Protein 7EGY (pdb70)

Structure (mmCIF, N/CA/C/O backbone):
data_7EGY
#
_entry.id   7EGY
#
_cell.length_a   177.170
_cell.length_b   177.170
_cell.length_c   59.171
_cell.angle_alpha   90.000
_cell.angle_beta   90.000
_cell.angle_gamma   120.000
#
_symmetry.space_group_name_H-M   'P 63'
#
loop_
_atom_site.group_PDB
_atom_site.id
_atom_site.type_symbol
_atom_site.label_atom_id
_atom_site.label_alt_id
_atom_site.label_comp_id
_atom_site.label_asym_id
_atom_site.label_entity_id
_atom_site.label_seq_id
_atom_site.pdbx_PDB_ins_code
_atom_site.Cartn_x
_atom_site.Cartn_y
_atom_site.Cartn_z
_atom_site.occupancy
_atom_site.B_iso_or_equiv
_atom_site.auth_seq_id
_atom_site.auth_comp_id
_atom_site.auth_asym_id
_atom_site.auth_atom_id
_atom_site.pdbx_PDB_model_num
ATOM 1 N N . THR A 1 87 ? 4.342 113.719 -4.765 1.00 64.90 444 THR A N 1
ATOM 2 C CA . THR A 1 87 ? 4.136 114.088 -3.371 1.00 62.91 444 THR A CA 1
ATOM 3 C C . THR A 1 87 ? 2.650 114.058 -3.017 1.00 67.83 444 THR A C 1
ATOM 4 O O . THR A 1 87 ? 1.820 114.556 -3.778 1.00 67.76 444 THR A O 1
ATOM 7 N N . ASN A 1 88 ? 2.315 113.472 -1.869 1.00 68.95 445 ASN A N 1
ATOM 8 C CA . ASN A 1 88 ? 3.302 112.870 -0.976 1.00 64.01 445 ASN A CA 1
ATOM 9 C C . ASN A 1 88 ? 3.564 111.416 -1.339 1.00 63.58 445 ASN A C 1
ATOM 10 O O . ASN A 1 88 ? 2.708 110.768 -1.940 1.00 61.08 445 ASN A O 1
ATOM 13 N N . PRO A 1 89 ? 4.751 110.909 -0.937 1.00 61.61 446 PRO A N 1
ATOM 14 C CA . PRO A 1 89 ? 5.139 109.522 -1.248 1.00 66.31 446 PRO A CA 1
ATOM 15 C C . PRO A 1 89 ? 4.854 109.081 -2.678 1.00 66.87 446 PRO A C 1
ATOM 16 O O . PRO A 1 89 ? 3.809 108.485 -2.957 1.00 63.43 446 PRO A O 1
ATOM 19 N N . SER A 1 90 ? 5.794 109.346 -3.586 1.00 62.09 447 SER A N 1
ATOM 20 C CA . SER A 1 90 ? 5.687 108.879 -4.963 1.00 57.67 447 SER A CA 1
ATOM 21 C C . SER A 1 90 ? 5.894 107.372 -5.034 1.00 52.30 447 SER A C 1
ATOM 22 O O . SER A 1 90 ? 5.865 106.684 -4.009 1.00 48.21 447 SER A O 1
ATOM 25 N N . THR A 1 91 ? 6.108 106.848 -6.240 1.00 59.13 448 THR A N 1
ATOM 26 C CA . THR A 1 91 ? 6.332 105.418 -6.419 1.00 64.64 448 THR A CA 1
ATOM 27 C C . THR A 1 91 ? 6.943 105.135 -7.785 1.00 65.44 448 THR A C 1
ATOM 28 O O . THR A 1 91 ? 6.229 104.785 -8.731 1.00 73.48 448 THR A O 1
ATOM 31 N N . GLU A 1 92 ? 8.261 105.271 -7.898 1.00 51.41 449 GLU A N 1
ATOM 32 C CA . GLU A 1 92 ? 8.942 105.124 -9.181 1.00 46.21 449 GLU A CA 1
ATOM 33 C C . GLU A 1 92 ? 9.359 103.669 -9.352 1.00 55.06 449 GLU A C 1
ATOM 34 O O . GLU A 1 92 ? 10.391 103.241 -8.828 1.00 72.08 449 GLU A O 1
ATOM 37 N N . GLU A 1 93 ? 8.555 102.903 -10.089 1.00 67.68 450 GLU A N 1
ATOM 38 C CA . GLU A 1 93 ? 8.950 101.552 -10.463 1.00 73.39 450 GLU A CA 1
ATOM 39 C C . GLU A 1 93 ? 10.127 101.610 -11.426 1.00 70.45 450 GLU A C 1
ATOM 40 O O . GLU A 1 93 ? 9.938 101.716 -12.642 1.00 79.55 450 GLU A O 1
ATOM 46 N N . MET A 1 94 ? 11.342 101.543 -10.887 1.00 58.30 451 MET A N 1
ATOM 47 C CA . MET A 1 94 ? 12.543 101.701 -11.696 1.00 56.70 451 MET A CA 1
ATOM 48 C C . MET A 1 94 ? 12.584 100.660 -12.808 1.00 63.44 451 MET A C 1
ATOM 49 O O . MET A 1 94 ? 12.152 99.517 -12.631 1.00 67.43 451 MET A O 1
ATOM 54 N N . GLY A 1 95 ? 13.097 101.065 -13.966 1.00 65.34 452 GLY A N 1
ATOM 55 C CA . GLY A 1 95 ? 13.126 100.176 -15.107 1.00 71.90 452 GLY A CA 1
ATOM 56 C C . GLY A 1 95 ? 14.127 99.049 -14.945 1.00 65.66 452 GLY A C 1
ATOM 57 O O . GLY A 1 95 ? 15.033 99.088 -14.111 1.00 60.27 452 GLY A O 1
ATOM 58 N N . ASP A 1 96 ? 13.956 98.016 -15.774 1.00 65.25 453 ASP A N 1
ATOM 59 C CA . ASP A 1 96 ? 14.897 96.901 -15.777 1.00 67.21 453 ASP A CA 1
ATOM 60 C C . ASP A 1 96 ? 16.300 97.326 -16.188 1.00 67.37 453 ASP A C 1
ATOM 61 O O . ASP A 1 96 ? 17.244 96.545 -16.015 1.00 67.16 453 ASP A O 1
ATOM 66 N N . ASP A 1 97 ? 16.460 98.538 -16.721 1.00 61.60 454 ASP A N 1
ATOM 67 C CA . ASP A 1 97 ? 17.760 99.100 -17.059 1.00 67.09 454 ASP A CA 1
ATOM 68 C C . ASP A 1 97 ? 18.111 100.277 -16.154 1.00 71.22 454 ASP A C 1
ATOM 69 O O . ASP A 1 97 ? 18.760 101.232 -16.590 1.00 72.23 454 ASP A O 1
ATOM 72 N N . PHE A 1 98 ? 17.685 100.222 -14.895 1.00 71.84 455 PHE A N 1
ATOM 73 C CA . PHE A 1 98 ? 17.921 101.326 -13.978 1.00 73.09 455 PHE A CA 1
ATOM 74 C C . PHE A 1 98 ? 19.384 101.372 -13.551 1.00 67.41 455 PHE A C 1
ATOM 75 O O . PHE A 1 98 ? 20.081 100.353 -13.519 1.00 64.33 455 PHE A O 1
ATOM 83 N N . GLY A 1 99 ? 19.847 102.576 -13.224 1.00 61.86 456 GLY A N 1
ATOM 84 C CA . GLY A 1 99 ? 21.213 102.763 -12.781 1.00 55.14 456 GLY A CA 1
ATOM 85 C C . GLY A 1 99 ? 21.409 103.944 -11.853 1.00 49.46 456 GLY A C 1
ATOM 86 O O . GLY A 1 99 ? 21.324 103.799 -10.630 1.00 43.57 456 GLY A O 1
ATOM 87 N N . PHE A 1 100 ? 21.668 105.117 -12.428 1.00 50.95 457 PHE A N 1
ATOM 88 C CA . PHE A 1 100 ? 22.035 106.286 -11.640 1.00 50.23 457 PHE A CA 1
ATOM 89 C C . PHE A 1 100 ? 20.896 106.712 -10.719 1.00 49.00 457 PHE A C 1
ATOM 90 O O . PHE A 1 100 ? 19.715 106.512 -11.015 1.00 50.45 457 PHE A O 1
ATOM 98 N N . GLY A 1 101 ? 21.266 107.303 -9.586 1.00 44.25 458 GLY A N 1
ATOM 99 C CA . GLY A 1 101 ? 20.293 107.710 -8.593 1.00 41.45 458 GLY A CA 1
ATOM 100 C C . GLY A 1 101 ? 20.171 109.211 -8.435 1.00 45.25 458 GLY A C 1
ATOM 101 O O . GLY A 1 101 ? 21.097 109.960 -8.764 1.00 46.09 458 GLY A O 1
ATOM 102 N N . LEU A 1 102 ? 19.032 109.663 -7.908 1.00 49.12 459 LEU A N 1
ATOM 103 C CA . LEU A 1 102 ? 18.714 111.086 -7.905 1.00 53.25 459 LEU A CA 1
ATOM 104 C C . LEU A 1 102 ? 17.669 111.408 -6.839 1.00 45.05 459 LEU A C 1
ATOM 105 O O . LEU A 1 102 ? 16.469 111.420 -7.124 1.00 55.73 459 LEU A O 1
ATOM 110 N N . CYS A 1 103 ? 18.108 111.637 -5.599 1.00 31.31 460 CYS A N 1
ATOM 111 C CA . CYS A 1 103 ? 17.202 112.143 -4.583 1.00 39.49 460 CYS A CA 1
ATOM 112 C C . CYS A 1 103 ? 16.784 113.564 -4.950 1.00 48.98 460 CYS A C 1
ATOM 113 O O . CYS A 1 103 ? 17.467 114.242 -5.722 1.00 58.63 460 CYS A O 1
ATOM 116 N N . PRO A 1 104 ? 15.653 114.035 -4.426 1.00 46.26 461 PRO A N 1
ATOM 117 C CA . PRO A 1 104 ? 15.195 115.384 -4.784 1.00 49.09 461 PRO A CA 1
ATOM 118 C C . PRO A 1 104 ? 15.777 116.491 -3.913 1.00 53.19 461 PRO A C 1
ATOM 119 O O . PRO A 1 104 ? 16.940 116.875 -4.074 1.00 55.41 461 PRO A O 1
ATOM 123 N N . PHE A 1 105 ? 14.969 117.018 -2.991 1.00 50.82 462 PHE A N 1
ATOM 124 C CA . PHE A 1 105 ? 15.296 118.251 -2.274 1.00 44.60 462 PHE A CA 1
ATOM 125 C C . PHE A 1 105 ? 16.138 117.966 -1.028 1.00 42.17 462 PHE A C 1
ATOM 126 O O . PHE A 1 105 ? 15.762 118.286 0.098 1.00 38.95 462 PHE A O 1
ATOM 129 N N . ASP A 1 106 ? 17.301 117.353 -1.264 1.00 44.26 463 ASP A N 1
ATOM 130 C CA . ASP A 1 106 ? 18.299 117.109 -0.229 1.00 45.09 463 ASP A CA 1
ATOM 131 C C . ASP A 1 106 ? 17.754 116.226 0.884 1.00 42.36 463 ASP A C 1
ATOM 132 O O . ASP A 1 106 ? 17.073 116.709 1.792 1.00 44.69 463 ASP A O 1
ATOM 137 N N . THR A 1 107 ? 18.071 114.937 0.837 1.00 41.93 464 THR A N 1
ATOM 138 C CA . THR A 1 107 ? 17.589 114.009 1.854 1.00 49.50 464 THR A CA 1
ATOM 139 C C . THR A 1 107 ? 18.484 112.783 1.836 1.00 57.98 464 THR A C 1
ATOM 140 O O . THR A 1 107 ? 18.547 112.087 0.817 1.00 63.07 464 THR A O 1
ATOM 142 N N . SER A 1 108 ? 19.176 112.528 2.942 1.00 66.25 465 SER A N 1
ATOM 143 C CA . SER A 1 108 ? 20.090 111.394 3.019 1.00 57.77 465 SER A CA 1
ATOM 144 C C . SER A 1 108 ? 19.332 110.091 2.790 1.00 50.43 465 SER A C 1
ATOM 145 O O . SER A 1 108 ? 18.428 109.763 3.575 1.00 46.55 465 SER A O 1
ATOM 148 N N . PRO A 1 109 ? 19.655 109.331 1.744 1.00 48.37 466 PRO A N 1
ATOM 149 C CA . PRO A 1 109 ? 18.871 108.133 1.427 1.00 47.05 466 PRO A CA 1
ATOM 150 C C . PRO A 1 109 ? 18.933 107.086 2.529 1.00 54.11 466 PRO A C 1
ATOM 151 O O . PRO A 1 109 ? 19.826 107.080 3.380 1.00 61.01 466 PRO A O 1
ATOM 155 N N . VAL A 1 110 ? 17.950 106.188 2.501 1.00 43.84 467 VAL A N 1
ATOM 156 C CA . VAL A 1 110 ? 17.933 105.000 3.346 1.00 34.31 467 VAL A CA 1
ATOM 157 C C . VAL A 1 110 ? 17.516 103.822 2.482 1.00 59.15 467 VAL A C 1
ATOM 158 O O . VAL A 1 110 ? 16.491 103.880 1.795 1.00 35.99 467 VAL A O 1
ATOM 161 N N . VAL A 1 111 ? 18.309 102.756 2.514 1.00 37.59 468 VAL A N 1
ATOM 162 C CA . VAL A 1 111 ? 18.073 101.564 1.710 1.00 38.61 468 VAL A CA 1
ATOM 163 C C . VAL A 1 111 ? 17.568 100.454 2.619 1.00 28.88 468 VAL A C 1
ATOM 164 O O . VAL A 1 111 ? 18.105 100.236 3.712 1.00 30.05 468 VAL A O 1
ATOM 168 N N . LYS A 1 112 ? 16.522 99.760 2.169 1.00 33.24 469 LYS A N 1
ATOM 169 C CA . LYS A 1 112 ? 15.968 98.605 2.872 1.00 40.63 469 LYS A CA 1
ATOM 170 C C . LYS A 1 112 ? 15.772 97.479 1.853 1.00 47.25 469 LYS A C 1
ATOM 171 O O . LYS A 1 112 ? 14.650 97.161 1.457 1.00 54.17 469 LYS A O 1
ATOM 174 N N . GLY A 1 113 ? 16.883 96.875 1.430 1.00 43.96 470 GLY A N 1
ATOM 175 C CA . GLY A 1 113 ? 16.871 95.846 0.417 1.00 42.41 470 GLY A CA 1
ATOM 176 C C . GLY A 1 113 ? 17.322 94.495 0.946 1.00 43.85 470 GLY A C 1
ATOM 177 O O . GLY A 1 113 ? 17.689 94.338 2.113 1.00 44.95 470 GLY A O 1
ATOM 178 N N . LYS A 1 114 ? 17.282 93.512 0.046 1.00 52.43 471 LYS A N 1
ATOM 179 C CA . LYS A 1 114 ? 17.710 92.154 0.355 1.00 63.64 471 LYS A CA 1
ATOM 180 C C . LYS A 1 114 ? 19.218 92.100 0.560 1.00 65.80 471 LYS A C 1
ATOM 181 O O . LYS A 1 114 ? 19.691 91.893 1.683 1.00 64.57 471 LYS A O 1
ATOM 187 N N . TYR A 1 115 ? 19.982 92.293 -0.512 1.00 64.38 472 TYR A N 1
ATOM 188 C CA . TYR A 1 115 ? 21.431 92.166 -0.440 1.00 60.33 472 TYR A CA 1
ATOM 189 C C . TYR A 1 115 ? 22.045 93.451 0.117 1.00 60.49 472 TYR A C 1
ATOM 190 O O . TYR A 1 115 ? 21.370 94.290 0.722 1.00 58.35 472 TYR A O 1
ATOM 193 N N . ASN A 1 116 ? 23.359 93.602 -0.078 1.00 57.57 473 ASN A N 1
ATOM 194 C CA . ASN A 1 116 ? 24.123 94.756 0.395 1.00 48.92 473 ASN A CA 1
ATOM 195 C C . ASN A 1 116 ? 24.902 95.325 -0.796 1.00 45.08 473 ASN A C 1
ATOM 196 O O . ASN A 1 116 ? 26.120 95.161 -0.894 1.00 44.20 473 ASN A O 1
ATOM 201 N N . THR A 1 117 ? 24.181 96.003 -1.710 1.00 45.97 474 THR A N 1
ATOM 202 C CA . THR A 1 117 ? 24.730 96.444 -2.996 1.00 44.75 474 THR A CA 1
ATOM 203 C C . THR A 1 117 ? 24.222 97.851 -3.337 1.00 38.39 474 THR A C 1
ATOM 204 O O . THR A 1 117 ? 23.481 98.075 -4.293 1.00 37.62 474 THR A O 1
ATOM 208 N N . THR A 1 118 ? 24.639 98.835 -2.547 1.00 38.88 475 THR A N 1
ATOM 209 C CA . THR A 1 118 ? 24.239 100.219 -2.769 1.00 36.37 475 THR A CA 1
ATOM 210 C C . THR A 1 118 ? 25.445 101.121 -2.565 1.00 36.43 475 THR A C 1
ATOM 211 O O . THR A 1 118 ? 26.043 101.127 -1.485 1.00 38.42 475 THR A O 1
ATOM 215 N N . LEU A 1 119 ? 25.798 101.881 -3.597 1.00 35.04 476 LEU A N 1
ATOM 216 C CA . LEU A 1 119 ? 26.830 102.905 -3.477 1.00 33.00 476 LEU A CA 1
ATOM 217 C C . LEU A 1 119 ? 26.205 104.176 -2.919 1.00 37.22 476 LEU A C 1
ATOM 218 O O . LEU A 1 119 ? 25.465 104.871 -3.621 1.00 34.19 476 LEU A O 1
ATOM 223 N N . LEU A 1 120 ? 26.504 104.484 -1.661 1.00 46.72 477 LEU A N 1
ATOM 224 C CA . LEU A 1 120 ? 25.980 105.675 -1.007 1.00 37.18 477 LEU A CA 1
ATOM 225 C C . LEU A 1 120 ? 26.956 106.827 -1.216 1.00 41.28 477 LEU A C 1
ATOM 226 O O . LEU A 1 120 ? 28.114 106.751 -0.787 1.00 46.16 477 LEU A O 1
ATOM 231 N N . ASN A 1 121 ? 26.490 107.891 -1.877 1.00 34.18 478 ASN A N 1
ATOM 232 C CA . ASN A 1 121 ? 27.315 109.059 -2.189 1.00 30.06 478 ASN A CA 1
ATOM 233 C C . ASN A 1 121 ? 26.497 110.303 -1.854 1.00 31.69 478 ASN A C 1
ATOM 234 O O . ASN A 1 121 ? 25.992 110.992 -2.745 1.00 31.03 478 ASN A O 1
ATOM 239 N N . GLY A 1 122 ? 26.375 110.589 -0.561 1.00 32.12 479 GLY A N 1
ATOM 240 C CA . GLY A 1 122 ? 25.644 111.766 -0.141 1.00 38.19 479 GLY A CA 1
ATOM 241 C C . GLY A 1 122 ? 24.175 111.656 -0.483 1.00 40.60 479 GLY A C 1
ATOM 242 O O . GLY A 1 122 ? 23.554 110.597 -0.346 1.00 40.56 479 GLY A O 1
ATOM 243 N N . SER A 1 123 ? 23.609 112.763 -0.960 1.00 43.11 480 SER A N 1
ATOM 244 C CA . SER A 1 123 ? 22.190 112.813 -1.285 1.00 47.05 480 SER A CA 1
ATOM 245 C C . SER A 1 123 ? 21.909 112.160 -2.632 1.00 51.34 480 SER A C 1
ATOM 246 O O . SER A 1 123 ? 20.925 112.498 -3.293 1.00 51.37 480 SER A O 1
ATOM 249 N N . ALA A 1 124 ? 22.767 111.234 -3.053 1.00 48.35 481 ALA A N 1
ATOM 250 C CA . ALA A 1 124 ? 22.584 110.550 -4.327 1.00 44.11 481 ALA A CA 1
ATOM 251 C C . ALA A 1 124 ? 23.221 109.175 -4.235 1.00 35.58 481 ALA A C 1
ATOM 252 O O . ALA A 1 124 ? 24.417 109.063 -3.949 1.00 30.59 481 ALA A O 1
ATOM 254 N N . PHE A 1 125 ? 22.428 108.137 -4.471 1.00 32.47 482 PHE A N 1
ATOM 255 C CA . PHE A 1 125 ? 22.936 106.775 -4.510 1.00 29.58 482 PHE A CA 1
ATOM 256 C C . PHE A 1 125 ? 23.171 106.335 -5.949 1.00 31.96 482 PHE A C 1
ATOM 257 O O . PHE A 1 125 ? 22.721 106.974 -6.902 1.00 36.36 482 PHE A O 1
ATOM 265 N N . TYR A 1 126 ? 23.903 105.235 -6.096 1.00 29.54 483 TYR A N 1
ATOM 266 C CA . TYR A 1 126 ? 24.141 104.626 -7.396 1.00 31.46 483 TYR A CA 1
ATOM 267 C C . TYR A 1 126 ? 24.091 103.116 -7.227 1.00 38.34 483 TYR A C 1
ATOM 268 O O . TYR A 1 126 ? 24.730 102.571 -6.322 1.00 47.46 483 TYR A O 1
ATOM 271 N N . LEU A 1 127 ? 23.327 102.444 -8.086 1.00 36.97 484 LEU A N 1
ATOM 272 C CA . LEU A 1 127 ? 23.082 101.010 -7.966 1.00 37.49 484 LEU A CA 1
ATOM 273 C C . LEU A 1 127 ? 23.861 100.275 -9.050 1.00 48.15 484 LEU A C 1
ATOM 274 O O . LEU A 1 127 ? 23.538 100.383 -10.238 1.00 48.33 484 LEU A O 1
ATOM 277 N N . VAL A 1 128 ? 24.873 99.517 -8.637 1.00 54.71 485 VAL A N 1
ATOM 278 C CA . VAL A 1 128 ? 25.734 98.774 -9.550 1.00 52.30 485 VAL A CA 1
ATOM 279 C C . VAL A 1 128 ? 25.463 97.284 -9.366 1.00 49.06 485 VAL A C 1
ATOM 280 O O . VAL A 1 128 ? 25.712 96.724 -8.290 1.00 45.86 485 VAL A O 1
ATOM 284 N N . CYS A 1 129 ? 24.934 96.652 -10.418 1.00 47.65 486 CYS A N 1
ATOM 285 C CA . CYS A 1 129 ? 24.665 95.219 -10.494 1.00 54.89 486 CYS A CA 1
ATOM 286 C C . CYS A 1 129 ? 23.781 94.739 -9.349 1.00 55.19 486 CYS A C 1
ATOM 287 O O . CYS A 1 129 ? 24.287 94.365 -8.283 1.00 53.76 486 CYS A O 1
ATOM 290 N N . PRO A 1 130 ? 22.461 94.744 -9.524 1.00 54.39 487 PRO A N 1
ATOM 291 C CA . PRO A 1 130 ? 21.579 94.184 -8.496 1.00 52.22 487 PRO A CA 1
ATOM 292 C C . PRO A 1 130 ? 20.944 92.872 -8.927 1.00 53.21 487 PRO A C 1
ATOM 293 O O . PRO A 1 130 ? 19.733 92.697 -8.757 1.00 52.78 487 PRO A O 1
ATOM 297 N N . ILE A 1 131 ? 21.743 91.955 -9.479 1.00 54.03 488 ILE A N 1
ATOM 298 C CA . ILE A 1 131 ? 21.244 90.732 -10.106 1.00 56.42 488 ILE A CA 1
ATOM 299 C C . ILE A 1 131 ? 20.276 90.027 -9.165 1.00 62.08 488 ILE A C 1
ATOM 300 O O . ILE A 1 131 ? 20.669 89.518 -8.108 1.00 65.14 488 ILE A O 1
ATOM 305 N N . GLY A 1 132 ? 18.997 90.026 -9.536 1.00 56.32 489 GLY A N 1
ATOM 306 C CA . GLY A 1 132 ? 17.957 89.452 -8.709 1.00 55.23 489 GLY A CA 1
ATOM 307 C C . GLY A 1 132 ? 17.911 90.054 -7.320 1.00 65.18 489 GLY A C 1
ATOM 308 O O . GLY A 1 132 ? 18.315 89.409 -6.348 1.00 72.76 489 GLY A O 1
ATOM 309 N N . TRP A 1 133 ? 17.433 91.292 -7.208 1.00 60.80 490 TRP A N 1
ATOM 310 C CA . TRP A 1 133 ? 17.320 91.955 -5.919 1.00 54.46 490 TRP A CA 1
ATOM 311 C C . TRP A 1 133 ? 16.009 92.724 -5.855 1.00 54.95 490 TRP A C 1
ATOM 312 O O . TRP A 1 133 ? 15.610 93.376 -6.827 1.00 54.05 490 TRP A O 1
ATOM 323 N N . THR A 1 134 ? 15.339 92.642 -4.705 1.00 58.01 491 THR A N 1
ATOM 324 C CA . THR A 1 134 ? 14.067 93.328 -4.504 1.00 62.58 491 THR A CA 1
ATOM 325 C C . THR A 1 134 ? 14.119 94.242 -3.286 1.00 69.96 491 THR A C 1
ATOM 326 O O . THR A 1 134 ? 15.186 94.451 -2.699 1.00 69.60 491 THR A O 1
ATOM 330 N N . GLY A 1 135 ? 12.969 94.783 -2.891 1.00 70.23 492 GLY A N 1
ATOM 331 C CA . GLY A 1 135 ? 12.903 95.672 -1.745 1.00 63.20 492 GLY A CA 1
ATOM 332 C C . GLY A 1 135 ? 12.551 97.098 -2.113 1.00 55.14 492 GLY A C 1
ATOM 333 O O . GLY A 1 135 ? 11.962 97.347 -3.169 1.00 51.87 492 GLY A O 1
ATOM 334 N N . VAL A 1 136 ? 12.905 98.049 -1.247 1.00 51.80 493 VAL A N 1
ATOM 335 C CA . VAL A 1 136 ? 12.638 99.462 -1.485 1.00 50.22 493 VAL A CA 1
ATOM 336 C C . VAL A 1 136 ? 13.805 100.289 -0.963 1.00 44.72 493 VAL A C 1
ATOM 337 O O . VAL A 1 136 ? 14.590 99.844 -0.123 1.00 38.02 493 VAL A O 1
ATOM 340 N N . ILE A 1 137 ? 13.909 101.508 -1.483 1.00 42.93 494 ILE A N 1
ATOM 341 C CA . ILE A 1 137 ? 14.902 102.477 -1.033 1.00 36.95 494 ILE A CA 1
ATOM 342 C C . ILE A 1 137 ? 14.273 103.860 -1.117 1.00 37.32 494 ILE A C 1
ATOM 343 O O . ILE A 1 137 ? 13.662 104.212 -2.131 1.00 36.19 494 ILE A O 1
ATOM 346 N N . GLU A 1 138 ? 14.421 104.644 -0.053 1.00 40.16 495 GLU A N 1
ATOM 347 C CA . GLU A 1 138 ? 13.653 105.869 0.118 1.00 44.08 495 GLU A CA 1
ATOM 348 C C . GLU A 1 138 ? 14.556 107.035 0.494 1.00 45.21 495 GLU A C 1
ATOM 349 O O . GLU A 1 138 ? 15.453 106.895 1.331 1.00 42.06 495 GLU A O 1
ATOM 352 N N . CYS A 1 139 ? 14.300 108.188 -0.124 1.00 42.49 496 CYS A N 1
ATOM 353 C CA . CYS A 1 139 ? 14.984 109.437 0.209 1.00 40.61 496 CYS A CA 1
ATOM 354 C C . CYS A 1 139 ? 14.366 109.973 1.495 1.00 51.16 496 CYS A C 1
ATOM 355 O O . CYS A 1 139 ? 13.365 110.692 1.480 1.00 56.90 496 CYS A O 1
ATOM 358 N N . THR A 1 140 ? 14.965 109.610 2.626 1.00 53.45 497 THR A N 1
ATOM 359 C CA . THR A 1 140 ? 14.510 110.089 3.924 1.00 55.50 497 THR A CA 1
ATOM 360 C C . THR A 1 140 ? 15.184 111.410 4.266 1.00 52.85 497 THR A C 1
ATOM 361 O O . THR A 1 140 ? 16.382 111.590 4.033 1.00 47.39 497 THR A O 1
ATOM 365 N N . ALA A 1 141 ? 14.402 112.327 4.827 1.00 55.62 498 ALA A N 1
ATOM 366 C CA . ALA A 1 141 ? 14.874 113.647 5.208 1.00 60.98 498 ALA A CA 1
ATOM 367 C C . ALA A 1 141 ? 14.774 113.820 6.717 1.00 65.05 498 ALA A C 1
ATOM 368 O O . ALA A 1 141 ? 13.946 113.186 7.380 1.00 63.44 498 ALA A O 1
ATOM 370 N N . VAL A 1 142 ? 15.627 114.687 7.255 1.00 63.49 499 VAL A N 1
ATOM 371 C CA . VAL A 1 142 ? 15.693 114.952 8.687 1.00 64.47 499 VAL A CA 1
ATOM 372 C C . VAL A 1 142 ? 15.491 116.445 8.905 1.00 89.77 499 VAL A C 1
ATOM 373 O O . VAL A 1 142 ? 16.247 117.263 8.366 1.00 100.63 499 VAL A O 1
ATOM 376 N N . SER A 1 143 ? 14.474 116.797 9.689 1.00 83.21 500 SER A N 1
ATOM 377 C C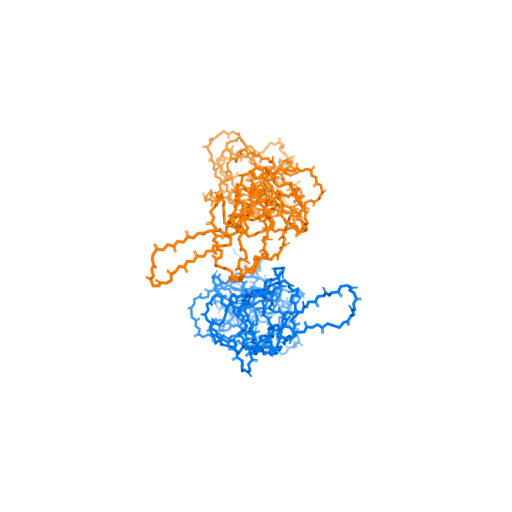A . SER A 1 143 ? 14.202 118.180 10.060 1.00 77.31 500 SER A CA 1
ATOM 378 C C . SER A 1 143 ? 14.329 118.306 11.571 1.00 71.24 500 SER A C 1
ATOM 379 O O . SER A 1 143 ? 13.608 117.611 12.306 1.00 72.76 500 SER A O 1
ATOM 382 N N . PRO A 1 144 ? 15.201 119.177 12.088 1.00 74.16 501 PRO A N 1
ATOM 383 C CA . PRO A 1 144 ? 15.537 119.119 13.518 1.00 72.40 501 PRO A CA 1
ATOM 384 C C . PRO A 1 144 ? 14.485 119.698 14.451 1.00 73.37 501 PRO A C 1
ATOM 385 O O . PRO A 1 144 ? 14.652 119.589 15.673 1.00 70.39 501 PRO A O 1
ATOM 388 N N . THR A 1 145 ? 13.416 120.299 13.934 1.00 78.84 502 THR A N 1
ATOM 389 C CA . THR A 1 145 ? 12.366 120.824 14.799 1.00 82.99 502 THR A CA 1
ATOM 390 C C . THR A 1 145 ? 11.538 119.680 15.367 1.00 89.72 502 THR A C 1
ATOM 391 O O . THR A 1 145 ? 11.895 119.090 16.392 1.00 96.76 502 THR A O 1
ATOM 394 N N . THR A 1 146 ? 10.425 119.367 14.711 1.00 84.28 503 THR A N 1
ATOM 395 C CA . THR A 1 146 ? 9.694 118.157 15.035 1.00 91.02 503 THR A CA 1
ATOM 396 C C . THR A 1 146 ? 10.504 116.938 14.605 1.00 91.54 503 THR A C 1
ATOM 397 O O . THR A 1 146 ? 11.536 117.046 13.941 1.00 86.96 503 THR A O 1
ATOM 401 N N . LEU A 1 147 ? 10.021 115.761 14.987 1.00 99.88 504 LEU A N 1
ATOM 402 C CA . LEU A 1 147 ? 10.650 114.529 14.529 1.00 95.80 504 LEU A CA 1
ATOM 403 C C . LEU A 1 147 ? 9.652 113.681 13.752 1.00 104.94 504 LEU A C 1
ATOM 404 O O . LEU A 1 147 ? 9.484 112.492 14.033 1.00 110.16 504 LEU A O 1
ATOM 409 N N . ARG A 1 148 ? 8.983 114.288 12.773 1.00 110.88 505 ARG A N 1
ATOM 410 C CA . ARG A 1 148 ? 8.071 113.568 11.888 1.00 103.22 505 ARG A CA 1
ATOM 411 C C . ARG A 1 148 ? 8.820 113.284 10.591 1.00 101.61 505 ARG A C 1
ATOM 412 O O . ARG A 1 148 ? 8.753 114.042 9.621 1.00 101.32 505 ARG A O 1
ATOM 414 N N . THR A 1 149 ? 9.562 112.175 10.594 1.00 97.69 506 THR A N 1
ATOM 415 C CA . THR A 1 149 ? 10.323 111.779 9.417 1.00 87.19 506 THR A CA 1
ATOM 416 C C . THR A 1 149 ? 9.391 111.624 8.221 1.00 83.92 506 THR A C 1
ATOM 417 O O . THR A 1 149 ? 8.356 110.954 8.301 1.00 85.12 506 THR A O 1
ATOM 421 N N . GLU A 1 150 ? 9.747 112.275 7.118 1.00 79.58 507 GLU A N 1
ATOM 422 C CA . GLU A 1 150 ? 8.860 112.404 5.971 1.00 66.52 507 GLU A CA 1
ATOM 423 C C . GLU A 1 150 ? 9.477 111.712 4.768 1.00 55.76 507 GLU A C 1
ATOM 424 O O . GLU A 1 150 ? 10.569 112.081 4.324 1.00 48.66 507 GLU A O 1
ATOM 427 N N . VAL A 1 151 ? 8.776 110.711 4.248 1.00 55.21 508 VAL A N 1
ATOM 428 C CA . VAL A 1 151 ? 9.183 110.025 3.028 1.00 54.04 508 VAL A CA 1
ATOM 429 C C . VAL A 1 151 ? 8.652 110.817 1.836 1.00 56.58 508 VAL A C 1
ATOM 430 O O . VAL A 1 151 ? 7.442 110.889 1.610 1.00 62.46 508 VAL A O 1
ATOM 434 N N . VAL A 1 152 ? 9.555 111.426 1.077 1.00 48.51 509 VAL A N 1
ATOM 435 C CA . VAL A 1 152 ? 9.178 112.290 -0.035 1.00 50.98 509 VAL A CA 1
ATOM 436 C C . VAL A 1 152 ? 9.307 111.573 -1.373 1.00 50.29 509 VAL A C 1
ATOM 437 O O . VAL A 1 152 ? 8.394 111.617 -2.199 1.00 47.95 509 VAL A O 1
ATOM 441 N N . LYS A 1 153 ? 10.431 110.898 -1.601 1.00 47.53 510 LYS A N 1
ATOM 442 C CA . LYS A 1 153 ? 10.693 110.186 -2.847 1.00 45.82 510 LYS A CA 1
ATOM 443 C C . LYS A 1 153 ? 11.049 108.744 -2.514 1.00 48.12 510 LYS A C 1
ATOM 444 O O . LYS A 1 153 ? 12.141 108.471 -2.002 1.00 44.19 510 LYS A O 1
ATOM 447 N N . THR A 1 154 ? 10.128 107.827 -2.795 1.00 46.54 511 THR A N 1
ATOM 448 C CA . THR A 1 154 ? 10.359 106.397 -2.640 1.00 40.92 511 THR A CA 1
ATOM 449 C C . THR A 1 154 ? 10.425 105.755 -4.017 1.00 44.36 511 THR A C 1
ATOM 450 O O . THR A 1 154 ? 9.494 105.894 -4.818 1.00 43.22 511 THR A O 1
ATOM 454 N N . PHE A 1 155 ? 11.526 105.065 -4.287 1.00 44.94 512 PHE A N 1
ATOM 455 C CA . PHE A 1 155 ? 11.725 104.332 -5.526 1.00 53.19 512 PHE A CA 1
ATOM 456 C C . PHE A 1 155 ? 11.734 102.841 -5.222 1.00 54.84 512 PHE A C 1
ATOM 457 O O . PHE A 1 155 ? 12.325 102.404 -4.229 1.00 56.19 512 PHE A O 1
ATOM 460 N N . ARG A 1 156 ? 11.078 102.061 -6.078 1.00 54.59 513 ARG A N 1
ATOM 461 C CA . ARG A 1 156 ? 10.778 100.675 -5.765 1.00 54.21 513 ARG A CA 1
ATOM 462 C C . ARG A 1 156 ? 11.051 99.795 -6.976 1.00 55.76 513 ARG A C 1
ATOM 463 O O . ARG A 1 156 ? 10.981 100.247 -8.123 1.00 59.76 513 ARG A O 1
ATOM 471 N N . ARG A 1 157 ? 11.385 98.535 -6.702 1.00 54.73 514 ARG A N 1
ATOM 472 C CA . ARG A 1 157 ? 11.445 97.484 -7.706 1.00 59.28 514 ARG A CA 1
ATOM 473 C C . ARG A 1 157 ? 10.580 96.328 -7.223 1.00 57.70 514 ARG A C 1
ATOM 474 O O . ARG A 1 157 ? 10.632 95.962 -6.046 1.00 59.87 514 ARG A O 1
ATOM 482 N N . GLU A 1 158 ? 9.779 95.758 -8.127 1.00 53.11 515 GLU A N 1
ATOM 483 C CA . GLU A 1 158 ? 8.769 94.782 -7.742 1.00 52.99 515 GLU A CA 1
ATOM 484 C C . GLU A 1 158 ? 9.100 93.347 -8.127 1.00 56.37 515 GLU A C 1
ATOM 485 O O . GLU A 1 158 ? 8.574 92.423 -7.498 1.00 60.40 515 GLU A O 1
ATOM 488 N N . LYS A 1 159 ? 9.930 93.133 -9.141 1.00 54.38 516 LYS A N 1
ATOM 489 C CA . LYS A 1 159 ? 10.373 91.807 -9.536 1.00 50.69 516 LYS A CA 1
ATOM 490 C C . LYS A 1 159 ? 11.889 91.799 -9.642 1.00 53.13 516 LYS A C 1
ATOM 491 O O . LYS A 1 159 ? 12.501 92.851 -9.844 1.00 54.77 516 LYS A O 1
ATOM 497 N N . PRO A 1 160 ? 12.523 90.638 -9.482 1.00 53.99 517 PRO A N 1
ATOM 498 C CA . PRO A 1 160 ? 13.989 90.586 -9.534 1.00 54.82 517 PRO A CA 1
ATOM 499 C C . PRO A 1 160 ? 14.539 91.215 -10.808 1.00 54.96 517 PRO A C 1
ATOM 500 O O . PRO A 1 160 ? 13.896 91.202 -11.859 1.00 53.53 517 PRO A O 1
ATOM 504 N N . PHE A 1 161 ? 15.771 91.805 -10.690 1.00 52.70 518 PHE A N 1
ATOM 505 C CA . PHE A 1 161 ? 16.549 92.499 -11.707 1.00 55.82 518 PHE A CA 1
ATOM 506 C C . PHE A 1 161 ? 17.378 91.520 -12.534 1.00 55.50 518 PHE A C 1
ATOM 507 O O . PHE A 1 161 ? 17.847 90.501 -12.017 1.00 51.78 518 PHE A O 1
ATOM 515 N N . PRO A 1 162 ? 17.580 91.822 -13.820 1.00 56.27 519 PRO A N 1
ATOM 516 C CA . PRO A 1 162 ? 18.385 90.938 -14.670 1.00 58.69 519 PRO A CA 1
ATOM 517 C C . PRO A 1 162 ? 19.859 91.312 -14.674 1.00 58.41 519 PRO A C 1
ATOM 518 O O . PRO A 1 162 ? 20.301 92.118 -13.850 1.00 61.67 519 PRO A O 1
ATOM 522 N N . HIS A 1 163 ? 20.627 90.730 -15.590 1.00 60.16 520 HIS A N 1
ATOM 523 C CA . HIS A 1 163 ? 22.036 91.054 -15.761 1.00 68.26 520 HIS A CA 1
ATOM 524 C C . HIS A 1 163 ? 22.222 91.920 -17.002 1.00 63.39 520 HIS A C 1
ATOM 525 O O . HIS A 1 163 ? 21.427 91.869 -17.944 1.00 54.07 520 HIS A O 1
ATOM 532 N N . ARG A 1 164 ? 23.280 92.734 -16.985 1.00 64.29 521 ARG A N 1
ATOM 533 C CA . ARG A 1 164 ? 23.479 93.740 -18.019 1.00 62.15 521 ARG A CA 1
ATOM 534 C C . ARG A 1 164 ? 24.937 93.847 -18.445 1.00 70.96 521 ARG A C 1
ATOM 535 O O . ARG A 1 164 ? 25.348 93.247 -19.443 1.00 65.58 521 ARG A O 1
ATOM 543 N N . MET A 1 165 ? 25.722 94.616 -17.689 1.00 85.04 522 MET A N 1
ATOM 544 C CA . MET A 1 165 ? 27.081 94.966 -18.089 1.00 87.52 522 MET A CA 1
ATOM 545 C C . MET A 1 165 ? 28.105 94.320 -17.158 1.00 86.48 522 MET A C 1
ATOM 546 O O . MET A 1 165 ? 28.042 93.112 -16.896 1.00 83.77 522 MET A O 1
ATOM 549 N N . ASP A 1 166 ? 29.040 95.114 -16.639 1.00 88.48 523 ASP A N 1
ATOM 550 C CA . ASP A 1 166 ? 30.152 94.590 -15.855 1.00 93.23 523 ASP A CA 1
ATOM 551 C C . ASP A 1 166 ? 29.674 94.004 -14.532 1.00 99.91 523 ASP A C 1
ATOM 552 O O . ASP A 1 166 ? 29.970 94.549 -13.464 1.00 104.03 523 ASP A O 1
ATOM 554 N N . CYS A 1 167 ? 28.932 92.901 -14.587 1.00 93.98 524 CYS A N 1
ATOM 555 C CA . CYS A 1 167 ? 28.442 92.214 -13.393 1.00 80.17 524 CYS A CA 1
ATOM 556 C C . CYS A 1 167 ? 29.168 90.875 -13.283 1.00 87.17 524 CYS A C 1
ATOM 557 O O . CYS A 1 167 ? 28.730 89.863 -13.832 1.00 132.58 524 CYS A O 1
ATOM 560 N N . VAL A 1 168 ? 30.288 90.883 -12.562 1.00 87.33 525 VAL A N 1
ATOM 561 C CA . VAL A 1 168 ? 31.089 89.677 -12.385 1.00 84.65 525 VAL A CA 1
ATOM 562 C C . VAL A 1 168 ? 30.388 88.755 -11.397 1.00 80.35 525 VAL A C 1
ATOM 563 O O . VAL A 1 168 ? 30.181 89.110 -10.231 1.00 78.69 525 VAL A O 1
ATOM 566 N N . THR A 1 169 ? 30.027 87.559 -11.856 1.00 73.24 526 THR A N 1
ATOM 567 C CA . THR A 1 169 ? 29.393 86.582 -10.981 1.00 70.25 526 THR A CA 1
ATOM 568 C C . THR A 1 169 ? 30.297 85.370 -10.782 1.00 70.68 526 THR A C 1
ATOM 569 O O . THR A 1 169 ? 29.881 84.230 -11.008 1.00 66.64 526 THR A O 1
ATOM 573 N N . THR A 1 170 ? 31.532 85.611 -10.342 1.00 76.29 527 THR A N 1
ATOM 574 C CA . THR A 1 170 ? 32.506 84.540 -10.170 1.00 66.29 527 THR A CA 1
ATOM 575 C C . THR A 1 170 ? 33.597 84.939 -9.186 1.00 63.47 527 THR A C 1
ATOM 576 O O . THR A 1 170 ? 34.667 85.404 -9.593 1.00 58.34 527 THR A O 1
ATOM 579 N N . THR A 1 171 ? 33.344 84.758 -7.895 1.00 71.04 528 THR A N 1
ATOM 580 C CA . THR A 1 171 ? 34.309 85.098 -6.865 1.00 92.96 528 THR A CA 1
ATOM 581 C C . THR A 1 171 ? 35.051 83.846 -6.402 1.00 94.11 528 THR A C 1
ATOM 582 O O . THR A 1 171 ? 34.929 82.766 -6.988 1.00 87.56 528 THR A O 1
ATOM 585 N N . VAL A 1 172 ? 35.831 83.994 -5.331 1.00 95.59 529 VAL A N 1
ATOM 586 C CA . VAL A 1 172 ? 36.587 82.902 -4.734 1.00 84.20 529 VAL A CA 1
ATOM 587 C C . VAL A 1 172 ? 36.606 83.094 -3.224 1.00 85.78 529 VAL A C 1
ATOM 588 O O . VAL A 1 172 ? 36.190 84.128 -2.698 1.00 89.65 529 VAL A O 1
ATOM 591 N N . GLU A 1 173 ? 37.103 82.075 -2.528 1.00 84.65 530 GLU A N 1
ATOM 592 C CA . GLU A 1 173 ? 37.293 82.128 -1.084 1.00 93.48 530 GLU A CA 1
ATOM 593 C C . GLU A 1 173 ? 38.634 81.490 -0.768 1.00 91.76 530 GLU A C 1
ATOM 594 O O . GLU A 1 173 ? 38.835 80.305 -1.052 1.00 90.34 530 GLU A O 1
ATOM 597 N N . ASN A 1 174 ? 39.541 82.274 -0.179 1.00 99.63 531 ASN A N 1
ATOM 598 C CA . ASN A 1 174 ? 40.929 81.863 0.004 1.00 108.50 531 ASN A CA 1
ATOM 599 C C . ASN A 1 174 ? 41.522 81.445 -1.337 1.00 108.63 531 ASN A C 1
ATOM 600 O O . ASN A 1 174 ? 42.237 82.225 -1.975 1.00 104.19 531 ASN A O 1
ATOM 602 N N . GLU A 1 175 ? 41.209 80.219 -1.781 1.00 106.93 532 GLU A N 1
ATOM 603 C CA . GLU A 1 175 ? 41.625 79.734 -3.092 1.00 99.84 532 GLU A CA 1
ATOM 604 C C . GLU A 1 175 ? 40.512 78.964 -3.801 1.00 88.75 532 GLU A C 1
ATOM 605 O O . GLU A 1 175 ? 40.792 78.237 -4.761 1.00 72.94 532 GLU A O 1
ATOM 611 N N . ASP A 1 176 ? 39.260 79.103 -3.361 1.00 95.96 533 ASP A N 1
ATOM 612 C CA . ASP A 1 176 ? 38.159 78.262 -3.826 1.00 93.59 533 ASP A CA 1
ATOM 613 C C . ASP A 1 176 ? 37.082 79.129 -4.467 1.00 88.75 533 ASP A C 1
ATOM 614 O O . ASP A 1 176 ? 36.419 79.912 -3.777 1.00 80.78 533 ASP A O 1
ATOM 619 N N . LEU A 1 177 ? 36.891 78.974 -5.776 1.00 93.02 534 LEU A N 1
ATOM 620 C CA . LEU A 1 177 ? 35.788 79.638 -6.455 1.00 93.74 534 LEU A CA 1
ATOM 621 C C . LEU A 1 177 ? 34.455 79.024 -6.042 1.00 87.51 534 LEU A C 1
ATOM 622 O O . LEU A 1 177 ? 34.372 77.865 -5.628 1.00 86.28 534 LEU A O 1
ATOM 627 N N . PHE A 1 178 ? 33.401 79.826 -6.163 1.00 81.90 535 PHE A N 1
ATOM 628 C CA . PHE A 1 178 ? 32.038 79.365 -5.942 1.00 76.35 535 PHE A CA 1
ATOM 629 C C . PHE A 1 178 ? 31.118 80.146 -6.866 1.00 81.59 535 PHE A C 1
ATOM 630 O O . PHE A 1 178 ? 31.307 81.350 -7.064 1.00 83.75 535 PHE A O 1
ATOM 633 N N . TYR A 1 179 ? 30.131 79.454 -7.436 1.00 79.98 536 TYR A N 1
ATOM 634 C CA . TYR A 1 179 ? 29.184 80.107 -8.331 1.00 79.12 536 TYR A CA 1
ATOM 635 C C . TYR A 1 179 ? 28.390 81.173 -7.590 1.00 82.56 536 TY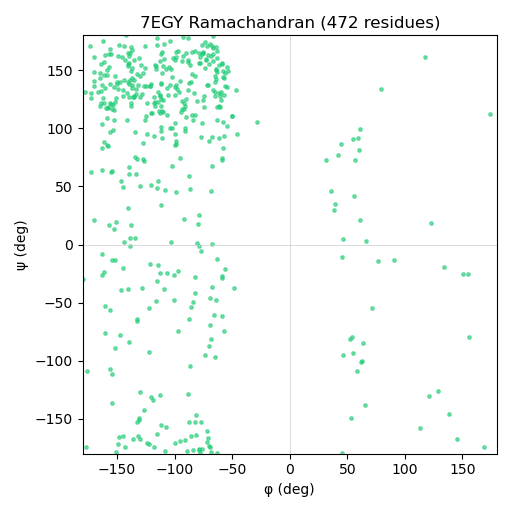R A C 1
ATOM 636 O O . TYR A 1 179 ? 27.520 80.855 -6.772 1.00 81.84 536 TYR A O 1
ATOM 639 N N . CYS A 1 180 ? 28.694 82.441 -7.860 1.00 84.79 537 CYS A N 1
ATOM 640 C CA . CYS A 1 180 ? 27.951 83.548 -7.273 1.00 76.97 537 CYS A CA 1
ATOM 641 C C . CYS A 1 180 ? 26.478 83.429 -7.639 1.00 76.24 537 CYS A C 1
ATOM 642 O O . CYS A 1 180 ? 26.097 83.691 -8.784 1.00 75.62 537 CYS A O 1
ATOM 645 N N . LYS A 1 181 ? 25.648 83.020 -6.676 1.00 72.28 538 LYS A N 1
ATOM 646 C CA . LYS A 1 181 ? 24.232 82.806 -6.956 1.00 71.99 538 LYS A CA 1
ATOM 647 C C . LYS A 1 181 ? 23.574 84.081 -7.469 1.00 71.30 538 LYS A C 1
ATOM 648 O O . LYS A 1 181 ? 23.065 84.127 -8.595 1.00 64.08 538 LYS A O 1
ATOM 651 N N . LEU A 1 182 ? 23.581 85.133 -6.653 1.00 76.02 539 LEU A N 1
ATOM 652 C CA . LEU A 1 182 ? 22.930 86.388 -6.995 1.00 68.15 539 LEU A CA 1
ATOM 653 C C . LEU A 1 182 ? 23.864 87.538 -6.651 1.00 57.24 539 LEU A C 1
ATOM 654 O O . LEU A 1 182 ? 24.363 87.616 -5.524 1.00 52.79 539 LEU A O 1
ATOM 659 N N . GLY A 1 183 ? 24.109 88.416 -7.620 1.00 50.34 540 GLY A N 1
ATOM 660 C CA . GLY A 1 183 ? 24.932 89.590 -7.386 1.00 55.60 540 GLY A CA 1
ATOM 661 C C . GLY A 1 183 ? 26.199 89.637 -8.217 1.00 59.09 540 GLY A C 1
ATOM 662 O O . GLY A 1 183 ? 26.653 88.609 -8.729 1.00 63.05 540 GLY A O 1
ATOM 663 N N . GLY A 1 184 ? 26.790 90.824 -8.345 1.00 57.93 541 GLY A N 1
ATOM 664 C CA . GLY A 1 184 ? 27.952 91.012 -9.196 1.00 60.21 541 GLY A CA 1
ATOM 665 C C . GLY A 1 184 ? 29.185 91.511 -8.472 1.00 55.59 541 GLY A C 1
ATOM 666 O O . GLY A 1 184 ? 29.563 90.963 -7.432 1.00 52.02 541 GLY A O 1
ATOM 667 N N . ASN A 1 185 ? 29.820 92.548 -9.021 1.00 59.28 542 ASN A N 1
ATOM 668 C CA . ASN A 1 185 ? 31.052 93.082 -8.451 1.00 62.01 542 ASN A CA 1
ATOM 669 C C . ASN A 1 185 ? 30.868 93.434 -6.981 1.00 64.43 542 ASN A C 1
ATOM 670 O O . ASN A 1 185 ? 29.854 94.022 -6.595 1.00 66.70 542 ASN A O 1
ATOM 675 N N . TRP A 1 186 ? 31.856 93.049 -6.167 1.00 69.03 543 TRP A N 1
ATOM 676 C CA . TRP A 1 186 ? 31.840 93.146 -4.707 1.00 69.38 543 TRP A CA 1
ATOM 677 C C . TRP A 1 186 ? 30.476 92.836 -4.092 1.00 64.41 543 TRP A C 1
ATOM 678 O O . TRP A 1 186 ? 30.142 93.350 -3.020 1.00 69.79 543 TRP A O 1
ATOM 689 N N . THR A 1 187 ? 29.696 91.974 -4.742 1.00 57.44 544 THR A N 1
ATOM 690 C CA . THR A 1 187 ? 28.368 91.589 -4.265 1.00 58.24 544 THR A CA 1
ATOM 691 C C . THR A 1 187 ? 28.107 90.124 -4.591 1.00 63.34 544 THR A C 1
ATOM 692 O O . THR A 1 187 ? 27.068 89.764 -5.146 1.00 57.57 544 THR A O 1
ATOM 696 N N . CYS A 1 188 ? 29.060 89.259 -4.258 1.00 74.17 545 CYS A N 1
ATOM 697 C CA . CYS A 1 188 ? 28.937 87.834 -4.548 1.00 73.81 545 CYS A CA 1
ATOM 698 C C . CYS A 1 188 ? 28.461 87.118 -3.291 1.00 67.16 545 CYS A C 1
ATOM 699 O O . CYS A 1 188 ? 29.259 86.623 -2.493 1.00 67.75 545 CYS A O 1
ATOM 702 N N . VAL A 1 189 ? 27.146 87.076 -3.108 1.00 60.86 546 VAL A N 1
ATOM 703 C CA . VAL A 1 189 ? 26.563 86.125 -2.173 1.00 67.89 546 VAL A CA 1
ATOM 704 C C . VAL A 1 189 ? 26.746 84.755 -2.804 1.00 77.28 546 VAL A C 1
ATOM 705 O O . VAL A 1 189 ? 25.886 84.283 -3.558 1.00 73.02 546 VAL A O 1
ATOM 709 N N . LYS A 1 190 ? 27.882 84.122 -2.521 1.00 82.24 547 LYS A N 1
ATOM 710 C CA . LYS A 1 190 ? 28.264 82.901 -3.212 1.00 81.03 547 LYS A CA 1
ATOM 711 C C . LYS A 1 190 ? 27.334 81.751 -2.826 1.00 87.73 547 LYS A C 1
ATOM 712 O O . LYS A 1 190 ? 26.384 81.906 -2.053 1.00 86.93 547 LYS A O 1
ATOM 715 N N . GLY A 1 191 ? 27.614 80.575 -3.384 1.00 91.81 548 GLY A N 1
ATOM 716 C CA . GLY A 1 191 ? 26.807 79.407 -3.100 1.00 90.51 548 GLY A CA 1
ATOM 717 C C . GLY A 1 191 ? 27.319 78.141 -3.752 1.00 88.33 548 GLY A C 1
ATOM 718 O O . GLY A 1 191 ? 28.357 77.606 -3.352 1.00 87.06 548 GLY A O 1
ATOM 719 N N . GLU A 1 192 ? 26.597 77.658 -4.763 1.00 82.96 549 GLU A N 1
ATOM 720 C CA . GLU A 1 192 ? 26.927 76.408 -5.421 1.00 82.87 549 GLU A CA 1
ATOM 721 C C . GLU A 1 192 ? 28.288 76.514 -6.104 1.00 81.14 549 GLU A C 1
ATOM 722 O O . GLU A 1 192 ? 28.835 77.605 -6.271 1.00 73.36 549 GLU A O 1
ATOM 725 N N . PRO A 1 193 ? 28.859 75.387 -6.518 1.00 71.55 550 PRO A N 1
ATOM 726 C CA . PRO A 1 193 ? 30.224 75.391 -7.050 1.00 70.29 550 PRO A CA 1
ATOM 727 C C . PRO A 1 193 ? 30.261 75.521 -8.567 1.00 68.66 550 PRO A C 1
ATOM 728 O O . PRO A 1 193 ? 29.303 75.209 -9.278 1.00 65.07 550 PRO A O 1
ATOM 731 N N . VAL A 1 194 ? 31.416 75.984 -9.055 1.00 74.81 551 VAL A N 1
ATOM 732 C CA . VAL A 1 194 ? 31.648 76.027 -10.490 1.00 78.40 551 VAL A CA 1
ATOM 733 C C . VAL A 1 194 ? 31.721 74.606 -11.041 1.00 79.17 551 VAL A C 1
ATOM 734 O O . VAL A 1 194 ? 31.873 73.626 -10.303 1.00 80.12 551 VAL A O 1
ATOM 737 N N . VAL A 1 195 ? 31.605 74.495 -12.362 1.00 80.06 552 VAL A N 1
ATOM 738 C CA . VAL A 1 195 ? 31.570 73.203 -13.035 1.00 83.48 552 VAL A CA 1
ATOM 739 C C . VAL A 1 195 ? 32.295 73.324 -14.368 1.00 88.35 552 VAL A C 1
ATOM 740 O O . VAL A 1 195 ? 32.178 74.339 -15.064 1.00 84.45 552 VAL A O 1
ATOM 743 N N . TYR A 1 196 ? 33.041 72.279 -14.719 1.00 92.33 553 TYR A N 1
ATOM 744 C CA . TYR A 1 196 ? 33.890 72.241 -15.901 1.00 95.96 553 TYR A CA 1
ATOM 745 C C . TYR A 1 196 ? 33.082 71.882 -17.151 1.00 99.96 553 TYR A C 1
ATOM 746 O O . TYR A 1 196 ? 31.936 71.429 -17.075 1.00 95.44 553 TYR A O 1
ATOM 755 N N . THR A 1 197 ? 33.701 72.091 -18.318 1.00 106.86 554 THR A N 1
ATOM 756 C CA . THR A 1 197 ? 33.058 71.773 -19.587 1.00 105.94 554 THR A CA 1
ATOM 757 C C . THR A 1 197 ? 34.034 71.693 -20.761 1.00 98.24 554 THR A C 1
ATOM 758 O O . THR A 1 197 ? 33.642 71.291 -21.860 1.00 90.15 554 THR A O 1
ATOM 761 N N . GLY A 1 198 ? 35.294 72.073 -20.557 1.00 103.17 555 GLY A N 1
ATOM 762 C CA . GLY A 1 198 ? 36.310 71.955 -21.583 1.00 109.70 555 GLY A CA 1
ATOM 763 C C . GLY A 1 198 ? 37.296 73.106 -21.514 1.00 120.72 555 GLY A C 1
ATOM 764 O O . GLY A 1 198 ? 37.350 73.849 -20.536 1.00 125.47 555 GLY A O 1
ATOM 765 N N . GLY A 1 199 ? 38.103 73.243 -22.569 1.00 115.02 556 GLY A N 1
ATOM 766 C CA . GLY A 1 199 ? 39.018 74.369 -22.663 1.00 116.17 556 GLY A CA 1
ATOM 767 C C . GLY A 1 199 ? 40.495 74.038 -22.782 1.00 125.38 556 GLY A C 1
ATOM 768 O O . GLY A 1 199 ? 40.889 73.218 -23.619 1.00 120.39 556 GLY A O 1
ATOM 769 N N . GLN A 1 200 ? 41.326 74.682 -21.951 1.00 143.09 557 GLN A N 1
ATOM 770 C CA . GLN A 1 200 ? 42.785 74.574 -22.063 1.00 138.50 557 GLN A CA 1
ATOM 771 C C . GLN A 1 200 ? 43.397 74.838 -20.684 1.00 123.10 557 GLN A C 1
ATOM 772 O O . GLN A 1 200 ? 43.591 75.996 -20.296 1.00 111.07 557 GLN A O 1
ATOM 775 N N . VAL A 1 201 ? 43.733 73.762 -19.971 1.00 107.84 558 VAL A N 1
ATOM 776 C CA . VAL A 1 201 ? 44.106 73.830 -18.559 1.00 88.77 558 VAL A CA 1
ATOM 777 C C . VAL A 1 201 ? 45.611 73.970 -18.378 1.00 80.19 558 VAL A C 1
ATOM 778 O O . VAL A 1 201 ? 46.370 73.976 -19.354 1.00 76.81 558 VAL A O 1
ATOM 781 N N . LYS A 1 202 ? 46.048 74.077 -17.117 1.00 75.31 559 LYS A N 1
ATOM 782 C CA . LYS A 1 202 ? 47.469 74.048 -16.782 1.00 70.46 559 LYS A CA 1
ATOM 783 C C . LYS A 1 202 ? 47.730 73.940 -15.282 1.00 74.41 559 LYS A C 1
ATOM 784 O O . LYS A 1 202 ? 48.822 74.294 -14.824 1.00 69.27 559 LYS A O 1
ATOM 787 N N . GLN A 1 203 ? 46.756 73.455 -14.510 1.00 75.06 560 GLN A N 1
ATOM 788 C CA . GLN A 1 203 ? 46.979 73.206 -13.091 1.00 71.54 560 GLN A CA 1
ATOM 789 C C . GLN A 1 203 ? 45.799 72.433 -12.522 1.00 66.15 560 GLN A C 1
ATOM 790 O O . GLN A 1 203 ? 44.646 72.758 -12.811 1.00 62.14 560 GLN A O 1
ATOM 793 N N . CYS A 1 204 ? 46.098 71.422 -11.705 1.00 69.90 561 CYS A N 1
ATOM 794 C CA . CYS A 1 204 ? 45.079 70.636 -11.021 1.00 73.84 561 CYS A CA 1
ATOM 795 C C . CYS A 1 204 ? 45.531 70.350 -9.596 1.00 72.01 561 CYS A C 1
ATOM 796 O O . CYS A 1 204 ? 46.726 70.354 -9.289 1.00 66.45 561 CYS A O 1
ATOM 799 N N . LYS A 1 205 ? 44.556 70.091 -8.723 1.00 66.63 562 LYS A N 1
ATOM 800 C CA . LYS A 1 205 ? 44.805 69.948 -7.296 1.00 63.87 562 LYS A CA 1
ATOM 801 C C . LYS A 1 205 ? 44.060 68.737 -6.752 1.00 52.22 562 LYS A C 1
ATOM 802 O O . LYS A 1 205 ? 42.922 68.466 -7.151 1.00 41.83 562 LYS A O 1
ATOM 808 N N . TRP A 1 206 ? 44.707 68.023 -5.828 1.00 55.08 563 TRP A N 1
ATOM 809 C CA . TRP A 1 206 ? 44.179 66.778 -5.285 1.00 54.05 563 TRP A CA 1
ATOM 810 C C . TRP A 1 206 ? 45.035 66.290 -4.120 1.00 49.82 563 TRP A C 1
ATOM 811 O O . TRP A 1 206 ? 46.264 66.219 -4.233 1.00 45.70 563 TRP A O 1
ATOM 822 N N . CYS A 1 207 ? 44.389 65.958 -2.998 1.00 46.67 564 CYS A N 1
ATOM 823 C CA . CYS A 1 207 ? 45.037 65.457 -1.785 1.00 51.36 564 CYS A CA 1
ATOM 824 C C . CYS A 1 207 ? 46.334 66.179 -1.425 1.00 53.86 564 CYS A C 1
ATOM 825 O O . CYS A 1 207 ? 47.425 65.657 -1.672 1.00 58.15 564 CYS A O 1
ATOM 828 N N . GLY A 1 208 ? 46.225 67.379 -0.860 1.00 57.99 565 GLY A N 1
ATOM 829 C CA . GLY A 1 208 ? 47.348 68.043 -0.219 1.00 75.08 565 GLY A CA 1
ATOM 830 C C . GLY A 1 208 ? 48.512 68.479 -1.090 1.00 77.75 565 GLY A C 1
ATOM 831 O O . GLY A 1 208 ? 49.509 68.995 -0.572 1.00 70.65 565 GLY A O 1
ATOM 832 N N . PHE A 1 209 ? 48.410 68.292 -2.404 1.00 70.09 566 PHE A N 1
ATOM 833 C CA . PHE A 1 209 ? 49.504 68.645 -3.296 1.00 64.44 566 PHE A CA 1
ATOM 834 C C . PHE A 1 209 ? 48.953 69.051 -4.654 1.00 64.47 566 PHE A C 1
ATOM 835 O O . PHE A 1 209 ? 48.032 68.417 -5.177 1.00 53.03 566 PHE A O 1
ATOM 838 N N . ASP A 1 210 ? 49.530 70.112 -5.213 1.00 74.92 567 ASP A N 1
ATOM 839 C CA . ASP A 1 210 ? 49.162 70.616 -6.525 1.00 71.33 567 ASP A CA 1
ATOM 840 C C . ASP A 1 210 ? 49.789 69.754 -7.618 1.00 70.69 567 ASP A C 1
ATOM 841 O O . ASP A 1 210 ? 50.815 69.099 -7.414 1.00 72.80 567 ASP A O 1
ATOM 844 N N . PHE A 1 211 ? 49.168 69.771 -8.796 1.00 64.08 568 PHE A N 1
ATOM 845 C CA . PHE A 1 211 ? 49.569 68.889 -9.881 1.00 66.25 568 PHE A CA 1
ATOM 846 C C . PHE A 1 211 ? 49.628 69.652 -11.196 1.00 69.73 568 PHE A C 1
ATOM 847 O O . PHE A 1 211 ? 49.011 70.707 -11.358 1.00 68.04 568 PHE A O 1
ATOM 855 N N . ASN A 1 212 ? 50.381 69.089 -12.143 1.00 83.16 569 ASN A N 1
ATOM 856 C CA . ASN A 1 212 ? 50.684 69.785 -13.388 1.00 90.61 569 ASN A CA 1
ATOM 857 C C . ASN A 1 212 ? 50.468 68.919 -14.623 1.00 90.75 569 ASN A C 1
ATOM 858 O O . ASN A 1 212 ? 49.604 69.222 -15.451 1.00 84.66 569 ASN A O 1
ATOM 861 N N . GLU A 1 213 ? 51.248 67.845 -14.761 1.00 96.06 570 GLU A N 1
ATOM 862 C CA . GLU A 1 213 ? 51.313 67.108 -16.016 1.00 98.08 570 GLU A CA 1
ATOM 863 C C . GLU A 1 213 ? 50.443 65.859 -15.974 1.00 93.77 570 GLU A C 1
ATOM 864 O O . GLU A 1 213 ? 50.115 65.347 -14.899 1.00 89.95 570 GLU A O 1
ATOM 870 N N . PRO A 1 214 ? 50.059 65.333 -17.145 1.00 88.14 571 PRO A N 1
ATOM 871 C CA . PRO A 1 214 ? 49.024 64.290 -17.187 1.00 81.55 571 PRO A CA 1
ATOM 872 C C . PRO A 1 214 ? 49.570 62.897 -16.905 1.00 77.63 571 PRO A C 1
ATOM 873 O O . PRO A 1 214 ? 48.849 62.032 -16.390 1.00 65.79 571 PRO A O 1
ATOM 876 N N . ASP A 1 215 ? 50.847 62.675 -17.220 1.00 76.59 572 ASP A N 1
ATOM 877 C CA . ASP A 1 215 ? 51.474 61.377 -17.008 1.00 62.88 572 ASP A CA 1
ATOM 878 C C . ASP A 1 215 ? 51.460 61.023 -15.526 1.00 64.94 572 ASP A C 1
ATOM 879 O O . ASP A 1 215 ? 52.374 61.396 -14.783 1.00 69.52 572 ASP A O 1
ATOM 882 N N . GLY A 1 216 ? 50.416 60.327 -15.080 1.00 62.87 573 GLY A N 1
ATOM 883 C CA . GLY A 1 216 ? 50.342 59.925 -13.689 1.00 63.37 573 GLY A CA 1
ATOM 884 C C . GLY A 1 216 ? 48.948 59.669 -13.152 1.00 56.24 573 GLY A C 1
ATOM 885 O O . GLY A 1 216 ? 48.534 58.513 -13.024 1.00 55.45 573 GLY A O 1
ATOM 886 N N . LEU A 1 217 ? 48.224 60.732 -12.819 1.00 56.57 574 LEU A N 1
ATOM 887 C CA . LEU A 1 217 ? 46.909 60.570 -12.216 1.00 58.16 574 LEU A CA 1
ATOM 888 C C . LEU A 1 217 ? 45.964 59.886 -13.203 1.00 61.43 574 LEU A C 1
ATOM 889 O O . LEU A 1 217 ? 46.029 60.156 -14.409 1.00 69.28 574 LEU A O 1
ATOM 894 N N . PRO A 1 218 ? 45.075 59.003 -12.723 1.00 56.16 575 PRO A N 1
ATOM 895 C CA . PRO A 1 218 ? 44.347 58.089 -13.626 1.00 58.88 575 PRO A CA 1
ATOM 896 C C . PRO A 1 218 ? 43.710 58.739 -14.842 1.00 59.09 575 PRO A C 1
ATOM 897 O O . PRO A 1 218 ? 43.701 58.134 -15.921 1.00 63.71 575 PRO A O 1
ATOM 901 N N . HIS A 1 219 ? 43.171 59.944 -14.707 1.00 53.71 576 HIS A N 1
ATOM 902 C CA . HIS A 1 219 ? 42.659 60.660 -15.865 1.00 55.58 576 HIS A CA 1
ATOM 903 C C . HIS A 1 219 ? 42.924 62.143 -15.676 1.00 59.24 576 HIS A C 1
ATOM 904 O O . HIS A 1 219 ? 42.588 62.711 -14.633 1.00 59.91 576 HIS A O 1
ATOM 911 N N . TYR A 1 220 ? 43.551 62.754 -16.676 1.00 64.55 577 TYR A N 1
ATOM 912 C CA . TYR A 1 220 ? 43.784 64.190 -16.673 1.00 70.86 577 TYR A CA 1
ATOM 913 C C . TYR A 1 220 ? 42.649 64.878 -17.415 1.00 71.98 577 TYR A C 1
ATOM 914 O O . TYR A 1 220 ? 42.417 64.564 -18.590 1.00 71.07 577 TYR A O 1
ATOM 923 N N . PRO A 1 221 ? 41.931 65.823 -16.794 1.00 73.71 578 PRO A N 1
ATOM 924 C CA . PRO A 1 221 ? 42.095 66.350 -15.437 1.00 71.16 578 PRO A CA 1
ATOM 925 C C . PRO A 1 221 ? 41.317 65.565 -14.383 1.00 66.44 578 PRO A C 1
ATOM 926 O O . PRO A 1 221 ? 40.603 64.628 -14.737 1.00 71.97 578 PRO A O 1
ATOM 930 N N . ILE A 1 222 ? 41.438 65.948 -13.111 1.00 56.38 579 ILE A N 1
ATOM 931 C CA . ILE A 1 222 ? 40.712 65.269 -12.042 1.00 53.60 579 ILE A CA 1
ATOM 932 C C . ILE A 1 222 ? 40.573 66.202 -10.845 1.00 54.89 579 ILE A C 1
ATOM 933 O O . ILE A 1 222 ? 41.270 67.219 -10.752 1.00 52.25 579 ILE A O 1
ATOM 938 N N . GLY A 1 223 ? 39.666 65.865 -9.927 1.00 54.43 580 GLY A N 1
ATOM 939 C CA . GLY A 1 223 ? 39.469 66.634 -8.714 1.00 59.96 580 GLY A CA 1
ATOM 940 C C . GLY A 1 223 ? 39.009 68.050 -8.985 1.00 65.20 580 GLY A C 1
ATOM 941 O O . GLY A 1 223 ? 37.825 68.292 -9.235 1.00 65.01 580 GLY A O 1
ATOM 942 N N . LYS A 1 224 ? 39.941 68.996 -8.933 1.00 69.11 581 LYS A N 1
ATOM 943 C CA . LYS A 1 224 ? 39.664 70.374 -9.301 1.00 72.09 581 LYS A CA 1
ATOM 944 C C . LYS A 1 224 ? 40.838 70.902 -10.108 1.00 76.38 581 LYS A C 1
ATOM 945 O O . LYS A 1 224 ? 41.982 70.478 -9.921 1.00 76.36 581 LYS A O 1
ATOM 951 N N . CYS A 1 225 ? 40.539 71.817 -11.028 1.00 73.98 582 CYS A N 1
ATOM 952 C CA . CYS A 1 225 ? 41.558 72.416 -11.876 1.00 75.77 582 CYS A CA 1
ATOM 953 C C . CYS A 1 225 ? 41.147 73.843 -12.202 1.00 72.68 582 CYS A C 1
ATOM 954 O O . CYS A 1 225 ? 40.033 74.278 -11.903 1.00 74.70 582 CYS A O 1
ATOM 957 N N . ILE A 1 226 ? 42.069 74.571 -12.822 1.00 75.39 583 ILE A N 1
ATOM 958 C CA . ILE A 1 226 ? 41.817 75.899 -13.355 1.00 79.71 583 ILE A CA 1
ATOM 959 C C . ILE A 1 226 ? 42.602 76.047 -14.652 1.00 80.40 583 ILE A C 1
ATOM 960 O O . ILE A 1 226 ? 43.225 75.100 -15.140 1.00 78.75 583 ILE A O 1
ATOM 963 N N . LEU A 1 227 ? 42.573 77.248 -15.211 1.00 73.74 584 LEU A N 1
ATOM 964 C CA . LEU A 1 227 ? 43.241 77.500 -16.461 1.00 72.60 584 LEU A CA 1
ATOM 965 C C . LEU A 1 227 ? 44.478 78.358 -16.160 1.00 80.29 584 LEU A C 1
ATOM 966 O O . LEU A 1 227 ? 44.990 78.355 -15.030 1.00 77.77 584 LEU A O 1
ATOM 971 N N . ALA A 1 228 ? 44.962 79.090 -17.164 1.00 85.66 585 ALA A N 1
ATOM 972 C CA . ALA A 1 228 ? 46.047 80.042 -16.950 1.00 80.54 585 ALA A CA 1
ATOM 973 C C . ALA A 1 228 ? 45.561 81.468 -16.749 1.00 78.16 585 ALA A C 1
ATOM 974 O O . ALA A 1 228 ? 46.286 82.278 -16.161 1.00 78.47 585 ALA A O 1
ATOM 976 N N . ASN A 1 229 ? 44.360 81.792 -17.226 1.00 73.51 586 ASN A N 1
ATOM 977 C CA . ASN A 1 229 ? 43.876 83.166 -17.171 1.00 63.76 586 ASN A CA 1
ATOM 978 C C . ASN A 1 229 ? 43.278 83.512 -15.814 1.00 65.81 586 ASN A C 1
ATOM 979 O O . ASN A 1 229 ? 43.518 84.605 -15.291 1.00 67.95 586 ASN A O 1
ATOM 984 N N . GLU A 1 230 ? 42.512 82.600 -15.225 1.00 65.27 587 GLU A N 1
ATOM 985 C CA . GLU A 1 230 ? 41.804 82.890 -13.984 1.00 67.93 587 GLU A CA 1
ATOM 986 C C . GLU A 1 230 ? 42.780 82.963 -12.811 1.00 75.25 587 GLU A C 1
ATOM 987 O O . GLU A 1 230 ? 44.004 82.981 -12.971 1.00 76.36 587 GLU A O 1
ATOM 993 N N . THR A 1 231 ? 42.216 83.006 -11.603 1.00 76.07 588 THR A N 1
ATOM 994 C CA . THR A 1 231 ? 42.988 83.003 -10.368 1.00 79.88 588 THR A CA 1
ATOM 995 C C . THR A 1 231 ? 42.663 81.850 -9.428 1.00 89.44 588 THR A C 1
ATOM 996 O O . THR A 1 231 ? 43.460 81.590 -8.517 1.00 75.16 588 THR A O 1
ATOM 1000 N N . GLY A 1 232 ? 41.529 81.164 -9.600 1.00 92.22 589 GLY A N 1
ATOM 1001 C CA . GLY A 1 232 ? 41.173 80.057 -8.735 1.00 82.63 589 GLY A CA 1
ATOM 1002 C C . GLY A 1 232 ? 40.617 78.894 -9.532 1.00 81.19 589 GLY A C 1
ATOM 1003 O O . GLY A 1 232 ? 40.285 79.022 -10.711 1.00 73.39 589 GLY A O 1
ATOM 1004 N N . TYR A 1 233 ? 40.505 77.753 -8.857 1.00 81.69 590 TYR A N 1
ATOM 1005 C CA . TYR A 1 233 ? 40.110 76.503 -9.491 1.00 83.61 590 TYR A CA 1
ATOM 1006 C C . TYR A 1 233 ? 38.594 76.313 -9.510 1.00 81.33 590 TYR A C 1
ATOM 1007 O O . TYR A 1 233 ? 37.855 76.892 -8.713 1.00 76.00 590 TYR A O 1
ATOM 1016 N N . ARG A 1 234 ? 38.146 75.453 -10.428 1.00 81.47 591 ARG A N 1
ATOM 1017 C CA . ARG A 1 234 ? 36.735 75.117 -10.574 1.00 79.77 591 ARG A CA 1
ATOM 1018 C C . ARG A 1 234 ? 36.350 73.947 -9.676 1.00 89.08 591 ARG A C 1
ATOM 1019 O O . ARG A 1 234 ? 36.623 73.959 -8.470 1.00 95.44 591 ARG A O 1
ATOM 1027 N N . ILE A 1 235 ? 35.717 72.934 -10.276 1.00 82.16 592 ILE A N 1
ATOM 1028 C CA . ILE A 1 235 ? 35.313 71.685 -9.631 1.00 73.53 592 ILE A CA 1
ATOM 1029 C C . ILE A 1 235 ? 34.669 70.820 -10.706 1.00 73.22 592 ILE A C 1
ATOM 1030 O O . ILE A 1 235 ? 33.808 71.293 -11.456 1.00 71.05 592 ILE A O 1
ATOM 1033 N N . VAL A 1 236 ? 35.077 69.556 -10.803 1.00 74.84 593 VAL A N 1
ATOM 1034 C CA . VAL A 1 236 ? 34.590 68.710 -11.888 1.00 71.95 593 VAL A CA 1
ATOM 1035 C C . VAL A 1 236 ? 34.445 67.257 -11.448 1.00 62.30 593 VAL A C 1
ATOM 1036 O O . VAL A 1 236 ? 33.488 66.576 -11.835 1.00 58.00 593 VAL A O 1
ATOM 1040 N N . ASP A 1 237 ? 35.382 66.769 -10.641 1.00 57.09 594 ASP A N 1
ATOM 1041 C CA . ASP A 1 237 ? 35.406 65.364 -10.270 1.00 51.40 594 ASP A CA 1
ATOM 1042 C C . ASP A 1 237 ? 35.753 65.249 -8.794 1.00 49.79 594 ASP A C 1
ATOM 1043 O O . ASP A 1 237 ? 36.220 66.201 -8.164 1.00 51.46 594 ASP A O 1
ATOM 1048 N N . SER A 1 238 ? 35.512 64.063 -8.238 1.00 52.55 595 SER A N 1
ATOM 1049 C CA . SER A 1 238 ? 35.828 63.808 -6.840 1.00 57.63 595 SER A CA 1
ATOM 1050 C C . SER A 1 238 ? 36.058 62.326 -6.579 1.00 63.04 595 SER A C 1
ATOM 1051 O O . SER A 1 238 ? 35.315 61.703 -5.812 1.00 62.47 595 SER A O 1
ATOM 1054 N N . THR A 1 239 ? 37.074 61.748 -7.215 1.00 66.56 596 THR A N 1
ATOM 1055 C CA . THR A 1 239 ? 37.510 60.402 -6.868 1.00 63.59 596 THR A CA 1
ATOM 1056 C C . THR A 1 239 ? 38.291 60.470 -5.562 1.00 65.24 596 THR A C 1
ATOM 1057 O O . THR A 1 239 ? 39.267 61.221 -5.456 1.00 59.36 596 THR A O 1
ATOM 1061 N N . ASP A 1 240 ? 37.856 59.694 -4.572 1.00 71.57 597 ASP A N 1
ATOM 1062 C CA . ASP A 1 240 ? 38.404 59.799 -3.226 1.00 79.30 597 ASP A CA 1
ATOM 1063 C C . ASP A 1 240 ? 39.910 59.556 -3.224 1.00 73.45 597 ASP A C 1
ATOM 1064 O O . ASP A 1 240 ? 40.442 58.797 -4.038 1.00 64.58 597 ASP A O 1
ATOM 1067 N N . CYS A 1 241 ? 40.601 60.206 -2.285 1.00 81.08 598 CYS A N 1
ATOM 1068 C CA . CYS A 1 241 ? 42.044 60.039 -2.139 1.00 78.20 598 CYS A CA 1
ATOM 1069 C C . CYS A 1 241 ? 42.388 58.637 -1.648 1.00 74.18 598 CYS A C 1
ATOM 1070 O O . CYS A 1 241 ? 43.199 58.476 -0.733 1.00 71.27 598 CYS A O 1
ATOM 1073 N N . ASN A 1 242 ? 41.777 57.617 -2.247 1.00 69.43 599 ASN A N 1
ATOM 1074 C CA . ASN A 1 242 ? 42.017 56.226 -1.878 1.00 62.61 599 ASN A CA 1
ATOM 1075 C C . ASN A 1 242 ? 42.019 55.412 -3.164 1.00 63.59 599 ASN A C 1
ATOM 1076 O O . ASN A 1 242 ? 40.965 55.208 -3.776 1.00 56.98 599 ASN A O 1
ATOM 1081 N N . ARG A 1 243 ? 43.202 54.974 -3.588 1.00 64.58 600 ARG A N 1
ATOM 1082 C CA . ARG A 1 243 ? 43.375 54.226 -4.830 1.00 58.47 600 ARG A CA 1
ATOM 1083 C C . ARG A 1 243 ? 44.053 52.902 -4.496 1.00 54.70 600 ARG A C 1
ATOM 1084 O O . ARG A 1 243 ? 45.281 52.827 -4.407 1.00 49.29 600 ARG A O 1
ATOM 1092 N N . ASP A 1 244 ? 43.235 51.864 -4.312 1.00 63.54 601 ASP A N 1
ATOM 1093 C CA . ASP A 1 244 ? 43.697 50.512 -4.018 1.00 69.00 601 ASP A CA 1
ATOM 1094 C C . ASP A 1 244 ? 44.509 50.465 -2.731 1.00 62.33 601 ASP A C 1
ATOM 1095 O O . ASP A 1 244 ? 45.729 50.662 -2.746 1.00 60.57 601 ASP A O 1
ATOM 1098 N N . GLY A 1 245 ? 43.836 50.208 -1.613 1.00 57.28 602 GLY A N 1
ATOM 1099 C CA . GLY A 1 245 ? 44.510 50.048 -0.341 1.00 57.76 602 GLY A CA 1
ATOM 1100 C C . GLY A 1 245 ? 45.079 51.328 0.232 1.00 59.16 602 GLY A C 1
ATOM 1101 O O . GLY A 1 245 ? 44.770 51.696 1.367 1.00 63.52 602 GLY A O 1
ATOM 1102 N N . VAL A 1 246 ? 45.904 52.018 -0.544 1.00 63.21 603 VAL A N 1
ATOM 1103 C CA . VAL A 1 246 ? 46.651 53.167 -0.054 1.00 69.37 603 VAL A CA 1
ATOM 1104 C C . VAL A 1 246 ? 45.823 54.433 -0.228 1.00 63.72 603 VAL A C 1
ATOM 1105 O O . VAL A 1 246 ? 45.231 54.666 -1.289 1.00 60.89 603 VAL A O 1
ATOM 1109 N N . VAL A 1 247 ? 45.773 55.244 0.823 1.00 57.51 604 VAL A N 1
ATOM 1110 C CA . VAL A 1 247 ? 45.263 56.606 0.747 1.00 55.27 604 VAL A CA 1
ATOM 1111 C C . VAL A 1 247 ? 46.458 57.548 0.736 1.00 65.82 604 VAL A C 1
ATOM 1112 O O . VAL A 1 247 ? 47.523 57.235 1.281 1.00 63.81 604 VAL A O 1
ATOM 1114 N N . ILE A 1 248 ? 46.294 58.705 0.100 1.00 70.67 605 ILE A N 1
ATOM 1115 C CA . ILE A 1 248 ? 47.348 59.710 0.019 1.00 66.11 605 ILE A CA 1
ATOM 1116 C C . ILE A 1 248 ? 46.939 60.923 0.844 1.00 62.82 605 ILE A C 1
ATOM 1117 O O . ILE A 1 248 ? 45.854 61.486 0.645 1.00 49.50 605 ILE A O 1
ATOM 1122 N N . SER A 1 249 ? 47.804 61.314 1.782 1.00 73.63 606 SER A N 1
ATOM 1123 C CA . SER A 1 249 ? 47.579 62.490 2.615 1.00 79.84 606 SER A CA 1
ATOM 1124 C C . SER A 1 249 ? 48.822 63.375 2.637 1.00 77.28 606 SER A C 1
ATOM 1125 O O . SER A 1 249 ? 49.578 63.408 1.661 1.00 71.82 606 SER A O 1
ATOM 1128 N N . ALA A 1 250 ? 49.052 64.094 3.739 1.00 74.52 607 ALA A N 1
ATOM 1129 C CA . ALA A 1 250 ? 50.040 65.165 3.739 1.00 77.72 607 ALA A CA 1
ATOM 1130 C C . ALA A 1 250 ? 51.269 64.911 4.603 1.00 85.48 607 ALA A C 1
ATOM 1131 O O . ALA A 1 250 ? 52.318 65.505 4.332 1.00 84.07 607 ALA A O 1
ATOM 1133 N N . LYS A 1 251 ? 51.180 64.066 5.625 1.00 87.10 608 LYS A N 1
ATOM 1134 C CA . LYS A 1 251 ? 52.283 63.873 6.569 1.00 99.93 608 LYS A CA 1
ATOM 1135 C C . LYS A 1 251 ? 53.005 62.572 6.234 1.00 107.34 608 LYS A C 1
ATOM 1136 O O . LYS A 1 251 ? 52.550 61.487 6.603 1.00 113.94 608 LYS A O 1
ATOM 1139 N N . GLY A 1 252 ? 54.137 62.687 5.543 1.00 102.28 609 GLY A N 1
ATOM 1140 C CA . GLY A 1 252 ? 54.961 61.530 5.246 1.00 87.91 609 GLY A CA 1
ATOM 1141 C C . GLY A 1 252 ? 54.172 60.420 4.588 1.00 83.69 609 GLY A C 1
ATOM 1142 O O . GLY A 1 252 ? 53.211 60.663 3.852 1.00 84.54 609 GLY A O 1
ATOM 1143 N N . SER A 1 253 ? 54.583 59.182 4.847 1.00 85.77 610 SER A N 1
ATOM 1144 C CA . SER A 1 253 ? 55.811 58.917 5.585 1.00 101.60 610 SER A CA 1
ATOM 1145 C C . SER A 1 253 ? 56.871 58.488 4.588 1.00 96.35 610 SER A C 1
ATOM 1146 O O . SER A 1 253 ? 57.999 58.161 4.953 1.00 95.81 610 SER A O 1
ATOM 1149 N N . HIS A 1 254 ? 56.480 58.501 3.316 1.00 88.23 611 HIS A N 1
ATOM 1150 C CA . HIS A 1 254 ? 57.328 58.062 2.218 1.00 83.11 611 HIS A CA 1
ATOM 1151 C C . HIS A 1 254 ? 57.186 59.046 1.070 1.00 70.29 611 HIS A C 1
ATOM 1152 O O . HIS A 1 254 ? 56.070 59.451 0.731 1.00 62.06 611 HIS A O 1
ATOM 1155 N N . GLU A 1 255 ? 58.311 59.432 0.479 1.00 70.94 612 GLU A N 1
ATOM 1156 C CA . GLU A 1 255 ? 58.317 60.378 -0.631 1.00 70.01 612 GLU A CA 1
ATOM 1157 C C . GLU A 1 255 ? 58.215 59.599 -1.939 1.00 65.73 612 GLU A C 1
ATOM 1158 O O . GLU A 1 255 ? 59.156 58.901 -2.328 1.00 61.22 612 GLU A O 1
ATOM 1161 N N . CYS A 1 256 ? 57.069 59.706 -2.609 1.00 61.34 613 CYS A N 1
ATOM 1162 C CA . CYS A 1 256 ? 56.885 59.133 -3.935 1.00 54.14 613 CYS A CA 1
ATOM 1163 C C . CYS A 1 256 ? 56.358 60.211 -4.868 1.00 52.35 613 CYS A C 1
ATOM 1164 O O . CYS A 1 256 ? 55.616 61.106 -4.453 1.00 57.02 613 CYS A O 1
ATOM 1167 N N . LEU A 1 257 ? 56.742 60.114 -6.136 1.00 53.95 614 LEU A N 1
ATOM 1168 C CA . LEU A 1 257 ? 56.510 61.174 -7.105 1.00 60.27 614 LEU A CA 1
ATOM 1169 C C . LEU A 1 257 ? 55.423 60.794 -8.101 1.00 53.56 614 LEU A C 1
ATOM 1170 O O . LEU A 1 257 ? 55.206 59.616 -8.397 1.00 57.54 614 LEU A O 1
ATOM 1173 N N . ILE A 1 258 ? 54.725 61.815 -8.597 1.00 45.93 615 ILE A N 1
ATOM 1174 C CA . ILE A 1 258 ? 53.869 61.706 -9.774 1.00 40.37 615 ILE A CA 1
ATOM 1175 C C . ILE A 1 258 ? 54.066 62.959 -10.617 1.00 47.56 615 ILE A C 1
ATOM 1176 O O . ILE A 1 258 ? 54.197 64.065 -10.082 1.00 48.62 615 ILE A O 1
ATOM 1181 N N . GLY A 1 259 ? 54.084 62.781 -11.938 1.00 53.74 616 GLY A N 1
ATOM 1182 C CA . GLY A 1 259 ? 54.287 63.878 -12.869 1.00 57.85 616 GLY A CA 1
ATOM 1183 C C . GLY A 1 259 ? 55.636 64.543 -12.702 1.00 60.74 616 GLY A C 1
ATOM 1184 O O . GLY A 1 259 ? 56.653 64.038 -13.184 1.00 80.18 616 GLY A O 1
ATOM 1185 N N . ASN A 1 260 ? 55.648 65.694 -12.034 1.00 43.40 617 ASN A N 1
ATOM 1186 C CA . ASN A 1 260 ? 56.886 66.298 -11.564 1.00 40.12 617 ASN A CA 1
ATOM 1187 C C . ASN A 1 260 ? 56.770 66.773 -10.126 1.00 39.88 617 ASN A C 1
ATOM 1188 O O . ASN A 1 260 ? 57.707 67.396 -9.618 1.00 46.67 617 ASN A O 1
ATOM 1191 N N . THR A 1 261 ? 55.654 66.489 -9.461 1.00 39.68 618 THR A N 1
ATOM 1192 C CA . THR A 1 261 ? 55.376 66.946 -8.110 1.00 42.47 618 THR A CA 1
ATOM 1193 C C . THR A 1 261 ? 56.140 66.139 -7.071 1.00 39.92 618 THR A C 1
ATOM 1194 O O . THR A 1 261 ? 57.217 65.598 -7.349 1.00 37.23 618 THR A O 1
ATOM 1198 N N . THR A 1 262 ? 55.586 66.060 -5.860 1.00 37.86 619 THR A N 1
ATOM 1199 C CA . THR A 1 262 ? 56.164 65.260 -4.786 1.00 41.15 619 THR A CA 1
ATOM 1200 C C . THR A 1 262 ? 55.093 64.997 -3.733 1.00 49.74 619 THR A C 1
ATOM 1201 O O . THR A 1 262 ? 54.954 65.760 -2.770 1.00 55.14 619 THR A O 1
ATOM 1205 N N . VAL A 1 263 ? 54.326 63.924 -3.911 1.00 52.52 620 VAL A N 1
ATOM 1206 C CA . VAL A 1 263 ? 53.117 63.685 -3.131 1.00 55.06 620 VAL A CA 1
ATOM 1207 C C . VAL A 1 263 ? 53.446 62.770 -1.963 1.00 59.06 620 VAL A C 1
ATOM 1208 O O . VAL A 1 263 ? 54.078 61.720 -2.141 1.00 58.58 620 VAL A O 1
ATOM 1212 N N . LYS A 1 264 ? 53.010 63.158 -0.769 1.00 65.39 621 LYS A N 1
ATOM 1213 C CA . LYS A 1 264 ? 53.139 62.281 0.382 1.00 74.70 621 LYS A CA 1
ATOM 1214 C C . LYS A 1 264 ? 52.094 61.168 0.311 1.00 69.61 621 LYS A C 1
ATOM 1215 O O . LYS A 1 264 ? 51.133 61.225 -0.462 1.00 61.88 621 LYS A O 1
ATOM 1218 N N . VAL A 1 265 ? 52.291 60.143 1.139 1.00 80.07 622 VAL A N 1
ATOM 1219 C CA . VAL A 1 265 ? 51.504 58.919 1.036 1.00 81.58 622 VAL A CA 1
ATOM 1220 C C . VAL A 1 265 ? 51.669 58.084 2.303 1.00 81.50 622 VAL A C 1
ATOM 1221 O O . VAL A 1 265 ? 52.756 58.036 2.889 1.00 82.87 622 VAL A O 1
ATOM 1225 N N . HIS A 1 266 ? 50.592 57.426 2.741 1.00 69.73 623 HIS A N 1
ATOM 1226 C CA . HIS A 1 266 ? 50.629 56.570 3.920 1.00 66.14 623 HIS A CA 1
ATOM 1227 C C . HIS A 1 266 ? 49.799 55.316 3.673 1.00 71.75 623 HIS A C 1
ATOM 1228 O O . HIS A 1 266 ? 48.877 55.317 2.854 1.00 70.61 623 HIS A O 1
ATOM 1231 N N . ALA A 1 267 ? 50.131 54.247 4.399 1.00 76.84 624 ALA A N 1
ATOM 1232 C CA . ALA A 1 267 ? 49.538 52.937 4.164 1.00 77.35 624 ALA A CA 1
ATOM 1233 C C . ALA A 1 267 ? 48.201 52.802 4.890 1.00 74.02 624 ALA A C 1
ATOM 1234 O O . ALA A 1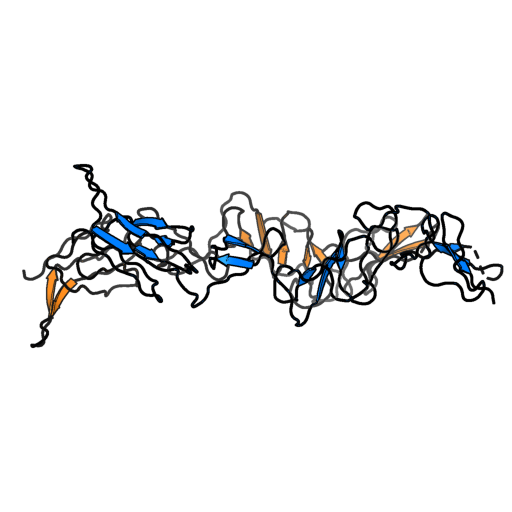 267 ? 47.711 53.734 5.535 1.00 78.74 624 ALA A O 1
ATOM 1236 N N . SER A 1 268 ? 47.603 51.611 4.790 1.00 72.84 625 SER A N 1
ATOM 1237 C CA . SER A 1 268 ? 46.310 51.377 5.424 1.00 82.15 625 SER A CA 1
ATOM 1238 C C . SER A 1 268 ? 45.944 49.902 5.586 1.00 79.66 625 SER A C 1
ATOM 1239 O O . SER A 1 268 ? 45.164 49.566 6.483 1.00 77.89 625 SER A O 1
ATOM 1242 N N . ASP A 1 269 ? 46.473 49.012 4.749 1.00 85.56 626 ASP A N 1
ATOM 1243 C CA . ASP A 1 269 ? 46.150 47.595 4.904 1.00 86.15 626 ASP A CA 1
ATOM 1244 C C . ASP A 1 269 ? 47.338 46.750 4.445 1.00 75.52 626 ASP A C 1
ATOM 1245 O O . ASP A 1 269 ? 48.424 47.268 4.160 1.00 63.97 626 ASP A O 1
ATOM 1250 N N . GLU A 1 270 ? 47.116 45.435 4.365 1.00 72.32 627 GLU A N 1
ATOM 1251 C CA . GLU A 1 270 ? 48.173 44.451 4.166 1.00 63.06 627 GLU A CA 1
ATOM 1252 C C . GLU A 1 270 ? 48.087 43.694 2.849 1.00 61.33 627 GLU A C 1
ATOM 1253 O O . GLU A 1 270 ? 49.129 43.313 2.308 1.00 59.89 627 GLU A O 1
ATOM 1256 N N . ARG A 1 271 ? 46.884 43.461 2.322 1.00 60.77 628 ARG A N 1
ATOM 1257 C CA . ARG A 1 271 ? 46.747 42.651 1.116 1.00 57.09 628 ARG A CA 1
ATOM 1258 C C . ARG A 1 271 ? 47.528 43.270 -0.040 1.00 52.45 628 ARG A C 1
ATOM 1259 O O . ARG A 1 271 ? 47.794 44.475 -0.065 1.00 50.45 628 ARG A O 1
ATOM 1262 N N . LEU A 1 272 ? 47.907 42.424 -0.996 1.00 51.01 629 LEU A N 1
ATOM 1263 C CA . LEU A 1 272 ? 48.744 42.862 -2.107 1.00 49.69 629 LEU A CA 1
ATOM 1264 C C . LEU A 1 272 ? 48.058 43.967 -2.901 1.00 46.63 629 LEU A C 1
ATOM 1265 O O . LEU A 1 272 ? 46.930 43.803 -3.373 1.00 50.51 629 LEU A O 1
ATOM 1270 N N . GLY A 1 273 ? 48.746 45.098 -3.043 1.00 41.21 630 GLY A N 1
ATOM 1271 C CA . GLY A 1 273 ? 48.210 46.230 -3.760 1.00 43.83 630 GLY A CA 1
ATOM 1272 C C . GLY A 1 273 ? 49.256 46.924 -4.608 1.00 45.43 630 GLY A C 1
ATOM 1273 O O . GLY A 1 273 ? 50.455 46.874 -4.322 1.00 43.93 630 GLY A O 1
ATOM 1274 N N . PRO A 1 274 ? 48.818 47.590 -5.677 1.00 49.27 631 PRO A N 1
ATOM 1275 C CA . PRO A 1 274 ? 49.770 48.267 -6.568 1.00 47.32 631 PRO A CA 1
ATOM 1276 C C . PRO A 1 274 ? 50.027 49.722 -6.198 1.00 50.90 631 PRO A C 1
ATOM 1277 O O . PRO A 1 274 ? 49.092 50.526 -6.138 1.00 51.36 631 PRO A O 1
ATOM 1281 N N . MET A 1 275 ? 51.289 50.062 -5.941 1.00 49.38 632 MET A N 1
ATOM 1282 C CA . MET A 1 275 ? 51.677 51.440 -5.650 1.00 49.12 632 MET A CA 1
ATOM 1283 C C . MET A 1 275 ? 51.399 52.332 -6.853 1.00 61.95 632 MET A C 1
ATOM 1284 O O . MET A 1 275 ? 51.983 52.110 -7.924 1.00 66.03 632 MET A O 1
ATOM 1289 N N . PRO A 1 276 ? 50.535 53.336 -6.735 1.00 69.99 633 PRO A N 1
ATOM 1290 C CA . PRO A 1 276 ? 50.258 54.189 -7.894 1.00 71.22 633 PRO A CA 1
ATOM 1291 C C . PRO A 1 276 ? 51.043 55.492 -7.875 1.00 64.53 633 PRO A C 1
ATOM 1292 O O . PRO A 1 276 ? 50.484 56.561 -8.136 1.00 60.38 633 PRO A O 1
ATOM 1296 N N . CYS A 1 277 ? 52.337 55.415 -7.567 1.00 61.05 634 CYS A N 1
ATOM 1297 C CA . CYS A 1 277 ? 53.202 56.586 -7.692 1.00 59.73 634 CYS A CA 1
ATOM 1298 C C . CYS A 1 277 ? 54.647 56.122 -7.824 1.00 58.76 634 CYS A C 1
ATOM 1299 O O . CYS A 1 277 ? 55.185 55.492 -6.906 1.00 57.70 634 CYS A O 1
ATOM 1302 N N . ARG A 1 278 ? 55.255 56.432 -8.963 1.00 58.32 635 ARG A N 1
ATOM 1303 C CA . ARG A 1 278 ? 56.658 56.122 -9.194 1.00 56.41 635 ARG A CA 1
ATOM 1304 C C . ARG A 1 278 ? 57.515 56.739 -8.090 1.00 50.43 635 ARG A C 1
ATOM 1305 O O . ARG A 1 278 ? 57.287 57.891 -7.697 1.00 54.95 635 ARG A O 1
ATOM 1313 N N . PRO A 1 279 ? 58.491 56.010 -7.562 1.00 42.90 636 PRO A N 1
ATOM 1314 C CA . PRO A 1 279 ? 59.210 56.459 -6.368 1.00 43.49 636 PRO A CA 1
ATOM 1315 C C . PRO A 1 279 ? 60.242 57.534 -6.698 1.00 40.23 636 PRO A C 1
ATOM 1316 O O . PRO A 1 279 ? 60.428 57.928 -7.849 1.00 35.78 636 PRO A O 1
ATOM 1320 N N . LYS A 1 280 ? 60.940 57.981 -5.652 1.00 42.47 637 LYS A N 1
ATOM 1321 C CA . LYS A 1 280 ? 61.714 59.215 -5.693 1.00 40.18 637 LYS A CA 1
ATOM 1322 C C . LYS A 1 280 ? 63.195 58.998 -5.984 1.00 42.16 637 LYS A C 1
ATOM 1323 O O . LYS A 1 280 ? 63.661 59.302 -7.087 1.00 46.29 637 LYS A O 1
ATOM 1326 N N . GLU A 1 281 ? 63.949 58.498 -5.007 1.00 43.37 638 GLU A N 1
ATOM 1327 C CA . GLU A 1 281 ? 65.396 58.381 -5.132 1.00 58.92 638 GLU A CA 1
ATOM 1328 C C . GLU A 1 281 ? 65.804 56.937 -5.387 1.00 62.71 638 GLU A C 1
ATOM 1329 O O . GLU A 1 281 ? 65.288 56.009 -4.755 1.00 61.59 638 GLU A O 1
ATOM 1335 N N . ILE A 1 282 ? 66.740 56.758 -6.317 1.00 58.38 639 ILE A N 1
ATOM 1336 C CA . ILE A 1 282 ? 67.334 55.461 -6.619 1.00 53.15 639 ILE A CA 1
ATOM 1337 C C . ILE A 1 282 ? 68.673 55.365 -5.904 1.00 54.57 639 ILE A C 1
ATOM 1338 O O . ILE A 1 282 ? 69.452 56.327 -5.887 1.00 57.79 639 ILE A O 1
ATOM 1343 N N . VAL A 1 283 ? 68.944 54.205 -5.310 1.00 56.31 640 VAL A N 1
ATOM 1344 C CA . VAL A 1 283 ? 70.200 53.959 -4.612 1.00 59.57 640 VAL A CA 1
ATOM 1345 C C . VAL A 1 283 ? 70.694 52.565 -4.977 1.00 68.08 640 VAL A C 1
ATOM 1346 O O . VAL A 1 283 ? 69.909 51.612 -5.037 1.00 61.33 640 VAL A O 1
ATOM 1349 N N . SER A 1 284 ? 71.995 52.449 -5.228 1.00 74.79 641 SER A N 1
ATOM 1350 C CA . SER A 1 284 ? 72.623 51.201 -5.636 1.00 75.44 641 SER A CA 1
ATOM 1351 C C . SER A 1 284 ? 73.520 50.665 -4.527 1.00 73.29 641 SER A C 1
ATOM 1352 O O . SER A 1 284 ? 73.865 51.366 -3.571 1.00 63.22 641 SER A O 1
ATOM 1355 N N . SER A 1 285 ? 73.903 49.401 -4.677 1.00 77.67 642 SER A N 1
ATOM 1356 C CA . SER A 1 285 ? 74.825 48.753 -3.752 1.00 79.53 642 SER A CA 1
ATOM 1357 C C . SER A 1 285 ? 75.413 47.491 -4.375 1.00 79.17 642 SER A C 1
ATOM 1358 O O . SER A 1 285 ? 75.054 47.106 -5.488 1.00 69.15 642 SER A O 1
ATOM 1361 N N . THR A 1 292 ? 81.688 44.375 -12.605 1.00 133.62 649 THR A N 1
ATOM 1362 C CA . THR A 1 292 ? 80.453 43.974 -11.940 1.00 128.43 649 THR A CA 1
ATOM 1363 C C . THR A 1 292 ? 80.641 42.674 -11.163 1.00 140.25 649 THR A C 1
ATOM 1364 O O . THR A 1 292 ? 81.500 41.858 -11.497 1.00 143.94 649 THR A O 1
ATOM 1368 N N . SER A 1 293 ? 79.829 42.489 -10.122 1.00 134.15 650 SER A N 1
ATOM 1369 C CA . SER A 1 293 ? 79.875 41.279 -9.309 1.00 120.75 650 SER A CA 1
ATOM 1370 C C . SER A 1 293 ? 78.465 40.849 -8.923 1.00 109.55 650 SER A C 1
ATOM 1371 O O . SER A 1 293 ? 78.160 39.652 -8.895 1.00 103.63 650 SER A O 1
ATOM 1373 N N . CYS A 1 294 ? 77.607 41.827 -8.624 1.00 105.24 651 CYS A N 1
ATOM 1374 C CA . CYS A 1 294 ? 76.205 41.590 -8.299 1.00 95.04 651 CYS A CA 1
ATOM 1375 C C . CYS A 1 294 ? 75.470 42.921 -8.190 1.00 87.07 651 CYS A C 1
ATOM 1376 O O . CYS A 1 294 ? 74.958 43.272 -7.122 1.00 85.45 651 CYS A O 1
ATOM 1379 N N . THR A 1 295 ? 75.419 43.665 -9.292 1.00 90.54 652 THR A N 1
ATOM 1380 C CA . THR A 1 295 ? 74.833 44.998 -9.274 1.00 89.99 652 THR A CA 1
ATOM 1381 C C . THR A 1 295 ? 73.343 44.928 -8.972 1.00 81.91 652 THR A C 1
ATOM 1382 O O . THR A 1 295 ? 72.632 44.047 -9.462 1.00 81.37 652 THR A O 1
ATOM 1386 N N . PHE A 1 296 ? 72.872 45.869 -8.158 1.00 73.70 653 PHE A N 1
ATOM 1387 C CA . PHE A 1 296 ? 71.459 45.929 -7.817 1.00 70.51 653 PHE A CA 1
ATOM 1388 C C . PHE A 1 296 ? 71.136 47.276 -7.191 1.00 69.64 653 PHE A C 1
ATOM 1389 O O . PHE A 1 296 ? 71.970 47.878 -6.511 1.00 86.35 653 PHE A O 1
ATOM 1397 N N . ASN A 1 297 ? 69.913 47.734 -7.439 1.00 57.85 654 ASN A N 1
ATOM 1398 C CA . ASN A 1 297 ? 69.374 48.965 -6.885 1.00 49.27 654 ASN A CA 1
ATOM 1399 C C . ASN A 1 297 ? 68.265 48.644 -5.894 1.00 48.95 654 ASN A C 1
ATOM 1400 O O . ASN A 1 297 ? 67.721 47.535 -5.874 1.00 47.57 654 ASN A O 1
ATOM 1405 N N . TYR A 1 298 ? 67.925 49.636 -5.074 1.00 51.92 655 TYR A N 1
ATOM 1406 C CA . TYR A 1 298 ? 66.855 49.472 -4.100 1.00 56.91 655 TYR A CA 1
ATOM 1407 C C . TYR A 1 298 ? 66.334 50.838 -3.679 1.00 53.81 655 TYR A C 1
ATOM 1408 O O . TYR A 1 298 ? 67.090 51.810 -3.596 1.00 81.38 655 TYR A O 1
ATOM 1417 N N . ALA A 1 299 ? 65.030 50.891 -3.410 1.00 50.84 656 ALA A N 1
ATOM 1418 C CA . ALA A 1 299 ? 64.401 52.060 -2.807 1.00 54.32 656 ALA A CA 1
ATOM 1419 C C . ALA A 1 299 ? 63.532 51.620 -1.635 1.00 58.26 656 ALA A C 1
ATOM 1420 O O . ALA A 1 299 ? 63.815 50.597 -1.005 1.00 62.39 656 ALA A O 1
ATOM 1422 N N . LYS A 1 300 ? 62.472 52.367 -1.332 1.00 55.31 657 LYS A N 1
ATOM 1423 C CA . LYS A 1 300 ? 61.614 52.050 -0.197 1.00 48.89 657 LYS A CA 1
ATOM 1424 C C . LYS A 1 300 ? 60.160 51.999 -0.639 1.00 52.28 657 LYS A C 1
ATOM 1425 O O . LYS A 1 300 ? 59.673 52.925 -1.295 1.00 62.06 657 LYS A O 1
ATOM 1431 N N . THR A 1 301 ? 59.474 50.915 -0.277 1.00 52.76 658 THR A N 1
ATOM 1432 C CA . THR A 1 301 ? 58.045 50.784 -0.534 1.00 53.32 658 THR A CA 1
ATOM 1433 C C . THR A 1 301 ? 57.282 50.637 0.777 1.00 50.57 658 THR A C 1
ATOM 1434 O O . THR A 1 301 ? 57.533 51.388 1.725 1.00 56.74 658 THR A O 1
ATOM 1438 N N . LEU A 1 302 ? 56.356 49.681 0.848 1.00 44.95 659 LEU A N 1
ATOM 1439 C CA . LEU A 1 302 ? 55.547 49.520 2.053 1.00 50.59 659 LEU A CA 1
ATOM 1440 C C . LEU A 1 302 ? 54.868 48.161 2.035 1.00 53.05 659 LEU A C 1
ATOM 1441 O O . LEU A 1 302 ? 54.118 47.857 1.102 1.00 51.22 659 LEU A O 1
ATOM 1446 N N . LYS A 1 303 ? 55.129 47.355 3.069 1.00 56.34 660 LYS A N 1
ATOM 1447 C CA . LYS A 1 303 ? 54.500 46.053 3.277 1.00 58.74 660 LYS A CA 1
ATOM 1448 C C . LYS A 1 303 ? 54.478 45.205 2.008 1.00 54.69 660 LYS A C 1
ATOM 1449 O O . LYS A 1 303 ? 55.453 44.508 1.710 1.00 54.73 660 LYS A O 1
ATOM 1455 N N . ASN A 1 304 ? 53.373 45.246 1.261 1.00 49.58 661 ASN A N 1
ATOM 1456 C CA . ASN A 1 304 ? 53.228 44.476 0.025 1.00 41.83 661 ASN A CA 1
ATOM 1457 C C . ASN A 1 304 ? 52.652 45.366 -1.076 1.00 42.48 661 ASN A C 1
ATOM 1458 O O . ASN A 1 304 ? 51.581 45.109 -1.625 1.00 48.30 661 ASN A O 1
ATOM 1463 N N . LYS A 1 305 ? 53.376 46.433 -1.401 1.00 38.08 662 LYS A N 1
ATOM 1464 C CA . LYS A 1 305 ? 53.003 47.342 -2.477 1.00 36.65 662 LYS A CA 1
ATOM 1465 C C . LYS A 1 305 ? 54.240 47.616 -3.317 1.00 37.61 662 LYS A C 1
ATOM 1466 O O . LYS A 1 305 ? 55.312 47.889 -2.770 1.00 45.95 662 LYS A O 1
ATOM 1472 N N . TYR A 1 306 ? 54.094 47.548 -4.638 1.00 35.95 663 TYR A N 1
ATOM 1473 C CA . TYR A 1 306 ? 55.231 47.496 -5.550 1.00 37.09 663 TYR A CA 1
ATOM 1474 C C . TYR A 1 306 ? 55.328 48.761 -6.394 1.00 42.70 663 TYR A C 1
ATOM 1475 O O . TYR A 1 306 ? 54.356 49.155 -7.047 1.00 47.74 663 TYR A O 1
ATOM 1484 N N . TYR A 1 307 ? 56.512 49.375 -6.395 1.00 45.51 664 TYR A N 1
ATOM 1485 C CA . TYR A 1 307 ? 56.804 50.505 -7.268 1.00 44.86 664 TYR A CA 1
ATOM 1486 C C . TYR A 1 307 ? 57.149 49.990 -8.659 1.00 44.86 664 TYR A C 1
ATOM 1487 O O . TYR A 1 307 ? 58.076 49.187 -8.817 1.00 43.14 664 TYR A O 1
ATOM 1490 N N . GLU A 1 308 ? 56.407 50.451 -9.662 1.00 45.04 665 GLU A N 1
ATOM 1491 C CA . GLU A 1 308 ? 56.657 50.026 -11.030 1.00 50.43 665 GLU A CA 1
ATOM 1492 C C . GLU A 1 308 ? 58.052 50.470 -11.474 1.00 57.73 665 GLU A C 1
ATOM 1493 O O . GLU A 1 308 ? 58.553 51.508 -11.029 1.00 53.97 665 GLU A O 1
ATOM 1499 N N . PRO A 1 309 ? 58.711 49.697 -12.353 1.00 66.11 666 PRO A N 1
ATOM 1500 C CA . PRO A 1 309 ? 58.238 48.425 -12.897 1.00 64.86 666 PRO A CA 1
ATOM 1501 C C . PRO A 1 309 ? 58.988 47.213 -12.353 1.00 61.07 666 PRO A C 1
ATOM 1502 O O . PRO A 1 309 ? 59.874 47.348 -11.509 1.00 60.80 666 PRO A O 1
ATOM 1506 N N . ARG A 1 310 ? 58.627 46.033 -12.845 1.00 60.73 667 ARG A N 1
ATOM 1507 C CA . ARG A 1 310 ? 59.304 44.808 -12.453 1.00 62.90 667 ARG A CA 1
ATOM 1508 C C . ARG A 1 310 ? 60.582 44.629 -13.260 1.00 66.20 667 ARG A C 1
ATOM 1509 O O . ARG A 1 310 ? 60.648 44.994 -14.438 1.00 64.98 667 ARG A O 1
ATOM 1517 N N . ASP A 1 311 ? 61.605 44.072 -12.616 1.00 63.31 668 ASP A N 1
ATOM 1518 C CA . ASP A 1 311 ? 62.800 43.664 -13.339 1.00 63.83 668 ASP A CA 1
ATOM 1519 C C . ASP A 1 311 ? 62.429 42.535 -14.294 1.00 76.26 668 ASP A C 1
ATOM 1520 O O . ASP A 1 311 ? 61.831 41.534 -13.884 1.00 70.64 668 ASP A O 1
ATOM 1525 N N . SER A 1 312 ? 62.795 42.692 -15.570 1.00 85.12 669 SER A N 1
ATOM 1526 C CA . SER A 1 312 ? 62.497 41.669 -16.567 1.00 81.53 669 SER A CA 1
ATOM 1527 C C . SER A 1 312 ? 63.062 40.310 -16.184 1.00 76.35 669 SER A C 1
ATOM 1528 O O . SER A 1 312 ? 62.582 39.286 -16.683 1.00 75.32 669 SER A O 1
ATOM 1531 N N . TYR A 1 313 ? 64.063 40.273 -15.306 1.00 70.31 670 TYR A N 1
ATOM 1532 C CA . TYR A 1 313 ? 64.709 39.017 -14.950 1.00 67.99 670 TYR A CA 1
ATOM 1533 C C . TYR A 1 313 ? 63.793 38.098 -14.160 1.00 63.14 670 TYR A C 1
ATOM 1534 O O . TYR A 1 313 ? 63.189 37.182 -14.727 1.00 61.89 670 TYR A O 1
ATOM 1543 N N . PHE A 1 314 ? 63.674 38.332 -12.854 1.00 57.39 671 PHE A N 1
ATOM 1544 C CA . PHE A 1 314 ? 62.801 37.503 -12.032 1.00 56.27 671 PHE A CA 1
ATOM 1545 C C . PHE A 1 314 ? 61.341 37.729 -12.413 1.00 55.73 671 PHE A C 1
ATOM 1546 O O . PHE A 1 314 ? 60.444 37.112 -11.827 1.00 56.14 671 PHE A O 1
ATOM 1554 N N . GLN A 1 315 ? 61.113 38.607 -13.396 1.00 52.16 672 GLN A N 1
ATOM 1555 C CA . GLN A 1 315 ? 59.811 38.846 -14.031 1.00 55.89 672 GLN A CA 1
ATOM 1556 C C . GLN A 1 315 ? 58.664 38.743 -13.033 1.00 63.17 672 GLN A C 1
ATOM 1557 O O . GLN A 1 315 ? 57.642 38.095 -13.267 1.00 73.12 672 GLN A O 1
ATOM 1563 N N . GLN A 1 316 ? 58.867 39.393 -11.891 1.00 65.19 673 GLN A N 1
ATOM 1564 C CA . GLN A 1 316 ? 57.870 39.518 -10.840 1.00 66.99 673 GLN A CA 1
ATOM 1565 C C . GLN A 1 316 ? 58.418 40.480 -9.797 1.00 62.01 673 GLN A C 1
ATOM 1566 O O . GLN A 1 316 ? 59.544 40.296 -9.319 1.00 55.94 673 GLN A O 1
ATOM 1572 N N . TYR A 1 317 ? 57.652 41.522 -9.464 1.00 59.24 674 TYR A N 1
ATOM 1573 C CA . TYR A 1 317 ? 58.104 42.520 -8.501 1.00 51.68 674 TYR A CA 1
ATOM 1574 C C . TYR A 1 317 ? 58.609 41.861 -7.227 1.00 57.11 674 TYR A C 1
ATOM 1575 O O . TYR A 1 317 ? 57.833 41.261 -6.477 1.00 62.56 674 TYR A O 1
ATOM 1584 N N . MET A 1 318 ? 59.913 41.940 -6.997 1.00 57.93 675 MET A N 1
ATOM 1585 C CA . MET A 1 318 ? 60.486 41.439 -5.763 1.00 57.97 675 MET A CA 1
ATOM 1586 C C . MET A 1 318 ? 60.192 42.402 -4.619 1.00 54.55 675 MET A C 1
ATOM 1587 O O . MET A 1 318 ? 59.799 43.554 -4.822 1.00 54.39 675 MET A O 1
ATOM 1592 N N . LEU A 1 319 ? 60.385 41.910 -3.401 1.00 48.40 676 LEU A N 1
ATOM 1593 C CA . LEU A 1 319 ? 60.198 42.722 -2.209 1.00 46.44 676 LEU A CA 1
ATOM 1594 C C . LEU A 1 319 ? 60.723 41.956 -1.006 1.00 49.54 676 LEU A C 1
ATOM 1595 O O . LEU A 1 319 ? 60.897 40.735 -1.051 1.00 49.27 676 LEU A O 1
ATOM 1600 N N . LYS A 1 320 ? 60.982 42.698 0.065 1.00 49.86 677 LYS A N 1
ATOM 1601 C CA . LYS A 1 320 ? 61.336 42.143 1.365 1.00 49.88 677 LYS A CA 1
ATOM 1602 C C . LYS A 1 320 ? 60.231 42.305 2.392 1.00 57.64 677 LYS A C 1
ATOM 1603 O O . LYS A 1 320 ? 59.991 41.395 3.188 1.00 65.53 677 LYS A O 1
ATOM 1609 N N . GLY A 1 321 ? 59.539 43.438 2.365 1.00 60.09 678 GLY A N 1
ATOM 1610 C CA . GLY A 1 321 ? 58.588 43.806 3.392 1.00 65.18 678 GLY A CA 1
ATOM 1611 C C . GLY A 1 321 ? 58.816 45.251 3.777 1.00 63.66 678 GLY A C 1
ATOM 1612 O O . GLY A 1 321 ? 57.943 45.910 4.351 1.00 61.18 678 GLY A O 1
ATOM 1613 N N . GLU A 1 322 ? 60.008 45.752 3.448 1.00 60.78 679 GLU A N 1
ATOM 1614 C CA . GLU A 1 322 ? 60.356 47.142 3.696 1.00 64.24 679 GLU A CA 1
ATOM 1615 C C . GLU A 1 322 ? 61.131 47.785 2.554 1.00 57.43 679 GLU A C 1
ATOM 1616 O O . GLU A 1 322 ? 61.464 48.970 2.656 1.00 51.60 679 GLU A O 1
ATOM 1622 N N . TYR A 1 323 ? 61.433 47.055 1.482 1.00 59.25 680 TYR A N 1
ATOM 1623 C CA . TYR A 1 323 ? 62.129 47.635 0.342 1.00 58.72 680 TYR A CA 1
ATOM 1624 C C . TYR A 1 323 ? 61.705 46.923 -0.934 1.00 56.70 680 TYR A C 1
ATOM 1625 O O . TYR A 1 323 ? 61.159 45.816 -0.905 1.00 57.67 680 TYR A O 1
ATOM 1634 N N . GLN A 1 324 ? 61.963 47.583 -2.062 1.00 50.86 681 GLN A N 1
ATOM 1635 C CA . GLN A 1 324 ? 61.816 46.995 -3.385 1.00 46.57 681 GLN A CA 1
ATOM 1636 C C . GLN A 1 324 ? 63.098 47.261 -4.160 1.00 45.52 681 GLN A C 1
ATOM 1637 O O . GLN A 1 324 ? 63.732 48.307 -3.996 1.00 48.33 681 GLN A O 1
ATOM 1643 N N . TYR A 1 325 ? 63.488 46.301 -4.995 1.00 44.38 682 TYR A N 1
ATOM 1644 C CA . TYR A 1 325 ? 64.860 46.222 -5.471 1.00 41.06 682 TYR A CA 1
ATOM 1645 C C . TYR A 1 325 ? 64.885 46.182 -6.994 1.00 39.01 682 TYR A C 1
ATOM 1646 O O . TYR A 1 325 ? 63.851 46.040 -7.653 1.00 36.00 682 TYR A O 1
ATOM 1655 N N . TRP A 1 326 ? 66.091 46.306 -7.552 1.00 40.35 683 TRP A N 1
ATOM 1656 C CA . TRP A 1 326 ? 66.286 46.270 -9.000 1.00 46.63 683 TRP A CA 1
ATOM 1657 C C . TRP A 1 326 ? 67.704 45.825 -9.315 1.00 45.17 683 TRP A C 1
ATOM 1658 O O . TRP A 1 326 ? 68.663 46.488 -8.915 1.00 44.08 683 TRP A O 1
ATOM 1669 N N . PHE A 1 327 ? 67.827 44.727 -10.054 1.00 47.74 684 PHE A N 1
ATOM 1670 C CA . PHE A 1 327 ? 69.108 44.164 -10.451 1.00 46.70 684 PHE A CA 1
ATOM 1671 C C . PHE A 1 327 ? 69.493 44.597 -11.861 1.00 53.11 684 PHE A C 1
ATOM 1672 O O . PHE A 1 327 ? 68.687 45.133 -12.625 1.00 56.81 684 PHE A O 1
ATOM 1680 N N . ASP A 1 328 ? 70.760 44.354 -12.192 1.00 61.17 685 ASP A N 1
ATOM 1681 C CA . ASP A 1 328 ? 71.249 44.350 -13.570 1.00 69.22 685 ASP A CA 1
ATOM 1682 C C . ASP A 1 328 ? 72.117 43.099 -13.671 1.00 76.19 685 ASP A C 1
ATOM 1683 O O . ASP A 1 328 ? 73.288 43.106 -13.274 1.00 85.22 685 ASP A O 1
ATOM 1688 N N . LEU A 1 329 ? 71.531 42.022 -14.176 1.00 75.10 686 LEU A N 1
ATOM 1689 C CA . LEU A 1 329 ? 72.181 40.718 -14.231 1.00 85.73 686 LEU A CA 1
ATOM 1690 C C . LEU A 1 329 ? 72.437 40.405 -15.701 1.00 95.07 686 LEU A C 1
ATOM 1691 O O . LEU A 1 329 ? 71.544 39.940 -16.409 1.00 97.84 686 LEU A O 1
ATOM 1696 N N . ASP A 1 330 ? 73.650 40.672 -16.167 1.00 96.95 687 ASP A N 1
ATOM 1697 C CA . ASP A 1 330 ? 73.989 40.378 -17.553 1.00 91.40 687 ASP A CA 1
ATOM 1698 C C . ASP A 1 330 ? 74.322 38.902 -17.731 1.00 94.01 687 ASP A C 1
ATOM 1699 O O . ASP A 1 330 ? 73.432 38.054 -17.722 1.00 93.10 687 ASP A O 1
ATOM 1702 N N . THR B 1 87 ? 14.209 140.417 -8.972 1.00 87.27 444 THR B N 1
ATOM 1703 C CA . THR B 1 87 ? 13.939 140.583 -10.395 1.00 99.05 444 THR B CA 1
ATOM 1704 C C . THR B 1 87 ? 14.080 142.045 -10.814 1.00 98.22 444 THR B C 1
ATOM 1705 O O . THR B 1 87 ? 13.394 142.919 -10.281 1.00 105.22 444 THR B O 1
ATOM 1708 N N . ASN B 1 88 ? 14.965 142.304 -11.774 1.00 103.03 445 ASN B N 1
ATOM 1709 C CA . ASN B 1 88 ? 15.750 141.253 -12.415 1.00 100.07 445 ASN B CA 1
ATOM 1710 C C . ASN B 1 88 ? 17.075 141.005 -11.700 1.00 95.93 445 ASN B C 1
ATOM 1711 O O . ASN B 1 88 ? 17.519 141.843 -10.917 1.00 93.05 445 ASN B O 1
ATOM 1714 N N . PRO B 1 89 ? 17.716 139.849 -12.016 1.00 91.20 446 PRO B N 1
ATOM 1715 C CA . PRO B 1 89 ? 18.997 139.464 -11.388 1.00 88.15 446 PRO B CA 1
ATOM 1716 C C . PRO B 1 89 ? 19.113 139.623 -9.875 1.00 94.74 446 PRO B C 1
ATOM 1717 O O . PRO B 1 89 ? 18.174 140.029 -9.183 1.00 102.34 446 PRO B O 1
ATOM 1720 N N . SER B 1 90 ? 20.296 139.269 -9.363 1.00 89.31 447 SER B N 1
ATOM 1721 C CA . SER B 1 90 ? 20.650 139.342 -7.947 1.00 93.71 447 SER B CA 1
ATOM 1722 C C . SER B 1 90 ? 22.106 138.933 -7.755 1.00 96.12 447 SER B C 1
ATOM 1723 O O . SER B 1 90 ? 22.825 138.710 -8.734 1.00 97.02 447 SER B O 1
ATOM 1726 N N . THR B 1 91 ? 22.545 138.828 -6.501 1.00 107.15 448 THR B N 1
ATOM 1727 C CA . THR B 1 91 ? 23.892 138.345 -6.200 1.00 113.69 448 THR B CA 1
ATOM 1728 C C . THR B 1 91 ? 23.951 137.978 -4.726 1.00 118.22 448 THR B C 1
ATOM 1729 O O . THR B 1 91 ? 23.736 138.837 -3.864 1.00 112.95 448 THR B O 1
ATOM 1732 N N . GLU B 1 92 ? 24.238 136.714 -4.439 1.00 110.96 449 GLU B N 1
ATOM 1733 C CA . GLU B 1 92 ? 24.390 136.220 -3.074 1.00 106.35 449 GLU B CA 1
ATOM 1734 C C . GLU B 1 92 ? 25.859 135.856 -2.886 1.00 111.63 449 GLU B C 1
ATOM 1735 O O . GLU B 1 92 ? 26.303 134.794 -3.332 1.00 107.72 449 GLU B O 1
ATOM 1738 N N . GLU B 1 93 ? 26.610 136.746 -2.232 1.00 108.83 450 GLU B N 1
ATOM 1739 C CA . GLU B 1 93 ? 28.043 136.559 -2.030 1.00 103.68 450 GLU B CA 1
ATOM 1740 C C . GLU B 1 93 ? 28.324 135.220 -1.359 1.00 99.76 450 GLU B C 1
ATOM 1741 O O . GLU B 1 93 ? 28.152 135.073 -0.145 1.00 97.66 450 GLU B O 1
ATOM 1747 N N . MET B 1 94 ? 28.758 134.243 -2.152 1.00 101.06 451 MET B N 1
ATOM 1748 C CA . MET B 1 94 ? 28.853 132.851 -1.716 1.00 96.28 451 MET B CA 1
ATOM 1749 C C . MET B 1 94 ? 30.068 132.689 -0.814 1.00 87.10 451 MET B C 1
ATOM 1750 O O . MET B 1 94 ? 31.208 132.662 -1.280 1.00 78.98 451 MET B O 1
ATOM 1755 N N . GLY B 1 95 ? 29.822 132.571 0.485 1.00 83.21 452 GLY B N 1
ATOM 1756 C CA . GLY B 1 95 ? 30.882 132.378 1.446 1.00 76.63 452 GLY B CA 1
ATOM 1757 C C . GLY B 1 95 ? 31.528 131.007 1.307 1.00 74.51 452 GLY B C 1
ATOM 1758 O O . GLY B 1 95 ? 31.237 130.217 0.406 1.00 72.27 452 GLY B O 1
ATOM 1759 N N . ASP B 1 96 ? 32.429 130.725 2.249 1.00 74.40 453 ASP B N 1
ATOM 1760 C CA . ASP B 1 96 ? 33.188 129.481 2.197 1.00 81.81 453 ASP B CA 1
ATOM 1761 C C . ASP B 1 96 ? 32.296 128.277 2.477 1.00 70.72 453 ASP B C 1
ATOM 1762 O O . ASP B 1 96 ? 32.351 127.273 1.757 1.00 72.24 453 ASP B O 1
ATOM 1767 N N . ASP B 1 97 ? 31.458 128.359 3.510 1.00 62.53 454 ASP B N 1
ATOM 1768 C CA . ASP B 1 97 ? 30.646 127.222 3.933 1.00 64.42 454 ASP B CA 1
ATOM 1769 C C . ASP B 1 97 ? 29.398 127.015 3.076 1.00 64.18 454 ASP B C 1
ATOM 1770 O O . ASP B 1 97 ? 28.474 126.316 3.511 1.00 61.63 454 ASP B O 1
ATOM 1773 N N . PHE B 1 98 ? 29.354 127.600 1.881 1.00 66.83 455 PHE B N 1
ATOM 1774 C CA . PHE B 1 98 ? 28.288 127.316 0.932 1.00 68.33 455 PHE B CA 1
ATOM 1775 C C . PHE B 1 98 ? 28.259 125.824 0.610 1.00 76.05 455 PHE B C 1
ATOM 1776 O O . PHE B 1 98 ? 29.256 125.109 0.757 1.00 79.08 455 PHE B O 1
ATOM 1784 N N . GLY B 1 99 ? 27.096 125.348 0.170 1.00 79.77 456 GLY B N 1
ATOM 1785 C CA . GLY B 1 99 ? 26.981 123.949 -0.191 1.00 72.39 456 GLY B CA 1
ATOM 1786 C C . GLY B 1 99 ? 25.619 123.514 -0.690 1.00 65.40 456 GLY B C 1
ATOM 1787 O O . GLY B 1 99 ? 25.517 122.585 -1.496 1.00 52.98 456 GLY B O 1
ATOM 1788 N N . PHE B 1 100 ? 24.564 124.176 -0.222 1.00 82.28 457 PHE B N 1
ATOM 1789 C CA . PHE B 1 100 ? 23.210 123.740 -0.528 1.00 103.05 457 PHE B CA 1
ATOM 1790 C C . PHE B 1 100 ? 22.217 124.861 -0.253 1.00 102.53 457 PHE B C 1
ATOM 1791 O O . PHE B 1 100 ? 22.305 125.548 0.768 1.00 92.66 457 PHE B O 1
ATOM 1799 N N . GLY B 1 101 ? 21.270 125.024 -1.171 1.00 93.69 458 GLY B N 1
ATOM 1800 C CA . GLY B 1 101 ? 20.190 125.991 -1.012 1.00 80.07 458 GLY B CA 1
ATOM 1801 C C . GLY B 1 101 ? 18.980 125.572 -1.811 1.00 86.19 458 GLY B C 1
ATOM 1802 O O . GLY B 1 101 ? 18.597 124.394 -1.806 1.00 78.61 458 GLY B O 1
ATOM 1803 N N . LEU B 1 102 ? 18.367 126.534 -2.499 1.00 93.90 459 LEU B N 1
ATOM 1804 C CA . LEU B 1 102 ? 17.189 126.269 -3.324 1.00 91.34 459 LEU B CA 1
ATOM 1805 C C . LEU B 1 102 ? 17.102 127.355 -4.385 1.00 92.48 459 LEU B C 1
ATOM 1806 O O . LEU B 1 102 ? 17.042 128.540 -4.041 1.00 89.48 459 LEU B O 1
ATOM 1811 N N . CYS B 1 103 ? 17.107 126.967 -5.661 1.00 90.51 460 CYS B N 1
ATOM 1812 C CA . CYS B 1 103 ? 16.773 127.918 -6.712 1.00 98.55 460 CYS B CA 1
ATOM 1813 C C . CYS B 1 103 ? 15.341 128.402 -6.479 1.00 97.85 460 CYS B C 1
ATOM 1814 O O . CYS B 1 103 ? 14.539 127.697 -5.859 1.00 97.07 460 CYS B O 1
ATOM 1817 N N . PRO B 1 104 ? 14.992 129.602 -6.947 1.00 94.62 461 PRO B N 1
ATOM 1818 C CA . PRO B 1 104 ? 13.644 130.125 -6.680 1.00 98.13 461 PRO B CA 1
ATOM 1819 C C . PRO B 1 104 ? 12.527 129.319 -7.331 1.00 98.03 461 PRO B C 1
ATOM 1820 O O . PRO B 1 104 ? 12.085 128.308 -6.777 1.00 88.26 461 PRO B O 1
ATOM 1824 N N . PHE B 1 105 ? 12.055 129.754 -8.500 1.00 106.34 462 PHE B N 1
ATOM 1825 C CA . PHE B 1 105 ? 10.834 129.203 -9.091 1.00 107.68 462 PHE B CA 1
ATOM 1826 C C . PHE B 1 105 ? 11.187 128.101 -10.087 1.00 98.57 462 PHE B C 1
ATOM 1827 O O . PHE B 1 105 ? 11.122 128.275 -11.307 1.00 93.73 462 PHE B O 1
ATOM 1830 N N . ASP B 1 106 ? 11.572 126.943 -9.537 1.00 89.16 463 ASP B N 1
ATOM 1831 C CA . ASP B 1 106 ? 11.795 125.700 -10.278 1.00 79.06 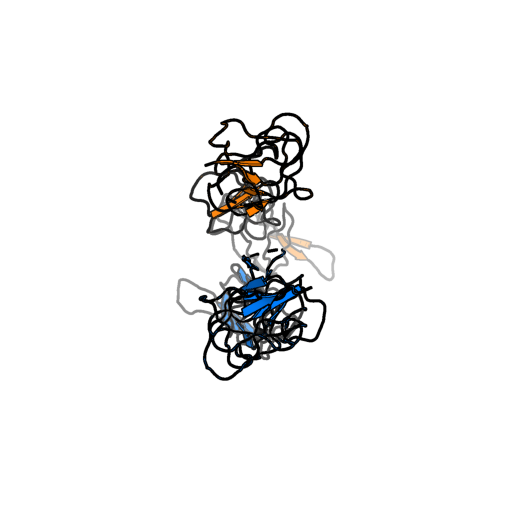463 ASP B CA 1
ATOM 1832 C C . ASP B 1 106 ? 12.466 125.934 -11.628 1.00 74.57 463 ASP B C 1
ATOM 1833 O O . ASP B 1 106 ? 12.174 125.240 -12.608 1.00 68.15 463 ASP B O 1
ATOM 1838 N N . THR B 1 107 ? 13.361 126.918 -11.688 1.00 79.02 464 THR B N 1
ATOM 1839 C CA . THR B 1 107 ? 14.006 127.296 -12.939 1.00 91.26 464 THR B CA 1
ATOM 1840 C C . THR B 1 107 ? 14.868 126.148 -13.458 1.00 93.94 464 THR B C 1
ATOM 1841 O O . THR B 1 107 ? 15.106 125.155 -12.767 1.00 85.68 464 THR B O 1
ATOM 1843 N N . SER B 1 108 ? 15.339 126.295 -14.699 1.00 96.32 465 SER B N 1
ATOM 1844 C CA . SER B 1 108 ? 16.209 125.305 -15.317 1.00 89.30 465 SER B CA 1
ATOM 1845 C C . SER B 1 108 ? 17.653 125.787 -15.221 1.00 83.84 465 SER B C 1
ATOM 1846 O O . SER B 1 108 ? 18.100 126.562 -16.082 1.00 76.82 465 SER B O 1
ATOM 1849 N N . PRO B 1 109 ? 18.418 125.371 -14.214 1.00 86.06 466 PRO B N 1
ATOM 1850 C CA . PRO B 1 109 ? 19.778 125.891 -14.037 1.00 92.30 466 PRO B CA 1
ATOM 1851 C C . PRO B 1 109 ? 20.755 125.282 -15.037 1.00 85.01 466 PRO B C 1
ATOM 1852 O O . PRO B 1 109 ? 20.438 124.351 -15.780 1.00 84.44 466 PRO B O 1
ATOM 1856 N N . VAL B 1 110 ? 21.971 125.831 -15.041 1.00 70.83 467 VAL B N 1
ATOM 1857 C CA . VAL B 1 110 ? 23.015 125.403 -15.968 1.00 65.84 467 VAL B CA 1
ATOM 1858 C C . VAL B 1 110 ? 24.346 125.272 -15.240 1.00 66.60 467 VAL B C 1
ATOM 1859 O O . VAL B 1 110 ? 24.397 125.289 -14.006 1.00 58.48 467 VAL B O 1
ATOM 1862 N N . VAL B 1 111 ? 25.431 125.142 -16.004 1.00 76.00 468 VAL B N 1
ATOM 1863 C CA . VAL B 1 111 ? 26.775 124.961 -15.453 1.00 74.18 468 VAL B CA 1
ATOM 1864 C C . VAL B 1 111 ? 27.788 125.545 -16.428 1.00 72.38 468 VAL B C 1
ATOM 1865 O O . VAL B 1 111 ? 27.802 125.183 -17.608 1.00 68.52 468 VAL B O 1
ATOM 1869 N N . LYS B 1 112 ? 28.634 126.448 -15.929 1.00 72.02 469 LYS B N 1
ATOM 1870 C CA . LYS B 1 112 ? 29.737 127.009 -16.710 1.00 72.77 469 LYS B CA 1
ATOM 1871 C C . LYS B 1 112 ? 30.759 127.561 -15.725 1.00 76.81 469 LYS B C 1
ATOM 1872 O O . LYS B 1 112 ? 30.498 128.578 -15.074 1.00 77.39 469 LYS B O 1
ATOM 1875 N N . GLY B 1 113 ? 31.910 126.902 -15.612 1.00 79.82 470 GLY B N 1
ATOM 1876 C CA . GLY B 1 113 ? 32.905 127.339 -14.648 1.00 90.26 470 GLY B CA 1
ATOM 1877 C C . GLY B 1 113 ? 34.334 126.932 -14.946 1.00 100.76 470 GLY B C 1
ATOM 1878 O O . GLY B 1 113 ? 34.969 127.484 -15.850 1.00 105.58 470 GLY B O 1
ATOM 1879 N N . LYS B 1 114 ? 34.852 125.975 -14.175 1.00 94.29 471 LYS B N 1
ATOM 1880 C CA . LYS B 1 114 ? 36.228 125.502 -14.293 1.00 92.85 471 LYS B CA 1
ATOM 1881 C C . LYS B 1 114 ? 36.308 124.007 -14.564 1.00 90.22 471 LYS B C 1
ATOM 1882 O O . LYS B 1 114 ? 36.949 123.592 -15.537 1.00 86.88 471 LYS B O 1
ATOM 1888 N N . TYR B 1 115 ? 35.686 123.179 -13.725 1.00 86.36 472 TYR B N 1
ATOM 1889 C CA . TYR B 1 115 ? 35.607 121.746 -13.989 1.00 86.69 472 TYR B CA 1
ATOM 1890 C C . TYR B 1 115 ? 34.166 121.277 -13.837 1.00 95.11 472 TYR B C 1
ATOM 1891 O O . TYR B 1 115 ? 33.250 122.103 -13.762 1.00 98.21 472 TYR B O 1
ATOM 1894 N N . ASN B 1 116 ? 33.949 119.963 -13.783 1.00 87.93 473 ASN B N 1
ATOM 1895 C CA . ASN B 1 116 ? 32.609 119.385 -13.709 1.00 74.93 473 ASN B CA 1
ATOM 1896 C C . ASN B 1 116 ? 32.496 118.571 -12.424 1.00 77.25 473 ASN B C 1
ATOM 1897 O O . ASN B 1 116 ? 33.158 117.538 -12.280 1.00 80.88 473 ASN B O 1
ATOM 1902 N N . THR B 1 117 ? 31.650 119.031 -11.492 1.00 74.55 474 THR B N 1
ATOM 1903 C CA . THR B 1 117 ? 31.451 118.383 -10.192 1.00 71.37 474 THR B CA 1
ATOM 1904 C C . THR B 1 117 ? 30.053 118.747 -9.685 1.00 68.10 474 THR B C 1
ATOM 1905 O O . THR B 1 117 ? 29.859 119.386 -8.653 1.00 75.94 474 THR B O 1
ATOM 1909 N N . THR B 1 118 ? 29.033 118.320 -10.417 1.00 59.63 475 THR B N 1
ATOM 1910 C CA . THR B 1 118 ? 27.670 118.739 -10.145 1.00 60.96 475 THR B CA 1
ATOM 1911 C C . THR B 1 118 ? 26.800 117.558 -9.744 1.00 65.31 475 THR B C 1
ATOM 1912 O O . THR B 1 118 ? 27.042 116.413 -10.141 1.00 58.58 475 THR B O 1
ATOM 1916 N N . LEU B 1 119 ? 25.788 117.859 -8.937 1.00 74.17 476 LEU B N 1
ATOM 1917 C CA . LEU B 1 119 ? 24.689 116.942 -8.650 1.00 76.27 476 LEU B CA 1
ATOM 1918 C C . LEU B 1 119 ? 23.369 117.678 -8.864 1.00 71.77 476 LEU B C 1
ATOM 1919 O O . LEU B 1 119 ? 22.481 117.679 -8.011 1.00 68.43 476 LEU B O 1
ATOM 1924 N N . LEU B 1 120 ? 23.234 118.323 -10.022 1.00 68.69 477 LEU B N 1
ATOM 1925 C CA . LEU B 1 120 ? 22.105 119.212 -10.270 1.00 56.51 477 LEU B CA 1
ATOM 1926 C C . LEU B 1 120 ? 20.810 118.425 -10.426 1.00 49.48 477 LEU B C 1
ATOM 1927 O O . LEU B 1 120 ? 20.764 117.394 -11.104 1.00 53.40 477 LEU B O 1
ATOM 1932 N N . ASN B 1 121 ? 19.747 118.935 -9.808 1.00 43.42 478 ASN B N 1
ATOM 1933 C CA . ASN B 1 121 ? 18.442 118.281 -9.825 1.00 47.85 478 ASN B CA 1
ATOM 1934 C C . ASN B 1 121 ? 17.628 118.695 -11.046 1.00 46.21 478 ASN B C 1
ATOM 1935 O O . ASN B 1 121 ? 17.313 117.871 -11.912 1.00 37.91 478 ASN B O 1
ATOM 1940 N N . GLY B 1 122 ? 17.294 119.978 -11.119 1.00 56.57 479 GLY B N 1
ATOM 1941 C CA . GLY B 1 122 ? 16.360 120.497 -12.094 1.00 58.36 479 GLY B CA 1
ATOM 1942 C C . GLY B 1 122 ? 15.664 121.699 -11.501 1.00 54.62 479 GLY B C 1
ATOM 1943 O O . GLY B 1 122 ? 15.201 122.583 -12.220 1.00 51.61 479 GLY B O 1
ATOM 1944 N N . SER B 1 123 ? 15.595 121.732 -10.168 1.00 52.34 480 SER B N 1
ATOM 1945 C CA . SER B 1 123 ? 15.055 122.875 -9.458 1.00 49.45 480 SER B CA 1
ATOM 1946 C C . SER B 1 123 ? 16.153 123.365 -8.531 1.00 48.83 480 SER B C 1
ATOM 1947 O O . SER B 1 123 ? 17.004 124.164 -8.955 1.00 54.61 480 SER B O 1
ATOM 1950 N N . ALA B 1 124 ? 16.199 122.917 -7.284 1.00 48.91 481 ALA B N 1
ATOM 1951 C CA . ALA B 1 124 ? 17.302 123.236 -6.398 1.00 63.63 481 ALA B CA 1
ATOM 1952 C C . ALA B 1 124 ? 18.500 122.348 -6.722 1.00 63.82 481 ALA B C 1
ATOM 1953 O O . ALA B 1 124 ? 18.480 121.545 -7.660 1.00 60.24 481 ALA B O 1
ATOM 1955 N N . PHE B 1 125 ? 19.560 122.474 -5.935 1.00 65.18 482 PHE B N 1
ATOM 1956 C CA . PHE B 1 125 ? 20.754 121.717 -6.267 1.00 67.08 482 PHE B CA 1
ATOM 1957 C C . PHE B 1 125 ? 21.454 121.284 -4.984 1.00 69.98 482 PHE B C 1
ATOM 1958 O O . PHE B 1 125 ? 20.875 121.326 -3.892 1.00 62.63 482 PHE B O 1
ATOM 1966 N N . TYR B 1 126 ? 22.710 120.871 -5.138 1.00 82.33 483 TYR B N 1
ATOM 1967 C CA . TYR B 1 126 ? 23.529 120.211 -4.133 1.00 88.00 483 TYR B CA 1
ATOM 1968 C C . TYR B 1 126 ? 24.824 119.801 -4.821 1.00 92.92 483 TYR B C 1
ATOM 1969 O O . TYR B 1 126 ? 24.801 118.958 -5.721 1.00 84.13 483 TYR B O 1
ATOM 1972 N N . LEU B 1 127 ? 25.946 120.407 -4.453 1.00 95.11 484 LEU B N 1
ATOM 1973 C CA . LEU B 1 127 ? 27.216 120.094 -5.087 1.00 89.18 484 LEU B CA 1
ATOM 1974 C C . LEU B 1 127 ? 28.108 119.324 -4.126 1.00 91.13 484 LEU B C 1
ATOM 1975 O O . LEU B 1 127 ? 27.929 119.359 -2.906 1.00 95.56 484 LEU B O 1
ATOM 1978 N N . VAL B 1 128 ? 29.084 118.626 -4.697 1.00 90.67 485 VAL B N 1
ATOM 1979 C CA . VAL B 1 128 ? 29.922 117.687 -3.964 1.00 80.65 485 VAL B CA 1
ATOM 1980 C C . VAL B 1 128 ? 31.355 118.206 -3.957 1.00 74.07 485 VAL B C 1
ATOM 1981 O O . VAL B 1 128 ? 31.945 118.439 -5.021 1.00 62.35 485 VAL B O 1
ATOM 1985 N N . CYS B 1 129 ? 31.904 118.391 -2.747 1.00 80.10 486 CYS B N 1
ATOM 1986 C CA . CYS B 1 129 ? 33.272 118.805 -2.442 1.00 88.35 486 CYS B CA 1
ATOM 1987 C C . CYS B 1 129 ? 33.846 119.736 -3.504 1.00 83.69 486 CYS B C 1
ATOM 1988 O O . CYS B 1 129 ? 34.706 119.320 -4.292 1.00 85.51 486 CYS B O 1
ATOM 1991 N N . PRO B 1 130 ? 33.400 121.001 -3.566 1.00 86.92 487 PRO B N 1
ATOM 1992 C CA . PRO B 1 130 ? 33.890 121.949 -4.573 1.00 93.83 487 PRO B CA 1
ATOM 1993 C C . PRO B 1 130 ? 35.167 122.677 -4.148 1.00 90.27 487 PRO B C 1
ATOM 1994 O O . PRO B 1 130 ? 35.264 123.905 -4.251 1.00 85.06 487 PRO B O 1
ATOM 1998 N N . ILE B 1 131 ? 36.152 121.925 -3.653 1.00 89.87 488 ILE B N 1
ATOM 1999 C CA . ILE B 1 131 ? 37.426 122.527 -3.277 1.00 98.67 488 ILE B CA 1
ATOM 2000 C C . ILE B 1 131 ? 38.072 123.152 -4.502 1.00 99.10 488 ILE B C 1
ATOM 2001 O O . ILE B 1 131 ? 38.183 122.520 -5.561 1.00 93.24 488 ILE B O 1
ATOM 2006 N N . GLY B 1 132 ? 38.491 124.409 -4.366 1.00 100.56 489 GLY B N 1
ATOM 2007 C CA . GLY B 1 132 ? 39.130 125.115 -5.458 1.00 100.63 489 GLY B CA 1
ATOM 2008 C C . GLY B 1 132 ? 38.272 125.280 -6.688 1.00 98.65 489 GLY B C 1
ATOM 2009 O O . GLY B 1 132 ? 38.805 125.504 -7.778 1.00 90.43 489 GLY B O 1
ATOM 2010 N N . TRP B 1 133 ? 36.952 125.179 -6.549 1.00 95.37 490 TRP B N 1
ATOM 2011 C CA . TRP B 1 133 ? 36.050 125.243 -7.693 1.00 87.71 490 TRP B CA 1
ATOM 2012 C C . TRP B 1 133 ? 35.559 126.672 -7.882 1.00 86.21 490 TRP B C 1
ATOM 2013 O O . TRP B 1 133 ? 34.839 127.212 -7.035 1.00 78.16 490 TRP B O 1
ATOM 2024 N N . THR B 1 134 ? 35.951 127.276 -8.997 1.00 89.47 491 THR B N 1
ATOM 2025 C CA . THR B 1 134 ? 35.453 128.580 -9.414 1.00 89.80 491 THR B CA 1
ATOM 2026 C C . THR B 1 134 ? 34.379 128.351 -10.471 1.00 80.23 491 THR B C 1
ATOM 2027 O O . THR B 1 134 ? 34.688 127.999 -11.615 1.00 77.85 491 THR B O 1
ATOM 2031 N N . GLY B 1 135 ? 33.122 128.522 -10.079 1.00 75.34 492 GLY B N 1
ATOM 2032 C CA . GLY B 1 135 ? 32.017 128.372 -11.006 1.00 75.56 492 GLY B CA 1
ATOM 2033 C C . GLY B 1 135 ? 30.776 129.028 -10.449 1.00 77.43 492 GLY B C 1
ATOM 2034 O O . GLY B 1 135 ? 30.751 129.510 -9.314 1.00 73.90 492 GLY B O 1
ATOM 2035 N N . VAL B 1 136 ? 29.731 129.031 -11.273 1.00 79.33 493 VAL B N 1
ATOM 2036 C CA . VAL B 1 136 ? 28.467 129.682 -10.953 1.00 68.11 493 VAL B CA 1
ATOM 2037 C C . VAL B 1 136 ? 27.362 129.027 -11.772 1.00 70.94 493 VAL B C 1
ATOM 2038 O O . VAL B 1 136 ? 27.618 128.255 -12.698 1.00 67.48 493 VAL B O 1
ATOM 2041 N N . ILE B 1 137 ? 26.118 129.346 -11.421 1.00 73.60 494 ILE B N 1
ATOM 2042 C CA . ILE B 1 137 ? 24.951 128.881 -12.156 1.00 73.62 494 ILE B CA 1
ATOM 2043 C C . ILE B 1 137 ? 23.850 129.912 -11.974 1.00 78.36 494 ILE B C 1
ATOM 2044 O O . ILE B 1 137 ? 23.729 130.542 -10.920 1.00 78.19 494 ILE B O 1
ATOM 2047 N N . GLU B 1 138 ? 23.055 130.096 -13.019 1.00 79.23 495 GLU B N 1
ATOM 2048 C CA . GLU B 1 138 ? 21.967 131.065 -13.023 1.00 79.44 495 GLU B CA 1
ATOM 2049 C C . GLU B 1 138 ? 20.654 130.300 -13.094 1.00 80.02 495 GLU B C 1
ATOM 2050 O O . GLU B 1 138 ? 20.385 129.611 -14.085 1.00 77.86 495 GLU B O 1
ATOM 2053 N N . CYS B 1 139 ? 19.852 130.394 -12.033 1.00 85.63 496 CYS B N 1
ATOM 2054 C CA . CYS B 1 139 ? 18.503 129.845 -12.069 1.00 92.81 496 CYS B CA 1
ATOM 2055 C C . CYS B 1 139 ? 17.769 130.511 -13.225 1.00 87.06 496 CYS B C 1
ATOM 2056 O O . CYS B 1 139 ? 17.038 131.487 -13.031 1.00 76.46 496 CYS B O 1
ATOM 2059 N N . THR B 1 140 ? 17.975 129.991 -14.435 1.00 91.53 497 THR B N 1
ATOM 2060 C CA . THR B 1 140 ? 17.623 130.693 -15.663 1.00 95.00 497 THR B CA 1
ATOM 2061 C C . THR B 1 140 ? 16.126 130.771 -15.922 1.00 93.06 497 THR B C 1
ATOM 2062 O O . THR B 1 140 ? 15.299 130.627 -15.015 1.00 88.84 497 THR B O 1
ATOM 2066 N N . ALA B 1 141 ? 15.792 131.030 -17.180 1.00 92.95 498 ALA B N 1
ATOM 2067 C CA . ALA B 1 141 ? 14.439 130.985 -17.701 1.00 97.72 498 ALA B CA 1
ATOM 2068 C C . ALA B 1 141 ? 14.573 130.951 -19.213 1.00 110.39 498 ALA B C 1
ATOM 2069 O O . ALA B 1 141 ? 15.587 131.380 -19.765 1.00 103.73 498 ALA B O 1
ATOM 2071 N N . VAL B 1 142 ? 13.558 130.410 -19.877 1.00 126.83 499 VAL B N 1
ATOM 2072 C CA . VAL B 1 142 ? 13.576 130.340 -21.333 1.00 128.24 499 VAL B CA 1
ATOM 2073 C C . VAL B 1 142 ? 12.141 130.251 -21.821 1.00 118.34 499 VAL B C 1
ATOM 2074 O O . VAL B 1 142 ? 11.316 129.535 -21.248 1.00 102.25 499 VAL B O 1
ATOM 2077 N N . SER B 1 143 ? 11.850 130.991 -22.884 1.00 112.65 500 SER B N 1
ATOM 2078 C CA . SER B 1 143 ? 10.548 130.929 -23.520 1.00 108.71 500 SER B CA 1
ATOM 2079 C C . SER B 1 143 ? 10.573 129.854 -24.596 1.00 106.88 500 SER B C 1
ATOM 2080 O O . SER B 1 143 ? 11.455 129.887 -25.462 1.00 107.55 500 SER B O 1
ATOM 2083 N N . PRO B 1 144 ? 9.662 128.881 -24.572 1.00 96.03 501 PRO B N 1
ATOM 2084 C CA . PRO B 1 144 ? 9.651 127.876 -25.642 1.00 84.13 501 PRO B CA 1
ATOM 2085 C C . PRO B 1 144 ? 9.291 128.492 -26.982 1.00 93.61 501 PRO B C 1
ATOM 2086 O O . PRO B 1 144 ? 10.086 128.455 -27.926 1.00 100.21 501 PRO B O 1
ATOM 2089 N N . THR B 1 145 ? 8.094 129.073 -27.062 1.00 81.06 502 THR B N 1
ATOM 2090 C CA . THR B 1 145 ? 7.594 129.681 -28.289 1.00 77.24 502 THR B CA 1
ATOM 2091 C C . THR B 1 145 ? 8.538 130.761 -28.803 1.00 89.77 502 THR B C 1
ATOM 2092 O O . THR B 1 145 ? 9.256 130.546 -29.784 1.00 96.81 502 THR B O 1
ATOM 2095 N N . THR B 1 146 ? 8.546 131.922 -28.151 1.00 94.90 503 THR B N 1
ATOM 2096 C CA . THR B 1 146 ? 9.484 132.979 -28.505 1.00 99.66 503 THR B CA 1
ATOM 2097 C C . THR B 1 146 ? 10.913 132.530 -28.189 1.00 101.27 503 THR B C 1
ATOM 2098 O O . THR B 1 146 ? 11.154 131.424 -27.699 1.00 99.55 503 THR B O 1
ATOM 2102 N N . LEU B 1 147 ? 11.882 133.400 -28.476 1.00 101.87 504 LEU B N 1
ATOM 2103 C CA . LEU B 1 147 ? 13.300 133.041 -28.417 1.00 111.08 504 LEU B CA 1
ATOM 2104 C C . LEU B 1 147 ? 14.046 134.044 -27.539 1.00 114.60 504 LEU B C 1
ATOM 2105 O O . LEU B 1 147 ? 14.595 135.033 -28.034 1.00 103.94 504 LEU B O 1
ATOM 2110 N N . ARG B 1 148 ? 14.075 133.775 -26.235 1.00 131.28 505 ARG B N 1
ATOM 2111 C CA . ARG B 1 148 ? 14.834 134.580 -25.287 1.00 119.04 505 ARG B CA 1
ATOM 2112 C C . ARG B 1 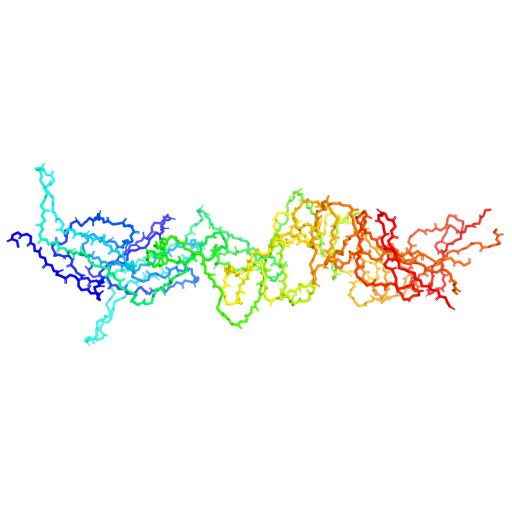148 ? 15.037 133.765 -24.018 1.00 113.67 505 ARG B C 1
ATOM 2113 O O . ARG B 1 148 ? 14.287 132.827 -23.734 1.00 107.82 505 ARG B O 1
ATOM 2115 N N . THR B 1 149 ? 16.069 134.133 -23.262 1.00 116.44 506 THR B N 1
ATOM 2116 C CA . THR B 1 149 ? 16.404 133.444 -22.019 1.00 111.19 506 THR B CA 1
ATOM 2117 C C . THR B 1 149 ? 17.128 134.411 -21.095 1.00 109.99 506 THR B C 1
ATOM 2118 O O . THR B 1 149 ? 18.192 134.929 -21.444 1.00 115.58 506 THR B O 1
ATOM 2122 N N . GLU B 1 150 ? 16.554 134.650 -19.916 1.00 101.84 507 GLU B N 1
ATOM 2123 C CA . GLU B 1 150 ? 17.054 135.645 -18.979 1.00 95.98 507 GLU B CA 1
ATOM 2124 C C . GLU B 1 150 ? 17.628 134.968 -17.729 1.00 90.59 507 GLU B C 1
ATOM 2125 O O . GLU B 1 150 ? 18.052 133.802 -17.774 1.00 88.50 507 GLU B O 1
ATOM 2128 N N . VAL B 1 151 ? 17.647 135.704 -16.620 1.00 89.26 508 VAL B N 1
ATOM 2129 C CA . VAL B 1 151 ? 18.219 135.231 -15.363 1.00 89.69 508 VAL B CA 1
ATOM 2130 C C . VAL B 1 151 ? 17.515 135.955 -14.223 1.00 82.21 508 VAL B C 1
ATOM 2131 O O . VAL B 1 151 ? 17.290 137.166 -14.285 1.00 82.56 508 VAL B O 1
ATOM 2135 N N . VAL B 1 152 ? 17.156 135.205 -13.183 1.00 77.50 509 VAL B N 1
ATOM 2136 C CA . VAL B 1 152 ? 16.485 135.781 -12.024 1.00 78.27 509 VAL B CA 1
ATOM 2137 C C . VAL B 1 152 ? 17.316 135.707 -10.752 1.00 80.01 509 VAL B C 1
ATOM 2138 O O . VAL B 1 152 ? 17.006 136.427 -9.788 1.00 83.80 509 VAL B O 1
ATOM 2142 N N . LYS B 1 153 ? 18.344 134.866 -10.696 1.00 78.02 510 LYS B N 1
ATOM 2143 C CA . LYS B 1 153 ? 19.159 134.735 -9.491 1.00 80.95 510 LYS B CA 1
ATOM 2144 C C . LYS B 1 153 ? 20.507 134.166 -9.891 1.00 83.68 510 LYS B C 1
ATOM 2145 O O . LYS B 1 153 ? 20.574 133.048 -10.411 1.00 84.58 510 LYS B O 1
ATOM 2148 N N . THR B 1 154 ? 21.570 134.927 -9.660 1.00 87.37 511 THR B N 1
ATOM 2149 C CA . THR B 1 154 ? 22.931 134.476 -9.916 1.00 93.59 511 THR B CA 1
ATOM 2150 C C . THR B 1 154 ? 23.617 134.170 -8.591 1.00 94.02 511 THR B C 1
ATOM 2151 O O . THR B 1 154 ? 23.598 134.997 -7.674 1.00 97.28 511 THR B O 1
ATOM 2155 N N . PHE B 1 155 ? 24.203 132.981 -8.489 1.00 87.54 512 PHE B N 1
ATOM 2156 C CA . PHE B 1 155 ? 25.036 132.609 -7.347 1.00 86.22 512 PHE B CA 1
ATOM 2157 C C . PHE B 1 155 ? 26.488 132.692 -7.806 1.00 87.70 512 PHE B C 1
ATOM 2158 O O . PHE B 1 155 ? 26.998 131.778 -8.459 1.00 74.67 512 PHE B O 1
ATOM 2161 N N . ARG B 1 156 ? 27.153 133.789 -7.453 1.00 97.01 513 ARG B N 1
ATOM 2162 C CA . ARG B 1 156 ? 28.443 134.156 -8.019 1.00 102.31 513 ARG B CA 1
ATOM 2163 C C . ARG B 1 156 ? 29.588 133.744 -7.096 1.00 104.18 513 ARG B C 1
ATOM 2164 O O . ARG B 1 156 ? 29.400 133.501 -5.900 1.00 102.64 513 ARG B O 1
ATOM 2172 N N . ARG B 1 157 ? 30.790 133.673 -7.670 1.00 98.25 514 ARG B N 1
ATOM 2173 C CA . ARG B 1 157 ? 31.958 133.186 -6.947 1.00 89.44 514 ARG B CA 1
ATOM 2174 C C . ARG B 1 157 ? 33.215 133.705 -7.635 1.00 88.79 514 ARG B C 1
ATOM 2175 O O . ARG B 1 157 ? 33.223 133.916 -8.851 1.00 84.37 514 ARG B O 1
ATOM 2183 N N . GLU B 1 158 ? 34.278 133.904 -6.849 1.00 97.74 515 GLU B N 1
ATOM 2184 C CA . GLU B 1 158 ? 35.536 134.404 -7.394 1.00 107.44 515 GLU B CA 1
ATOM 2185 C C . GLU B 1 158 ? 36.749 133.940 -6.592 1.00 105.51 515 GLU B C 1
ATOM 2186 O O . GLU B 1 158 ? 37.888 134.069 -7.055 1.00 100.73 515 GLU B O 1
ATOM 2189 N N . LYS B 1 159 ? 36.522 133.400 -5.394 1.00 103.15 516 LYS B N 1
ATOM 2190 C CA . LYS B 1 159 ? 37.604 133.002 -4.505 1.00 98.22 516 LYS B CA 1
ATOM 2191 C C . LYS B 1 159 ? 37.583 131.495 -4.259 1.00 96.21 516 LYS B C 1
ATOM 2192 O O . LYS B 1 159 ? 36.529 130.860 -4.374 1.00 89.21 516 LYS B O 1
ATOM 2198 N N . PRO B 1 160 ? 38.729 130.896 -3.931 1.00 98.93 517 PRO B N 1
ATOM 2199 C CA . PRO B 1 160 ? 38.784 129.436 -3.771 1.00 98.33 517 PRO B CA 1
ATOM 2200 C C . PRO B 1 160 ? 37.963 128.947 -2.585 1.00 103.66 517 PRO B C 1
ATOM 2201 O O . PRO B 1 160 ? 37.488 129.711 -1.743 1.00 96.26 517 PRO B O 1
ATOM 2205 N N . PHE B 1 161 ? 37.796 127.629 -2.535 1.00 106.60 518 PHE B N 1
ATOM 2206 C CA . PHE B 1 161 ? 37.147 126.954 -1.418 1.00 101.92 518 PHE B CA 1
ATOM 2207 C C . PHE B 1 161 ? 38.165 126.109 -0.670 1.00 111.35 518 PHE B C 1
ATOM 2208 O O . PHE B 1 161 ? 38.671 125.124 -1.231 1.00 103.49 518 PHE B O 1
ATOM 2216 N N . PRO B 1 162 ? 38.501 126.434 0.576 1.00 125.69 519 PRO B N 1
ATOM 2217 C CA . PRO B 1 162 ? 39.378 125.552 1.354 1.00 125.81 519 PRO B CA 1
ATOM 2218 C C . PRO B 1 162 ? 38.677 124.238 1.672 1.00 115.85 519 PRO B C 1
ATOM 2219 O O . PRO B 1 162 ? 37.480 124.060 1.435 1.00 108.74 519 PRO B O 1
ATOM 2223 N N . HIS B 1 163 ? 39.458 123.298 2.203 1.00 111.52 520 HIS B N 1
ATOM 2224 C CA . HIS B 1 163 ? 38.930 121.983 2.541 1.00 111.47 520 HIS B CA 1
ATOM 2225 C C . HIS B 1 163 ? 37.766 122.106 3.517 1.00 115.62 520 HIS B C 1
ATOM 2226 O O . HIS B 1 163 ? 37.759 122.971 4.397 1.00 117.46 520 HIS B O 1
ATOM 2233 N N . ARG B 1 164 ? 36.772 121.236 3.352 1.00 116.16 521 ARG B N 1
ATOM 2234 C CA . ARG B 1 164 ? 35.560 121.318 4.159 1.00 112.37 521 ARG B CA 1
ATOM 2235 C C . ARG B 1 164 ? 35.194 119.978 4.780 1.00 114.18 521 ARG B C 1
ATOM 2236 O O . ARG B 1 164 ? 36.023 119.341 5.438 1.00 116.68 521 ARG B O 1
ATOM 2244 N N . MET B 1 165 ? 33.954 119.543 4.568 1.00 111.41 522 MET B N 1
ATOM 2245 C CA . MET B 1 165 ? 33.430 118.361 5.235 1.00 103.39 522 MET B CA 1
ATOM 2246 C C . MET B 1 165 ? 34.110 117.100 4.702 1.00 99.49 522 MET B C 1
ATOM 2247 O O . MET B 1 165 ? 35.049 117.152 3.903 1.00 94.49 522 MET B O 1
ATOM 2250 N N . ASP B 1 166 ? 33.605 115.949 5.150 1.00 103.30 523 ASP B N 1
ATOM 2251 C CA . ASP B 1 166 ? 34.212 114.654 4.870 1.00 106.60 523 ASP B CA 1
ATOM 2252 C C . ASP B 1 166 ? 34.352 114.390 3.375 1.00 111.21 523 ASP B C 1
ATOM 2253 O O . ASP B 1 166 ? 33.418 113.903 2.728 1.00 121.55 523 ASP B O 1
ATOM 2255 N N . CYS B 1 167 ? 35.513 114.724 2.824 1.00 117.14 524 CYS B N 1
ATOM 2256 C CA . CYS B 1 167 ? 35.899 114.381 1.464 1.00 123.55 524 CYS B CA 1
ATOM 2257 C C . CYS B 1 167 ? 37.145 113.493 1.534 1.00 103.11 524 CYS B C 1
ATOM 2258 O O . CYS B 1 167 ? 37.582 113.092 2.616 1.00 132.63 524 CYS B O 1
ATOM 2261 N N . VAL B 1 168 ? 37.713 113.173 0.372 1.00 86.04 525 VAL B N 1
ATOM 2262 C CA . VAL B 1 168 ? 38.964 112.425 0.290 1.00 73.13 525 VAL B CA 1
ATOM 2263 C C . VAL B 1 168 ? 39.900 113.164 -0.654 1.00 68.87 525 VAL B C 1
ATOM 2264 O O . VAL B 1 168 ? 39.533 113.463 -1.796 1.00 66.76 525 VAL B O 1
ATOM 2267 N N . THR B 1 169 ? 41.113 113.442 -0.180 1.00 68.13 526 THR B N 1
ATOM 2268 C CA . THR B 1 169 ? 42.111 114.180 -0.940 1.00 74.15 526 THR B CA 1
ATOM 2269 C C . THR B 1 169 ? 43.031 113.273 -1.746 1.00 73.43 526 THR B C 1
ATOM 2270 O O . THR B 1 169 ? 44.135 113.692 -2.110 1.00 70.85 526 THR B O 1
ATOM 2274 N N . THR B 1 170 ? 42.603 112.049 -2.041 1.00 68.97 527 THR B N 1
ATOM 2275 C CA . THR B 1 170 ? 43.494 111.076 -2.670 1.00 63.98 527 THR B CA 1
ATOM 2276 C C . THR B 1 170 ? 42.644 110.042 -3.401 1.00 65.22 527 THR B C 1
ATOM 2277 O O . THR B 1 170 ? 42.168 109.084 -2.788 1.00 63.71 527 THR B O 1
ATOM 2280 N N . THR B 1 171 ? 42.469 110.235 -4.708 1.00 68.12 528 THR B N 1
ATOM 2281 C CA . THR B 1 171 ? 41.859 109.211 -5.548 1.00 77.84 528 THR B CA 1
ATOM 2282 C C . THR B 1 171 ? 42.908 108.178 -5.936 1.00 74.75 528 THR B C 1
ATOM 2283 O O . THR B 1 171 ? 43.882 107.974 -5.204 1.00 71.59 528 THR B O 1
ATOM 2286 N N . VAL B 1 172 ? 42.732 107.526 -7.088 1.00 75.84 529 VAL B N 1
ATOM 2287 C CA . VAL B 1 172 ? 43.666 106.511 -7.559 1.00 74.42 529 VAL B CA 1
ATOM 2288 C C . VAL B 1 172 ? 43.844 106.637 -9.066 1.00 75.59 529 VAL B C 1
ATOM 2289 O O . VAL B 1 172 ? 43.065 107.296 -9.759 1.00 74.89 529 VAL B O 1
ATOM 2292 N N . GLU B 1 173 ? 44.891 105.984 -9.566 1.00 75.09 530 GLU B N 1
ATOM 2293 C CA . GLU B 1 173 ? 45.144 105.882 -11.000 1.00 73.09 530 GLU B CA 1
ATOM 2294 C C . GLU B 1 173 ? 45.920 104.601 -11.253 1.00 82.76 530 GLU B C 1
ATOM 2295 O O . GLU B 1 173 ? 47.057 104.470 -10.787 1.00 80.53 530 GLU B O 1
ATOM 2298 N N . ASN B 1 174 ? 45.311 103.670 -11.993 1.00 92.37 531 ASN B N 1
ATOM 2299 C CA . ASN B 1 174 ? 45.883 102.344 -12.213 1.00 100.30 531 ASN B CA 1
ATOM 2300 C C . ASN B 1 174 ? 46.244 101.709 -10.875 1.00 96.61 531 ASN B C 1
ATOM 2301 O O . ASN B 1 174 ? 45.488 100.892 -10.341 1.00 95.96 531 ASN B O 1
ATOM 2303 N N . GLU B 1 175 ? 47.405 102.085 -10.325 1.00 82.86 532 GLU B N 1
ATOM 2304 C CA . GLU B 1 175 ? 47.713 101.742 -8.941 1.00 80.54 532 GLU B CA 1
ATOM 2305 C C . GLU B 1 175 ? 48.633 102.768 -8.287 1.00 71.58 532 GLU B C 1
ATOM 2306 O O . GLU B 1 175 ? 49.276 102.448 -7.280 1.00 73.02 532 GLU B O 1
ATOM 2312 N N . ASP B 1 176 ? 48.722 103.977 -8.827 1.00 68.30 533 ASP B N 1
ATOM 2313 C CA . ASP B 1 176 ? 49.503 105.051 -8.235 1.00 75.53 533 ASP B CA 1
ATOM 2314 C C . ASP B 1 176 ? 48.580 106.028 -7.519 1.00 81.11 533 ASP B C 1
ATOM 2315 O O . ASP B 1 176 ? 47.459 106.293 -7.963 1.00 79.99 533 ASP B O 1
ATOM 2320 N N . LEU B 1 177 ? 49.062 106.564 -6.400 1.00 84.96 534 LEU B N 1
ATOM 2321 C CA . LEU B 1 177 ? 48.237 107.397 -5.527 1.00 83.66 534 LEU B CA 1
ATOM 2322 C C . LEU B 1 177 ? 48.566 108.874 -5.735 1.00 75.15 534 LEU B C 1
ATOM 2323 O O . LEU B 1 177 ? 49.110 109.556 -4.865 1.00 68.17 534 LEU B O 1
ATOM 2328 N N . PHE B 1 178 ? 48.216 109.366 -6.920 1.00 78.66 535 PHE B N 1
ATOM 2329 C CA . PHE B 1 178 ? 48.368 110.787 -7.196 1.00 79.33 535 PHE B CA 1
ATOM 2330 C C . PHE B 1 178 ? 47.442 111.588 -6.287 1.00 82.19 535 PHE B C 1
ATOM 2331 O O . PHE B 1 178 ? 46.258 111.269 -6.151 1.00 80.03 535 PHE B O 1
ATOM 2334 N N . TYR B 1 179 ? 47.994 112.617 -5.647 1.00 83.18 536 TYR B N 1
ATOM 2335 C CA . TYR B 1 179 ? 47.222 113.411 -4.701 1.00 75.68 536 TYR B CA 1
ATOM 2336 C C . TYR B 1 179 ? 46.203 114.274 -5.434 1.00 76.12 536 TYR B C 1
ATOM 2337 O O . TYR B 1 179 ? 46.508 114.878 -6.465 1.00 71.15 536 TYR B O 1
ATOM 2340 N N . CYS B 1 180 ? 44.986 114.336 -4.890 1.00 80.91 537 CYS B N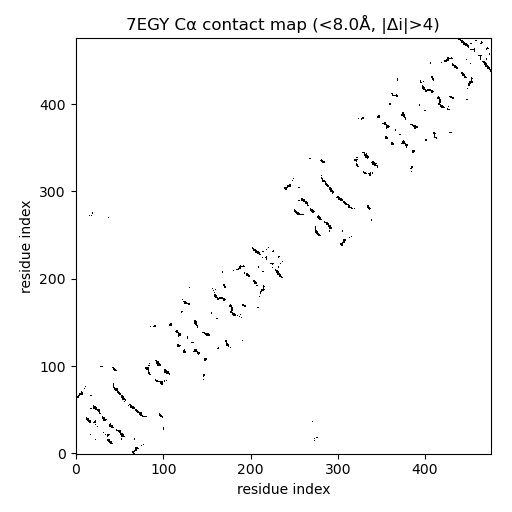 1
ATOM 2341 C CA . CYS B 1 180 ? 43.909 115.098 -5.514 1.00 80.25 537 CYS B CA 1
ATOM 2342 C C . CYS B 1 180 ? 44.276 116.572 -5.604 1.00 78.25 537 CYS B C 1
ATOM 2343 O O . CYS B 1 180 ? 44.485 117.235 -4.583 1.00 83.81 537 CYS B O 1
ATOM 2346 N N . LYS B 1 181 ? 44.340 117.088 -6.833 1.00 72.64 538 LYS B N 1
ATOM 2347 C CA . LYS B 1 181 ? 44.798 118.458 -7.038 1.00 74.67 538 LYS B CA 1
ATOM 2348 C C . LYS B 1 181 ? 43.660 119.461 -6.879 1.00 76.79 538 LYS B C 1
ATOM 2349 O O . LYS B 1 181 ? 43.768 120.409 -6.093 1.00 82.94 538 LYS B O 1
ATOM 2352 N N . LEU B 1 182 ? 42.557 119.272 -7.616 1.00 72.55 539 LEU B N 1
ATOM 2353 C CA . LEU B 1 182 ? 41.476 120.259 -7.685 1.00 68.57 539 LEU B CA 1
ATOM 2354 C C . LEU B 1 182 ? 40.135 119.602 -7.338 1.00 72.13 539 LEU B C 1
ATOM 2355 O O . LEU B 1 182 ? 39.279 119.415 -8.206 1.00 67.01 539 LEU B O 1
ATOM 2360 N N . GLY B 1 183 ? 39.939 119.272 -6.063 1.00 80.09 540 GLY B N 1
ATOM 2361 C CA . GLY B 1 183 ? 38.617 118.849 -5.632 1.00 76.86 540 GLY B CA 1
ATOM 2362 C C . GLY B 1 183 ? 38.550 117.678 -4.672 1.00 66.45 540 GLY B C 1
ATOM 2363 O O . GLY B 1 183 ? 39.417 117.514 -3.809 1.00 66.59 540 GLY B O 1
ATOM 2364 N N . GLY B 1 184 ? 37.502 116.865 -4.810 1.00 53.46 541 GLY B N 1
ATOM 2365 C CA . GLY B 1 184 ? 37.279 115.730 -3.932 1.00 47.31 541 GLY B CA 1
ATOM 2366 C C . GLY B 1 184 ? 36.946 114.451 -4.674 1.00 48.42 541 GLY B C 1
ATOM 2367 O O . GLY B 1 184 ? 37.344 114.283 -5.831 1.00 51.94 541 GLY B O 1
ATOM 2368 N N . ASN B 1 185 ? 36.206 113.550 -4.021 1.00 43.20 542 ASN B N 1
ATOM 2369 C CA . ASN B 1 185 ? 35.892 112.245 -4.597 1.00 41.45 542 ASN B CA 1
ATOM 2370 C C . ASN B 1 185 ? 35.248 112.402 -5.966 1.00 43.23 542 ASN B C 1
ATOM 2371 O O . ASN B 1 185 ? 34.634 113.426 -6.263 1.00 48.97 542 ASN B O 1
ATOM 2376 N N . TRP B 1 186 ? 35.424 111.386 -6.818 1.00 43.50 543 TRP B N 1
ATOM 2377 C CA . TRP B 1 186 ? 34.917 111.348 -8.193 1.00 48.83 543 TRP B CA 1
ATOM 2378 C C . TRP B 1 186 ? 35.137 112.625 -9.007 1.00 55.77 543 TRP B C 1
ATOM 2379 O O . TRP B 1 186 ? 34.933 112.626 -10.226 1.00 58.99 543 TRP B O 1
ATOM 2390 N N . THR B 1 187 ? 35.558 113.708 -8.359 1.00 54.27 544 THR B N 1
ATOM 2391 C CA . THR B 1 187 ? 35.922 114.948 -9.027 1.00 54.26 544 THR B CA 1
ATOM 2392 C C . THR B 1 187 ? 37.423 115.106 -9.178 1.00 53.18 544 THR B C 1
ATOM 2393 O O . THR B 1 187 ? 37.874 115.793 -10.101 1.00 52.44 544 THR B O 1
ATOM 2397 N N . CYS B 1 188 ? 38.181 114.476 -8.279 1.00 55.38 545 CYS B N 1
ATOM 2398 C CA . CYS B 1 188 ? 39.636 114.523 -8.179 1.00 62.50 545 CYS B CA 1
ATOM 2399 C C . CYS B 1 188 ? 40.354 114.771 -9.498 1.00 61.40 545 CYS B C 1
ATOM 2400 O O . CYS B 1 188 ? 40.445 113.875 -10.344 1.00 54.98 545 CYS B O 1
ATOM 2403 N N . VAL B 1 189 ? 40.859 115.986 -9.681 1.00 62.93 546 VAL B N 1
ATOM 2404 C CA . VAL B 1 189 ? 41.762 116.299 -10.780 1.00 62.70 546 VAL B CA 1
ATOM 2405 C C . VAL B 1 189 ? 43.175 115.961 -10.334 1.00 63.41 546 VAL B C 1
ATOM 2406 O O . VAL B 1 189 ? 43.556 116.210 -9.184 1.00 60.29 546 VAL B O 1
ATOM 2410 N N . LYS B 1 190 ? 43.957 115.383 -11.240 1.00 66.50 547 LYS B N 1
ATOM 2411 C CA . LYS B 1 190 ? 45.240 114.812 -10.867 1.00 74.45 547 LYS B CA 1
ATOM 2412 C C . LYS B 1 190 ? 46.304 115.895 -10.697 1.00 72.75 547 LYS B C 1
ATOM 2413 O O . LYS B 1 190 ? 46.170 117.025 -11.176 1.00 64.85 547 LYS B O 1
ATOM 2416 N N . GLY B 1 191 ? 47.376 115.525 -10.000 1.00 72.68 548 GLY B N 1
ATOM 2417 C CA . GLY B 1 191 ? 48.491 116.420 -9.763 1.00 74.55 548 GLY B CA 1
ATOM 2418 C C . GLY B 1 191 ? 49.796 115.686 -9.527 1.00 73.73 548 GLY B C 1
ATOM 2419 O O . GLY B 1 191 ? 50.340 115.064 -10.444 1.00 75.41 548 GLY B O 1
ATOM 2420 N N . GLU B 1 192 ? 50.304 115.746 -8.301 1.00 68.30 549 GLU B N 1
ATOM 2421 C CA . GLU B 1 192 ? 51.565 115.116 -7.944 1.00 65.93 549 GLU B CA 1
ATOM 2422 C C . GLU B 1 192 ? 51.325 113.806 -7.213 1.00 62.53 549 GLU B C 1
ATOM 2423 O O . GLU B 1 192 ? 50.235 113.562 -6.686 1.00 69.06 549 GLU B O 1
ATOM 2426 N N . PRO B 1 193 ? 52.324 112.932 -7.168 1.00 59.39 550 PRO B N 1
ATOM 2427 C CA . PRO B 1 193 ? 52.216 111.727 -6.343 1.00 65.02 550 PRO B CA 1
ATOM 2428 C C . PRO B 1 193 ? 52.483 112.047 -4.879 1.00 63.87 550 PRO B C 1
ATOM 2429 O O . PRO B 1 193 ? 53.013 113.103 -4.529 1.00 56.10 550 PRO B O 1
ATOM 2432 N N . VAL B 1 194 ? 52.103 111.106 -4.021 1.00 67.76 551 VAL B N 1
ATOM 2433 C CA . VAL B 1 194 ? 52.178 111.297 -2.577 1.00 67.57 551 VAL B CA 1
ATOM 2434 C C . VAL B 1 194 ? 53.525 110.790 -2.078 1.00 75.01 551 VAL B C 1
ATOM 2435 O O . VAL B 1 194 ? 53.827 109.596 -2.180 1.00 72.13 551 VAL B O 1
ATOM 2438 N N . VAL B 1 195 ? 54.332 111.700 -1.536 1.00 76.68 552 VAL B N 1
ATOM 2439 C CA . VAL B 1 195 ? 55.629 111.350 -0.970 1.00 64.24 552 VAL B CA 1
ATOM 2440 C C . VAL B 1 195 ? 55.417 110.635 0.359 1.00 64.54 552 VAL B C 1
ATOM 2441 O O . VAL B 1 195 ? 54.288 110.536 0.853 1.00 64.52 552 VAL B O 1
ATOM 2444 N N . TYR B 1 196 ? 56.503 110.139 0.947 1.00 64.80 553 TYR B N 1
ATOM 2445 C CA . TYR B 1 196 ? 56.444 109.299 2.137 1.00 72.09 553 TYR B CA 1
ATOM 2446 C C . TYR B 1 196 ? 56.754 110.132 3.374 1.00 72.88 553 TYR B C 1
ATOM 2447 O O . TYR B 1 196 ? 57.698 110.929 3.375 1.00 70.94 553 TYR B O 1
ATOM 2456 N N . THR B 1 197 ? 55.958 109.939 4.425 1.00 76.04 554 THR B N 1
ATOM 2457 C CA . THR B 1 197 ? 56.130 110.637 5.691 1.00 80.64 554 THR B CA 1
ATOM 2458 C C . THR B 1 197 ? 56.464 109.704 6.845 1.00 83.18 554 THR B C 1
ATOM 2459 O O . THR B 1 197 ? 57.406 109.969 7.597 1.00 79.38 554 THR B O 1
ATOM 2462 N N . GLY B 1 198 ? 55.719 108.618 7.010 1.00 88.43 555 GLY B N 1
ATOM 2463 C CA . GLY B 1 198 ? 55.997 107.693 8.089 1.00 86.11 555 GLY B CA 1
ATOM 2464 C C . GLY B 1 198 ? 54.877 106.690 8.256 1.00 84.94 555 GLY B C 1
ATOM 2465 O O . GLY B 1 198 ? 53.927 106.637 7.469 1.00 80.50 555 GLY B O 1
ATOM 2466 N N . GLY B 1 199 ? 55.012 105.890 9.311 1.00 84.27 556 GLY B N 1
ATOM 2467 C CA . GLY B 1 199 ? 54.020 104.882 9.637 1.00 87.76 556 GLY B CA 1
ATOM 2468 C C . GLY B 1 199 ? 54.612 103.502 9.856 1.00 98.76 556 GLY B C 1
ATOM 2469 O O . GLY B 1 199 ? 55.517 103.325 10.677 1.00 104.58 556 GLY B O 1
ATOM 2470 N N . GLN B 1 200 ? 54.086 102.514 9.133 1.00 105.44 557 GLN B N 1
ATOM 2471 C CA . GLN B 1 200 ? 54.617 101.151 9.162 1.00 107.82 557 GLN B CA 1
ATOM 2472 C C . GLN B 1 200 ? 54.103 100.433 7.923 1.00 102.17 557 GLN B C 1
ATOM 2473 O O . GLN B 1 200 ? 52.888 100.330 7.729 1.00 114.61 557 GLN B O 1
ATOM 2476 N N . VAL B 1 201 ? 55.018 99.929 7.095 1.00 92.55 558 VAL B N 1
ATOM 2477 C CA . VAL B 1 201 ? 54.673 99.488 5.748 1.00 85.45 558 VAL B CA 1
ATOM 2478 C C . VAL B 1 201 ? 54.161 98.053 5.726 1.00 81.63 558 VAL B C 1
ATOM 2479 O O . VAL B 1 201 ? 54.312 97.303 6.698 1.00 77.54 558 VAL B O 1
ATOM 2482 N N . LYS B 1 202 ? 53.556 97.664 4.599 1.00 73.67 559 LYS B N 1
ATOM 2483 C CA . LYS B 1 202 ? 53.028 96.313 4.448 1.00 72.97 559 LYS B CA 1
ATOM 2484 C C . LYS B 1 202 ? 53.182 95.766 3.034 1.00 70.50 559 LYS B C 1
ATOM 2485 O O . LYS B 1 202 ? 52.736 94.642 2.783 1.00 71.06 559 LYS B O 1
ATOM 2488 N N . GLN B 1 203 ? 53.787 96.509 2.108 1.00 62.15 560 GLN B N 1
ATOM 2489 C CA . GLN B 1 203 ? 54.051 96.051 0.750 1.00 55.61 560 GLN B CA 1
ATOM 2490 C C . GLN B 1 203 ? 54.972 97.058 0.077 1.00 55.73 560 GLN B C 1
ATOM 2491 O O . GLN B 1 203 ? 54.919 98.255 0.374 1.00 59.40 560 GLN B O 1
ATOM 2494 N N . CYS B 1 204 ? 55.813 96.562 -0.830 1.00 60.70 561 CYS B N 1
ATOM 2495 C CA . CYS B 1 204 ? 56.777 97.402 -1.530 1.00 66.65 561 CYS B CA 1
ATOM 2496 C C . CYS B 1 204 ? 57.042 96.817 -2.910 1.00 61.27 561 CYS B C 1
ATOM 2497 O O . CYS B 1 204 ? 57.154 95.598 -3.059 1.00 60.29 561 CYS B O 1
ATOM 2500 N N . LYS B 1 205 ? 57.154 97.691 -3.910 1.00 57.53 562 LYS B N 1
ATOM 2501 C CA . LYS B 1 205 ? 57.329 97.277 -5.295 1.00 54.48 562 LYS B CA 1
ATOM 2502 C C . LYS B 1 205 ? 58.457 98.083 -5.927 1.00 51.95 562 LYS B C 1
ATOM 2503 O O . LYS B 1 205 ? 58.661 99.255 -5.595 1.00 48.92 562 LYS B O 1
ATOM 2509 N N . TRP B 1 206 ? 59.192 97.452 -6.846 1.00 53.76 563 TRP B N 1
ATOM 2510 C CA . TRP B 1 206 ? 60.393 98.079 -7.389 1.00 49.32 563 TRP B CA 1
ATOM 2511 C C . TRP B 1 206 ? 60.778 97.434 -8.714 1.00 42.87 563 TRP B C 1
ATOM 2512 O O . TRP B 1 206 ? 60.782 96.204 -8.829 1.00 37.59 563 TRP B O 1
ATOM 2523 N N . CYS B 1 207 ? 61.100 98.272 -9.707 1.00 43.77 564 CYS B N 1
ATOM 2524 C CA . CYS B 1 207 ? 61.626 97.881 -11.018 1.00 49.59 564 CYS B CA 1
ATOM 2525 C C . CYS B 1 207 ? 60.873 96.727 -11.683 1.00 53.44 564 CYS B C 1
ATOM 2526 O O . CYS B 1 207 ? 61.284 96.255 -12.749 1.00 56.08 564 CYS B O 1
ATOM 2529 N N . GLY B 1 208 ? 59.779 96.267 -11.082 1.00 54.65 565 GLY B N 1
ATOM 2530 C CA . GLY B 1 208 ? 59.001 95.190 -11.653 1.00 56.59 565 GLY B CA 1
ATOM 2531 C C . GLY B 1 208 ? 58.836 94.000 -10.732 1.00 51.92 565 GLY B C 1
ATOM 2532 O O . GLY B 1 208 ? 58.504 92.898 -11.181 1.00 54.87 565 GLY B O 1
ATOM 2533 N N . PHE B 1 209 ? 59.070 94.205 -9.438 1.00 49.11 566 PHE B N 1
ATOM 2534 C CA . PHE B 1 209 ? 58.957 93.130 -8.464 1.00 51.93 566 PHE B CA 1
ATOM 2535 C C . PHE B 1 209 ? 58.437 93.697 -7.153 1.00 50.22 566 PHE B C 1
ATOM 2536 O O . PHE B 1 209 ? 58.504 94.904 -6.911 1.00 49.78 566 PHE B O 1
ATOM 2539 N N . ASP B 1 210 ? 57.926 92.809 -6.301 1.00 51.28 567 ASP B N 1
ATOM 2540 C CA . ASP B 1 210 ? 57.370 93.207 -5.015 1.00 52.57 567 ASP B CA 1
ATOM 2541 C C . ASP B 1 210 ? 57.743 92.196 -3.938 1.00 54.20 567 ASP B C 1
ATOM 2542 O O . ASP B 1 210 ? 57.735 90.986 -4.180 1.00 51.95 567 ASP B O 1
ATOM 2545 N N . PHE B 1 211 ? 58.064 92.708 -2.744 1.00 57.99 568 PHE B N 1
ATOM 2546 C CA . PHE B 1 211 ? 58.454 91.892 -1.594 1.00 62.44 568 PHE B CA 1
ATOM 2547 C C . PHE B 1 211 ? 57.682 92.314 -0.345 1.00 59.57 568 PHE B C 1
ATOM 2548 O O . PHE B 1 211 ? 56.677 93.025 -0.451 1.00 62.64 568 PHE B O 1
ATOM 2556 N N . ASN B 1 212 ? 58.125 91.887 0.842 1.00 54.49 569 ASN B N 1
ATOM 2557 C CA . ASN B 1 212 ? 57.336 92.159 2.040 1.00 56.29 569 ASN B CA 1
ATOM 2558 C C . ASN B 1 212 ? 58.170 92.421 3.293 1.00 63.75 569 ASN B C 1
ATOM 2559 O O . ASN B 1 212 ? 57.663 93.011 4.253 1.00 60.69 569 ASN B O 1
ATOM 2562 N N . GLU B 1 213 ? 59.431 91.997 3.315 1.00 71.77 570 GLU B N 1
ATOM 2563 C CA . GLU B 1 213 ? 60.226 92.246 4.512 1.00 74.94 570 GLU B CA 1
ATOM 2564 C C . GLU B 1 213 ? 61.641 92.704 4.176 1.00 69.21 570 GLU B C 1
ATOM 2565 O O . GLU B 1 213 ? 62.057 92.652 3.009 1.00 70.35 570 GLU B O 1
ATOM 2571 N N . PRO B 1 214 ? 62.402 93.158 5.180 1.00 67.11 571 PRO B N 1
ATOM 2572 C CA . PRO B 1 214 ? 63.706 93.788 4.899 1.00 72.04 571 PRO B CA 1
ATOM 2573 C C . PRO B 1 214 ? 64.685 92.903 4.157 1.00 72.18 571 PRO B C 1
ATOM 2574 O O . PRO B 1 214 ? 65.524 93.425 3.412 1.00 72.01 571 PRO B O 1
ATOM 2577 N N . ASP B 1 215 ? 64.594 91.586 4.336 1.00 68.67 572 ASP B N 1
ATOM 2578 C CA . ASP B 1 215 ? 65.620 90.644 3.900 1.00 66.28 572 ASP B CA 1
ATOM 2579 C C . ASP B 1 215 ? 66.086 90.916 2.476 1.00 60.40 572 ASP B C 1
ATOM 2580 O O . ASP B 1 215 ? 65.275 91.134 1.572 1.00 57.77 572 ASP B O 1
ATOM 2583 N N . GLY B 1 216 ? 67.407 90.926 2.293 1.00 60.20 573 GLY B N 1
ATOM 2584 C CA . GLY B 1 216 ? 68.009 91.010 0.980 1.00 64.33 573 GLY B CA 1
ATOM 2585 C C . GLY B 1 216 ? 68.004 92.376 0.332 1.00 56.98 573 GLY B C 1
ATOM 2586 O O . GLY B 1 216 ? 68.717 92.571 -0.661 1.00 53.66 573 GLY B O 1
ATOM 2587 N N . LEU B 1 217 ? 67.228 93.324 0.842 1.00 56.98 574 LEU B N 1
ATOM 2588 C CA . LEU B 1 217 ? 67.314 94.601 0.148 1.00 57.56 574 LEU B CA 1
ATOM 2589 C C . LEU B 1 217 ? 68.312 95.520 0.844 1.00 52.85 574 LEU B C 1
ATOM 2590 O O . LEU B 1 217 ? 68.373 95.548 2.077 1.00 56.18 574 LEU B O 1
ATOM 2595 N N . PRO B 1 218 ? 69.101 96.266 0.067 1.00 51.08 575 PRO B N 1
ATOM 2596 C CA . PRO B 1 218 ? 70.158 97.091 0.676 1.00 62.49 575 PRO B CA 1
ATOM 2597 C C . PRO B 1 218 ? 69.644 98.103 1.682 1.00 68.09 575 PRO B C 1
ATOM 2598 O O . PRO B 1 218 ? 70.384 98.483 2.599 1.00 77.41 575 PRO B O 1
ATOM 2602 N N . HIS B 1 219 ? 68.399 98.550 1.542 1.00 64.65 576 HIS B N 1
ATOM 2603 C CA . HIS B 1 219 ? 67.807 99.478 2.497 1.00 66.63 576 HIS B CA 1
ATOM 2604 C C . HIS B 1 219 ? 66.300 99.484 2.292 1.00 69.43 576 HIS B C 1
ATOM 2605 O O . HIS B 1 219 ? 65.826 99.572 1.156 1.00 70.94 576 HIS B O 1
ATOM 2612 N N . TYR B 1 220 ? 65.559 99.368 3.388 1.00 71.99 577 TYR B N 1
ATOM 2613 C CA . TYR B 1 220 ? 64.108 99.320 3.374 1.00 73.32 577 TYR B CA 1
ATOM 2614 C C . TYR B 1 220 ? 63.573 100.576 4.041 1.00 67.69 577 TYR B C 1
ATOM 2615 O O . TYR B 1 220 ? 63.994 100.884 5.166 1.00 70.97 577 TYR B O 1
ATOM 2624 N N . PRO B 1 221 ? 62.655 101.330 3.416 1.00 54.54 578 PRO B N 1
ATOM 2625 C CA . PRO B 1 221 ? 61.943 101.151 2.144 1.00 54.00 578 PRO B CA 1
ATOM 2626 C C . PRO B 1 221 ? 62.786 101.444 0.905 1.00 57.30 578 PRO B C 1
ATOM 2627 O O . PRO B 1 221 ? 63.975 101.737 1.031 1.00 59.48 578 PRO B O 1
ATOM 2631 N N . ILE B 1 222 ? 62.157 101.378 -0.271 1.00 57.74 579 ILE B N 1
ATOM 2632 C CA . ILE B 1 222 ? 62.821 101.625 -1.548 1.00 64.78 579 ILE B CA 1
ATOM 2633 C C . ILE B 1 222 ? 61.768 101.622 -2.654 1.00 73.53 579 ILE B C 1
ATOM 2634 O O . ILE B 1 222 ? 60.608 101.266 -2.413 1.00 74.83 579 ILE B O 1
ATOM 2639 N N . GLY B 1 223 ? 62.161 102.026 -3.865 1.00 76.42 580 GLY B N 1
ATOM 2640 C CA . GLY B 1 223 ? 61.308 101.966 -5.041 1.00 79.00 580 GLY B CA 1
ATOM 2641 C C . GLY B 1 223 ? 59.977 102.671 -4.881 1.00 79.62 580 GLY B C 1
ATOM 2642 O O . GLY B 1 223 ? 59.860 103.872 -5.147 1.00 70.54 580 GLY B O 1
ATOM 2643 N N . LYS B 1 224 ? 58.959 101.919 -4.473 1.00 76.54 581 LYS B N 1
ATOM 2644 C CA . LYS B 1 224 ? 57.709 102.495 -4.001 1.00 74.78 581 LYS B CA 1
ATOM 2645 C C . LYS B 1 224 ? 57.022 101.467 -3.120 1.00 66.49 581 LYS B C 1
ATOM 2646 O O . LYS B 1 224 ? 57.222 100.260 -3.281 1.00 59.89 581 LYS B O 1
ATOM 2652 N N . CYS B 1 225 ? 56.217 101.959 -2.182 1.00 63.87 582 CYS B N 1
ATOM 2653 C CA . CYS B 1 225 ? 55.606 101.116 -1.167 1.00 66.64 582 CYS B CA 1
ATOM 2654 C C . CYS B 1 225 ? 54.189 101.603 -0.893 1.00 70.30 582 CYS B C 1
ATOM 2655 O O . CYS B 1 225 ? 53.715 102.573 -1.490 1.00 71.49 582 CYS B O 1
ATOM 2658 N N . ILE B 1 226 ? 53.512 100.913 0.022 1.00 74.48 583 ILE B N 1
ATOM 2659 C CA . ILE B 1 226 ? 52.188 101.310 0.486 1.00 67.42 583 ILE B CA 1
ATOM 2660 C C . ILE B 1 226 ? 52.017 100.824 1.918 1.00 69.94 583 ILE B C 1
ATOM 2661 O O . ILE B 1 226 ? 52.929 100.218 2.493 1.00 72.14 583 ILE B O 1
ATOM 2664 N N . LEU B 1 227 ? 50.853 101.078 2.504 1.00 69.15 584 LEU B N 1
ATOM 2665 C CA . LEU B 1 227 ? 50.545 100.636 3.856 1.00 72.92 584 LEU B CA 1
ATOM 2666 C C . LEU B 1 227 ? 49.504 99.524 3.812 1.00 79.10 584 LEU B C 1
ATOM 2667 O O . LEU B 1 227 ? 48.941 99.206 2.761 1.00 83.90 584 LEU B O 1
ATOM 2672 N N . ALA B 1 228 ? 49.251 98.926 4.980 1.00 78.10 585 ALA B N 1
ATOM 2673 C CA . ALA B 1 228 ? 48.266 97.851 5.055 1.00 75.29 585 ALA B CA 1
ATOM 2674 C C . ALA B 1 228 ? 46.859 98.372 4.809 1.00 71.63 585 ALA B C 1
ATOM 2675 O O . ALA B 1 228 ? 46.037 97.688 4.188 1.00 71.39 585 ALA B O 1
ATOM 2677 N N . ASN B 1 229 ? 46.567 99.583 5.284 1.00 70.32 586 ASN B N 1
ATOM 2678 C CA . ASN B 1 229 ? 45.208 100.108 5.207 1.00 70.41 586 ASN B CA 1
ATOM 2679 C C . ASN B 1 229 ? 44.761 100.304 3.761 1.00 75.66 586 ASN B C 1
ATOM 2680 O O . ASN B 1 229 ? 43.675 99.862 3.369 1.00 83.10 586 ASN B O 1
ATOM 2685 N N . GLU B 1 230 ? 45.600 100.936 2.944 1.00 70.28 587 GLU B N 1
ATOM 2686 C CA . GLU B 1 230 ? 45.165 101.420 1.640 1.00 70.38 587 GLU B CA 1
ATOM 2687 C C . GLU B 1 230 ? 45.263 100.357 0.556 1.00 71.40 587 GLU B C 1
ATOM 2688 O O . GLU B 1 230 ? 45.383 99.165 0.849 1.00 64.99 587 GLU B O 1
ATOM 2694 N N . THR B 1 231 ? 45.199 100.791 -0.703 1.00 75.35 588 THR B N 1
ATOM 2695 C CA . THR B 1 231 ? 45.257 99.870 -1.830 1.00 80.40 588 THR B CA 1
ATOM 2696 C C . THR B 1 231 ? 46.124 100.398 -2.967 1.00 80.71 588 THR B C 1
ATOM 2697 O O . THR B 1 231 ? 46.176 99.762 -4.031 1.00 76.91 588 THR B O 1
ATOM 2701 N N . GLY B 1 232 ? 46.800 101.533 -2.779 1.00 83.66 589 GLY B N 1
ATOM 2702 C CA . GLY B 1 232 ? 47.673 102.071 -3.794 1.00 81.61 589 GLY B CA 1
ATOM 2703 C C . GLY B 1 232 ? 49.021 102.438 -3.207 1.00 81.41 589 GLY B C 1
ATOM 2704 O O . GLY B 1 232 ? 49.170 102.628 -2.001 1.00 78.31 589 GLY B O 1
ATOM 2705 N N . TYR B 1 233 ? 50.006 102.555 -4.093 1.00 82.35 590 TYR B N 1
ATOM 2706 C CA . TYR B 1 233 ? 51.392 102.724 -3.688 1.00 78.76 590 TYR B CA 1
ATOM 2707 C C . TYR B 1 233 ? 51.737 104.190 -3.450 1.00 79.40 590 TYR B C 1
ATOM 2708 O O . TYR B 1 233 ? 51.115 105.097 -4.010 1.00 74.94 590 TYR B O 1
ATOM 2717 N N . ARG B 1 234 ? 52.746 104.408 -2.608 1.00 80.37 591 ARG B N 1
ATOM 2718 C CA . ARG B 1 234 ? 53.325 105.723 -2.369 1.00 74.39 591 ARG B CA 1
ATOM 2719 C C . ARG B 1 234 ? 54.784 105.706 -2.797 1.00 78.21 591 ARG B C 1
ATOM 2720 O O . ARG B 1 234 ? 55.552 104.841 -2.361 1.00 74.26 591 ARG B O 1
ATOM 2728 N N . ILE B 1 235 ? 55.165 106.664 -3.646 1.00 86.09 592 ILE B N 1
ATOM 2729 C CA . ILE B 1 235 ? 56.564 106.778 -4.038 1.00 82.12 592 ILE B CA 1
ATOM 2730 C C . ILE B 1 235 ? 57.383 107.338 -2.879 1.00 77.57 592 ILE B C 1
ATOM 2731 O O . ILE B 1 235 ? 56.861 107.960 -1.946 1.00 74.00 592 ILE B O 1
ATOM 2734 N N . VAL B 1 236 ? 58.691 107.104 -2.939 1.00 75.15 593 VAL B N 1
ATOM 2735 C CA . VAL B 1 236 ? 59.591 107.565 -1.890 1.00 76.62 593 VAL B CA 1
ATOM 2736 C C . VAL B 1 236 ? 61.008 107.709 -2.433 1.00 78.88 593 VAL B C 1
ATOM 2737 O O . VAL B 1 236 ? 61.609 108.786 -2.349 1.00 80.12 593 VAL B O 1
ATOM 2741 N N . ASP B 1 237 ? 61.545 106.633 -2.995 1.00 72.76 594 ASP B N 1
ATOM 2742 C CA . ASP B 1 237 ? 62.896 106.610 -3.521 1.00 70.74 594 ASP B CA 1
ATOM 2743 C C . ASP B 1 237 ? 62.844 106.398 -5.027 1.00 69.99 594 ASP B C 1
ATOM 2744 O O . ASP B 1 237 ? 61.789 106.132 -5.607 1.00 74.57 594 ASP B O 1
ATOM 2749 N N . SER B 1 238 ? 64.001 106.523 -5.666 1.00 67.23 595 SER B N 1
ATOM 2750 C CA . SER B 1 238 ? 64.095 106.276 -7.099 1.00 60.26 595 SER B CA 1
ATOM 2751 C C . SER B 1 238 ? 65.459 105.676 -7.422 1.00 60.75 595 SER B C 1
ATOM 2752 O O . SER B 1 238 ? 66.205 106.181 -8.261 1.00 55.72 595 SER B O 1
ATOM 2755 N N . THR B 1 239 ? 65.792 104.580 -6.749 1.00 61.41 596 THR B N 1
ATOM 2756 C CA . THR B 1 239 ? 67.069 103.920 -6.969 1.00 56.34 596 THR B CA 1
ATOM 2757 C C . THR B 1 239 ? 67.153 103.366 -8.384 1.00 56.00 596 THR B C 1
ATOM 2758 O O . THR B 1 239 ? 66.163 102.909 -8.960 1.00 59.15 596 THR B O 1
ATOM 2762 N N . ASP B 1 240 ? 68.358 103.412 -8.942 1.00 51.62 597 ASP B N 1
ATOM 2763 C CA . ASP B 1 240 ? 68.573 102.929 -10.297 1.00 53.57 597 ASP B CA 1
ATOM 2764 C C . ASP B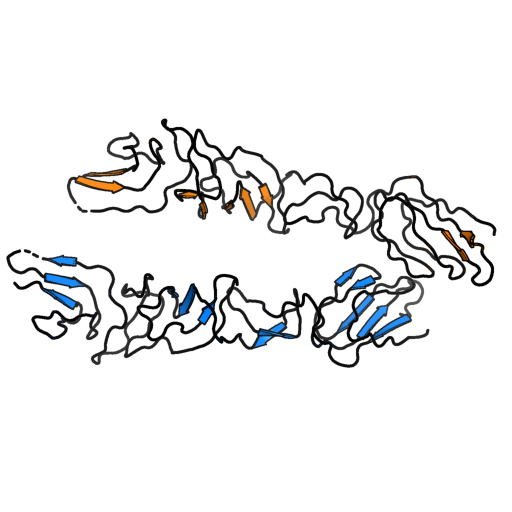 1 240 ? 68.552 101.408 -10.323 1.00 53.84 597 ASP B C 1
ATOM 2765 O O . ASP B 1 240 ? 69.261 100.758 -9.548 1.00 49.37 597 ASP B O 1
ATOM 2768 N N . CYS B 1 241 ? 67.735 100.838 -11.212 1.00 65.01 598 CYS B N 1
ATOM 2769 C CA . CYS B 1 241 ? 67.755 99.395 -11.420 1.00 69.17 598 CYS B CA 1
ATOM 2770 C C . CYS B 1 241 ? 69.155 98.981 -11.860 1.00 64.89 598 CYS B C 1
ATOM 2771 O O . CYS B 1 241 ? 69.380 98.667 -13.032 1.00 66.06 598 CYS B O 1
ATOM 2774 N N . ASN B 1 242 ? 70.103 98.997 -10.924 1.00 63.79 599 ASN B N 1
ATOM 2775 C CA . ASN B 1 242 ? 71.510 98.750 -11.206 1.00 62.41 599 ASN B CA 1
ATOM 2776 C C . ASN B 1 242 ? 72.254 98.612 -9.888 1.00 63.41 599 ASN B C 1
ATOM 2777 O O . ASN B 1 242 ? 71.960 99.332 -8.931 1.00 64.48 599 ASN B O 1
ATOM 2782 N N . ARG B 1 243 ? 73.205 97.679 -9.843 1.00 63.70 600 ARG B N 1
ATOM 2783 C CA . ARG B 1 243 ? 74.076 97.500 -8.686 1.00 68.17 600 ARG B CA 1
ATOM 2784 C C . ARG B 1 243 ? 75.496 97.228 -9.192 1.00 64.45 600 ARG B C 1
ATOM 2785 O O . ARG B 1 243 ? 76.093 96.187 -8.927 1.00 53.56 600 ARG B O 1
ATOM 2793 N N . ASP B 1 244 ? 76.038 98.194 -9.938 1.00 69.65 601 ASP B N 1
ATOM 2794 C CA . ASP B 1 244 ? 77.304 98.053 -10.653 1.00 69.99 601 ASP B CA 1
ATOM 2795 C C . ASP B 1 244 ? 77.238 96.914 -11.664 1.00 66.11 601 ASP B C 1
ATOM 2796 O O . ASP B 1 244 ? 77.697 95.801 -11.388 1.00 63.23 601 ASP B O 1
ATOM 2799 N N . GLY B 1 245 ? 76.659 97.185 -12.836 1.00 64.12 602 GLY B N 1
ATOM 2800 C CA . GLY B 1 245 ? 76.662 96.259 -13.946 1.00 63.89 602 GLY B CA 1
ATOM 2801 C C . GLY B 1 245 ? 75.485 95.309 -14.008 1.00 61.05 602 GLY B C 1
ATOM 2802 O O . GLY B 1 245 ? 75.273 94.674 -15.048 1.00 53.87 602 GLY B O 1
ATOM 2803 N N . VAL B 1 246 ? 74.710 95.195 -12.936 1.00 64.85 603 VAL B N 1
ATOM 2804 C CA . VAL B 1 246 ? 73.606 94.246 -12.855 1.00 63.53 603 VAL B CA 1
ATOM 2805 C C . VAL B 1 246 ? 72.309 95.032 -12.699 1.00 61.21 603 VAL B C 1
ATOM 2806 O O . VAL B 1 246 ? 72.159 95.827 -11.763 1.00 52.37 603 VAL B O 1
ATOM 2810 N N . VAL B 1 247 ? 71.374 94.816 -13.621 1.00 60.89 604 VAL B N 1
ATOM 2811 C CA . VAL B 1 247 ? 70.155 95.609 -13.726 1.00 56.17 604 VAL B CA 1
ATOM 2812 C C . VAL B 1 247 ? 68.945 94.700 -13.574 1.00 56.21 604 VAL B C 1
ATOM 2813 O O . VAL B 1 247 ? 68.906 93.602 -14.139 1.00 54.55 604 VAL B O 1
ATOM 2815 N N . ILE B 1 248 ? 67.953 95.164 -12.821 1.00 53.32 605 ILE B N 1
ATOM 2816 C CA . ILE B 1 248 ? 66.755 94.376 -12.532 1.00 49.02 605 ILE B CA 1
ATOM 2817 C C . ILE B 1 248 ? 65.664 94.838 -13.493 1.00 52.04 605 ILE B C 1
ATOM 2818 O O . ILE B 1 248 ? 64.878 95.743 -13.198 1.00 46.98 605 ILE B O 1
ATOM 2823 N N . SER B 1 249 ? 65.618 94.199 -14.664 1.00 57.96 606 SER B N 1
ATOM 2824 C CA . SER B 1 249 ? 64.538 94.408 -15.618 1.00 60.03 606 SER B CA 1
ATOM 2825 C C . SER B 1 249 ? 63.389 93.459 -15.313 1.00 63.22 606 SER B C 1
ATOM 2826 O O . SER B 1 249 ? 63.209 93.035 -14.166 1.00 65.65 606 SER B O 1
ATOM 2829 N N . ALA B 1 250 ? 62.605 93.116 -16.333 1.00 62.78 607 ALA B N 1
ATOM 2830 C CA . ALA B 1 250 ? 61.544 92.130 -16.178 1.00 64.72 607 ALA B CA 1
ATOM 2831 C C . ALA B 1 250 ? 61.458 91.232 -17.403 1.00 69.72 607 ALA B C 1
ATOM 2832 O O . ALA B 1 250 ? 60.371 90.765 -17.760 1.00 68.02 607 ALA B O 1
ATOM 2834 N N . LYS B 1 251 ? 62.591 90.987 -18.065 1.00 70.34 608 LYS B N 1
ATOM 2835 C CA . LYS B 1 251 ? 62.616 90.118 -19.239 1.00 71.90 608 LYS B CA 1
ATOM 2836 C C . LYS B 1 251 ? 64.071 89.714 -19.478 1.00 77.56 608 LYS B C 1
ATOM 2837 O O . LYS B 1 251 ? 64.862 90.516 -19.983 1.00 80.70 608 LYS B O 1
ATOM 2840 N N . GLY B 1 252 ? 64.407 88.481 -19.103 1.00 78.82 609 GLY B N 1
ATOM 2841 C CA . GLY B 1 252 ? 65.750 87.967 -19.282 1.00 74.82 609 GLY B CA 1
ATOM 2842 C C . GLY B 1 252 ? 66.715 88.447 -18.217 1.00 68.94 609 GLY B C 1
ATOM 2843 O O . GLY B 1 252 ? 66.741 89.639 -17.896 1.00 66.19 609 GLY B O 1
ATOM 2844 N N . SER B 1 253 ? 67.517 87.538 -17.667 1.00 62.07 610 SER B N 1
ATOM 2845 C CA . SER B 1 253 ? 67.507 86.140 -18.088 1.00 55.86 610 SER B CA 1
ATOM 2846 C C . SER B 1 253 ? 67.460 85.193 -16.895 1.00 52.78 610 SER B C 1
ATOM 2847 O O . SER B 1 253 ? 66.476 84.484 -16.694 1.00 54.03 610 SER B O 1
ATOM 2850 N N . HIS B 1 254 ? 68.530 85.188 -16.104 1.00 53.08 611 HIS B N 1
ATOM 2851 C CA . HIS B 1 254 ? 68.651 84.256 -14.991 1.00 53.69 611 HIS B CA 1
ATOM 2852 C C . HIS B 1 254 ? 67.917 84.788 -13.767 1.00 48.65 611 HIS B C 1
ATOM 2853 O O . HIS B 1 254 ? 68.114 85.938 -13.363 1.00 45.34 611 HIS B O 1
ATOM 2856 N N . GLU B 1 255 ? 67.080 83.944 -13.173 1.00 42.93 612 GLU B N 1
ATOM 2857 C CA . GLU B 1 255 ? 66.314 84.337 -12.003 1.00 35.44 612 GLU B CA 1
ATOM 2858 C C . GLU B 1 255 ? 67.180 84.290 -10.748 1.00 35.56 612 GLU B C 1
ATOM 2859 O O . GLU B 1 255 ? 68.195 83.590 -10.686 1.00 37.37 612 GLU B O 1
ATOM 2862 N N . CYS B 1 256 ? 66.771 85.064 -9.746 1.00 36.91 613 CYS B N 1
ATOM 2863 C CA . CYS B 1 256 ? 67.331 84.945 -8.408 1.00 38.23 613 CYS B CA 1
ATOM 2864 C C . CYS B 1 256 ? 66.366 85.578 -7.419 1.00 41.21 613 CYS B C 1
ATOM 2865 O O . CYS B 1 256 ? 65.482 86.355 -7.791 1.00 40.60 613 CYS B O 1
ATOM 2868 N N . LEU B 1 257 ? 66.557 85.240 -6.147 1.00 41.25 614 LEU B N 1
ATOM 2869 C CA . LEU B 1 257 ? 65.591 85.534 -5.093 1.00 50.48 614 LEU B CA 1
ATOM 2870 C C . LEU B 1 257 ? 66.152 86.599 -4.159 1.00 49.56 614 LEU B C 1
ATOM 2871 O O . LEU B 1 257 ? 67.134 86.356 -3.450 1.00 51.91 614 LEU B O 1
ATOM 2874 N N . ILE B 1 258 ? 65.521 87.769 -4.151 1.00 45.03 615 ILE B N 1
ATOM 2875 C CA . ILE B 1 258 ? 65.766 88.785 -3.135 1.00 44.18 615 ILE B CA 1
ATOM 2876 C C . ILE B 1 258 ? 64.673 88.670 -2.086 1.00 48.16 615 ILE B C 1
ATOM 2877 O O . ILE B 1 258 ? 63.486 88.555 -2.419 1.00 49.07 615 ILE B O 1
ATOM 2882 N N . GLY B 1 259 ? 65.067 88.695 -0.817 1.00 49.38 616 GLY B N 1
ATOM 2883 C CA . GLY B 1 259 ? 64.110 88.509 0.253 1.00 53.00 616 GLY B CA 1
ATOM 2884 C C . GLY B 1 259 ? 63.477 87.134 0.216 1.00 56.32 616 GLY B C 1
ATOM 2885 O O . GLY B 1 259 ? 63.941 86.216 0.896 1.00 60.66 616 GLY B O 1
ATOM 2886 N N . ASN B 1 260 ? 62.417 86.978 -0.584 1.00 53.17 617 ASN B N 1
ATOM 2887 C CA . ASN B 1 260 ? 61.783 85.671 -0.715 1.00 53.07 617 ASN B CA 1
ATOM 2888 C C . ASN B 1 260 ? 61.091 85.472 -2.058 1.00 49.09 617 ASN B C 1
ATOM 2889 O O . ASN B 1 260 ? 60.321 84.511 -2.189 1.00 49.47 617 ASN B O 1
ATOM 2892 N N . THR B 1 261 ? 61.326 86.324 -3.056 1.00 45.47 618 THR B N 1
ATOM 2893 C CA . THR B 1 261 ? 60.548 86.322 -4.288 1.00 51.42 618 THR B CA 1
ATOM 2894 C C . THR B 1 261 ? 61.461 86.181 -5.497 1.00 50.18 618 THR B C 1
ATOM 2895 O O . THR B 1 261 ? 62.504 86.840 -5.574 1.00 140.83 618 THR B O 1
ATOM 2899 N N . THR B 1 262 ? 61.054 85.333 -6.440 1.00 48.41 619 THR B N 1
ATOM 2900 C CA . THR B 1 262 ? 61.758 85.206 -7.709 1.00 48.35 619 THR B CA 1
ATOM 2901 C C . THR B 1 262 ? 61.756 86.535 -8.455 1.00 60.76 619 THR B C 1
ATOM 2902 O O . THR B 1 262 ? 60.704 87.151 -8.649 1.00 51.43 619 THR B O 1
ATOM 2906 N N . VAL B 1 263 ? 62.941 86.979 -8.874 1.00 43.74 620 VAL B N 1
ATOM 2907 C CA . VAL B 1 263 ? 63.113 88.276 -9.519 1.00 39.42 620 VAL B CA 1
ATOM 2908 C C . VAL B 1 263 ? 64.101 88.123 -10.668 1.00 38.09 620 VAL B C 1
ATOM 2909 O O . VAL B 1 263 ? 65.214 87.621 -10.473 1.00 41.38 620 VAL B O 1
ATOM 2913 N N . LYS B 1 264 ? 63.700 88.561 -11.861 1.00 39.02 621 LYS B N 1
ATOM 2914 C CA . LYS B 1 264 ? 64.566 88.467 -13.026 1.00 41.45 621 LYS B CA 1
ATOM 2915 C C . LYS B 1 264 ? 65.713 89.469 -12.916 1.00 41.33 621 LYS B C 1
ATOM 2916 O O . LYS B 1 264 ? 65.744 90.328 -12.029 1.00 42.73 621 LYS B O 1
ATOM 2919 N N . VAL B 1 265 ? 66.669 89.350 -13.833 1.00 47.02 622 VAL B N 1
ATOM 2920 C CA . VAL B 1 265 ? 67.850 90.205 -13.802 1.00 53.57 622 VAL B CA 1
ATOM 2921 C C . VAL B 1 265 ? 68.505 90.172 -15.176 1.00 64.82 622 VAL B C 1
ATOM 2922 O O . VAL B 1 265 ? 68.477 89.151 -15.868 1.00 63.50 622 VAL B O 1
ATOM 2926 N N . HIS B 1 266 ? 69.083 91.309 -15.573 1.00 69.44 623 HIS B N 1
ATOM 2927 C CA . HIS B 1 266 ? 69.697 91.473 -16.885 1.00 68.60 623 HIS B CA 1
ATOM 2928 C C . HIS B 1 266 ? 71.060 92.130 -16.727 1.00 68.13 623 HIS B C 1
ATOM 2929 O O . HIS B 1 266 ? 71.175 93.180 -16.088 1.00 65.29 623 HIS B O 1
ATOM 2932 N N . ALA B 1 267 ? 72.081 91.529 -17.335 1.00 65.38 624 ALA B N 1
ATOM 2933 C CA . ALA B 1 267 ? 73.457 91.955 -17.125 1.00 70.77 624 ALA B CA 1
ATOM 2934 C C . ALA B 1 267 ? 73.773 93.211 -17.941 1.00 71.46 624 ALA B C 1
ATOM 2935 O O . ALA B 1 267 ? 72.915 93.790 -18.615 1.00 77.25 624 ALA B O 1
ATOM 2937 N N . SER B 1 268 ? 75.037 93.638 -17.869 1.00 66.92 625 SER B N 1
ATOM 2938 C CA . SER B 1 268 ? 75.519 94.786 -18.632 1.00 64.07 625 SER B CA 1
ATOM 2939 C C . SER B 1 268 ? 76.983 94.619 -19.029 1.00 72.19 625 SER B C 1
ATOM 2940 O O . SER B 1 268 ? 77.282 94.278 -20.178 1.00 67.67 625 SER B O 1
ATOM 2943 N N . ASP B 1 269 ? 77.903 94.857 -18.089 1.00 82.30 626 ASP B N 1
ATOM 2944 C CA . ASP B 1 269 ? 79.336 94.801 -18.371 1.00 83.84 626 ASP B CA 1
ATOM 2945 C C . ASP B 1 269 ? 79.870 93.373 -18.340 1.00 73.91 626 ASP B C 1
ATOM 2946 O O . ASP B 1 269 ? 79.162 92.430 -18.712 1.00 67.17 626 ASP B O 1
ATOM 2951 N N . GLU B 1 270 ? 81.119 93.201 -17.905 1.00 65.33 627 GLU B N 1
ATOM 2952 C CA . GLU B 1 270 ? 81.713 91.872 -17.849 1.00 64.62 627 GLU B CA 1
ATOM 2953 C C . GLU B 1 270 ? 82.854 91.797 -16.843 1.00 65.82 627 GLU B C 1
ATOM 2954 O O . GLU B 1 270 ? 83.659 90.862 -16.888 1.00 66.03 627 GLU B O 1
ATOM 2957 N N . ARG B 1 271 ? 82.938 92.763 -15.935 1.00 65.02 628 ARG B N 1
ATOM 2958 C CA . ARG B 1 271 ? 84.012 92.767 -14.954 1.00 67.46 628 ARG B CA 1
ATOM 2959 C C . ARG B 1 271 ? 83.524 92.117 -13.660 1.00 57.28 628 ARG B C 1
ATOM 2960 O O . ARG B 1 271 ? 82.456 91.502 -13.615 1.00 50.95 628 ARG B O 1
ATOM 2963 N N . LEU B 1 272 ? 84.311 92.244 -12.595 1.00 56.79 629 LEU B N 1
ATOM 2964 C CA . LEU B 1 272 ? 83.909 91.734 -11.293 1.00 48.94 629 LEU B CA 1
ATOM 2965 C C . LEU B 1 272 ? 82.714 92.525 -10.773 1.00 53.08 629 LEU B C 1
ATOM 2966 O O . LEU B 1 272 ? 82.708 93.758 -10.820 1.00 58.36 629 LEU B O 1
ATOM 2971 N N . GLY B 1 273 ? 81.699 91.818 -10.281 1.00 49.82 630 GLY B N 1
ATOM 2972 C CA . GLY B 1 273 ? 80.506 92.462 -9.786 1.00 45.85 630 GLY B CA 1
ATOM 2973 C C . GLY B 1 273 ? 79.667 91.571 -8.893 1.00 38.25 630 GLY B C 1
ATOM 2974 O O . GLY B 1 273 ? 79.285 90.457 -9.262 1.00 24.14 630 GLY B O 1
ATOM 2975 N N . PRO B 1 274 ? 79.362 92.051 -7.691 1.00 44.38 631 PRO B N 1
ATOM 2976 C CA . PRO B 1 274 ? 78.578 91.258 -6.737 1.00 42.15 631 PRO B CA 1
ATOM 2977 C C . PRO B 1 274 ? 77.081 91.357 -7.021 1.00 42.15 631 PRO B C 1
ATOM 2978 O O . PRO B 1 274 ? 76.472 92.412 -6.853 1.00 44.15 631 PRO B O 1
ATOM 2982 N N . MET B 1 275 ? 76.500 90.245 -7.458 1.00 44.99 632 MET B N 1
ATOM 2983 C CA . MET B 1 275 ? 75.051 90.179 -7.587 1.00 45.19 632 MET B CA 1
ATOM 2984 C C . MET B 1 275 ? 74.414 90.423 -6.223 1.00 43.00 632 MET B C 1
ATOM 2985 O O . MET B 1 275 ? 74.825 89.802 -5.232 1.00 40.66 632 MET B O 1
ATOM 2990 N N . PRO B 1 276 ? 73.425 91.315 -6.123 1.00 39.78 633 PRO B N 1
ATOM 2991 C CA . PRO B 1 276 ? 72.740 91.532 -4.844 1.00 40.76 633 PRO B CA 1
ATOM 2992 C C . PRO B 1 276 ? 71.679 90.491 -4.536 1.00 38.15 633 PRO B C 1
ATOM 2993 O O . PRO B 1 276 ? 71.033 90.579 -3.484 1.00 34.48 633 PRO B O 1
ATOM 2997 N N . CYS B 1 277 ? 71.492 89.508 -5.409 1.00 34.23 634 CYS B N 1
ATOM 2998 C CA . CYS B 1 277 ? 70.412 88.539 -5.289 1.00 46.25 634 CYS B CA 1
ATOM 2999 C C . CYS B 1 277 ? 70.981 87.163 -4.974 1.00 49.42 634 CYS B C 1
ATOM 3000 O O . CYS B 1 277 ? 71.774 86.619 -5.749 1.00 50.44 634 CYS B O 1
ATOM 3003 N N . ARG B 1 278 ? 70.583 86.619 -3.827 1.00 50.08 635 ARG B N 1
ATOM 3004 C CA . ARG B 1 278 ? 70.940 85.260 -3.457 1.00 44.59 635 ARG B CA 1
ATOM 3005 C C . ARG B 1 278 ? 70.489 84.282 -4.546 1.00 41.74 635 ARG B C 1
ATOM 3006 O O . ARG B 1 278 ? 69.476 84.511 -5.215 1.00 44.58 635 ARG B O 1
ATOM 3014 N N . PRO B 1 279 ? 71.226 83.193 -4.756 1.00 37.17 636 PRO B N 1
ATOM 3015 C CA . PRO B 1 279 ? 71.045 82.402 -5.974 1.00 34.36 636 PRO B CA 1
ATOM 3016 C C . PRO B 1 279 ? 69.793 81.539 -5.944 1.00 30.84 636 PRO B C 1
ATOM 3017 O O . PRO B 1 279 ? 69.189 81.287 -4.900 1.00 28.50 636 PRO B O 1
ATOM 3021 N N . LYS B 1 280 ? 69.423 81.074 -7.136 1.00 29.06 637 LYS B N 1
ATOM 3022 C CA . LYS B 1 280 ? 68.197 80.314 -7.334 1.00 32.37 637 LYS B CA 1
ATOM 3023 C C . LYS B 1 280 ? 68.292 78.931 -6.703 1.00 43.07 637 LYS B C 1
ATOM 3024 O O . LYS B 1 280 ? 67.897 78.742 -5.548 1.00 47.55 637 LYS B O 1
ATOM 3027 N N . GLU B 1 281 ? 68.820 77.964 -7.447 1.00 49.43 638 GLU B N 1
ATOM 3028 C CA . GLU B 1 281 ? 68.831 76.568 -7.032 1.00 53.96 638 GLU B CA 1
ATOM 3029 C C . GLU B 1 281 ? 70.259 76.099 -6.801 1.00 51.92 638 GLU B C 1
ATOM 3030 O O . GLU B 1 281 ? 71.134 76.306 -7.648 1.00 53.15 638 GLU B O 1
ATOM 3036 N N . ILE B 1 282 ? 70.485 75.461 -5.655 1.00 50.32 639 ILE B N 1
ATOM 3037 C CA . ILE B 1 282 ? 71.776 74.872 -5.323 1.00 44.58 639 ILE B CA 1
ATOM 3038 C C . ILE B 1 282 ? 71.739 73.426 -5.812 1.00 50.26 639 ILE B C 1
ATOM 3039 O O . ILE B 1 282 ? 71.152 72.550 -5.173 1.00 56.17 639 ILE B O 1
ATOM 3044 N N . VAL B 1 283 ? 72.345 73.184 -6.970 1.00 47.57 640 VAL B N 1
ATOM 3045 C CA . VAL B 1 283 ? 72.463 71.849 -7.544 1.00 43.71 640 VAL B CA 1
ATOM 3046 C C . VAL B 1 283 ? 73.856 71.322 -7.233 1.00 46.71 640 VAL B C 1
ATOM 3047 O O . VAL B 1 283 ? 74.859 72.004 -7.481 1.00 48.09 640 VAL B O 1
ATOM 3050 N N . SER B 1 284 ? 73.925 70.112 -6.685 1.00 48.75 641 SER B N 1
ATOM 3051 C CA . SER B 1 284 ? 75.208 69.524 -6.323 1.00 50.53 641 SER B CA 1
ATOM 3052 C C . SER B 1 284 ? 75.487 68.280 -7.156 1.00 48.93 641 SER B C 1
ATOM 3053 O O . SER B 1 284 ? 74.852 68.062 -8.193 1.00 50.94 641 SER B O 1
ATOM 3056 N N . SER B 1 285 ? 76.434 67.463 -6.709 1.00 49.95 642 SER B N 1
ATOM 3057 C CA . SER B 1 285 ? 76.738 66.211 -7.387 1.00 55.82 642 SER B CA 1
ATOM 3058 C C . SER B 1 285 ? 77.508 65.266 -6.469 1.00 59.93 642 SER B C 1
ATOM 3059 O O . SER B 1 285 ? 77.434 65.378 -5.244 1.00 70.45 642 SER B O 1
ATOM 3062 N N . THR B 1 292 ? 84.731 61.077 2.769 1.00 156.17 649 THR B N 1
ATOM 3063 C CA . THR B 1 292 ? 84.720 62.296 1.969 1.00 144.69 649 THR B CA 1
ATOM 3064 C C . THR B 1 292 ? 86.136 62.715 1.586 1.00 127.56 649 THR B C 1
ATOM 3065 O O . THR B 1 292 ? 87.111 62.258 2.182 1.00 130.36 649 THR B O 1
ATOM 3069 N N . SER B 1 293 ? 86.239 63.582 0.579 1.00 107.99 650 SER B N 1
ATOM 3070 C CA . SER B 1 293 ? 87.533 64.065 0.115 1.00 92.34 650 SER B CA 1
ATOM 3071 C C . SER B 1 293 ? 87.371 65.360 -0.670 1.00 92.51 650 SER B C 1
ATOM 3072 O O . SER B 1 293 ? 87.656 66.444 -0.153 1.00 90.74 650 SER B O 1
ATOM 3074 N N . CYS B 1 294 ? 86.909 65.257 -1.914 1.00 92.66 651 CYS B N 1
ATOM 3075 C CA . CYS B 1 294 ? 86.729 66.405 -2.801 1.00 82.49 651 CYS B CA 1
ATOM 3076 C C . CYS B 1 294 ? 85.248 66.511 -3.156 1.00 78.14 651 CYS B C 1
ATOM 3077 O O . CYS B 1 294 ? 84.771 65.880 -4.102 1.00 79.30 651 CYS B O 1
ATOM 3080 N N . THR B 1 295 ? 84.521 67.316 -2.390 1.00 79.93 652 THR B N 1
ATOM 3081 C CA . THR B 1 295 ? 83.098 67.532 -2.594 1.00 69.71 652 THR B CA 1
ATOM 3082 C C . THR B 1 295 ? 82.860 68.960 -3.056 1.00 63.03 652 THR B C 1
ATOM 3083 O O . THR B 1 295 ? 83.485 69.898 -2.552 1.00 61.14 652 THR B O 1
ATOM 3087 N N . PHE B 1 296 ? 81.955 69.126 -4.015 1.00 58.60 653 PHE B N 1
ATOM 3088 C CA . PHE B 1 296 ? 81.661 70.452 -4.531 1.00 55.88 653 PHE B CA 1
ATOM 3089 C C . PHE B 1 296 ? 80.163 70.640 -4.702 1.00 62.12 653 PHE B C 1
ATOM 3090 O O . PHE B 1 296 ? 79.438 69.706 -5.058 1.00 86.40 653 PHE B O 1
ATOM 3098 N N . ASN B 1 297 ? 79.712 71.855 -4.418 1.00 48.79 654 ASN B N 1
ATOM 3099 C CA . ASN B 1 297 ? 78.353 72.290 -4.687 1.00 42.29 654 ASN B CA 1
ATOM 3100 C C . ASN B 1 297 ? 78.437 73.555 -5.525 1.00 46.32 654 ASN B C 1
ATOM 3101 O O . ASN B 1 297 ? 79.421 74.294 -5.445 1.00 49.78 654 ASN B O 1
ATOM 3106 N N . TYR B 1 298 ? 77.417 73.804 -6.341 1.00 46.56 655 TYR B N 1
ATOM 3107 C CA . TYR B 1 298 ? 77.516 74.919 -7.272 1.00 42.34 655 TYR B CA 1
ATOM 3108 C C . TYR B 1 298 ? 76.137 75.432 -7.652 1.00 37.22 655 TYR B C 1
ATOM 3109 O O . TYR B 1 298 ? 75.119 74.764 -7.454 1.00 81.43 655 TYR B O 1
ATOM 3118 N N . ALA B 1 299 ? 76.126 76.639 -8.216 1.00 35.73 656 ALA B N 1
ATOM 3119 C CA . ALA B 1 299 ? 74.894 77.284 -8.649 1.00 37.53 656 ALA B CA 1
ATOM 3120 C C . ALA B 1 299 ? 74.995 77.716 -10.108 1.00 39.44 656 ALA B C 1
ATOM 3121 O O . ALA B 1 299 ? 75.582 77.011 -10.933 1.00 39.26 656 ALA B O 1
ATOM 3123 N N . LYS B 1 300 ? 74.428 78.871 -10.442 1.00 35.81 657 LYS B N 1
ATOM 3124 C CA . LYS B 1 300 ? 74.462 79.363 -11.812 1.00 35.08 657 LYS B CA 1
ATOM 3125 C C . LYS B 1 300 ? 74.471 80.882 -11.776 1.00 40.62 657 LYS B C 1
ATOM 3126 O O . LYS B 1 300 ? 73.701 81.487 -11.024 1.00 45.34 657 LYS B O 1
ATOM 3132 N N . THR B 1 301 ? 75.345 81.493 -12.571 1.00 42.36 658 THR B N 1
ATOM 3133 C CA . THR B 1 301 ? 75.492 82.945 -12.561 1.00 44.13 658 THR B CA 1
ATOM 3134 C C . THR B 1 301 ? 75.891 83.419 -13.955 1.00 44.78 658 THR B C 1
ATOM 3135 O O . THR B 1 301 ? 75.796 82.676 -14.936 1.00 46.35 658 THR B O 1
ATOM 3139 N N . LEU B 1 302 ? 76.344 84.670 -14.033 1.00 45.97 659 LEU B N 1
ATOM 3140 C CA . LEU B 1 302 ? 76.535 85.372 -15.299 1.00 55.37 659 LEU B CA 1
ATOM 3141 C C . LEU B 1 302 ? 77.968 85.880 -15.399 1.00 59.37 659 LEU B C 1
ATOM 3142 O O . LEU B 1 302 ? 78.354 86.800 -14.671 1.00 55.21 659 LEU B O 1
ATOM 3147 N N . LYS B 1 303 ? 78.744 85.285 -16.307 1.00 61.90 660 LYS B N 1
ATOM 3148 C CA . LYS B 1 303 ? 80.037 85.819 -16.728 1.00 56.44 660 LYS B CA 1
ATOM 3149 C C . LYS B 1 303 ? 81.015 85.990 -15.572 1.00 52.18 66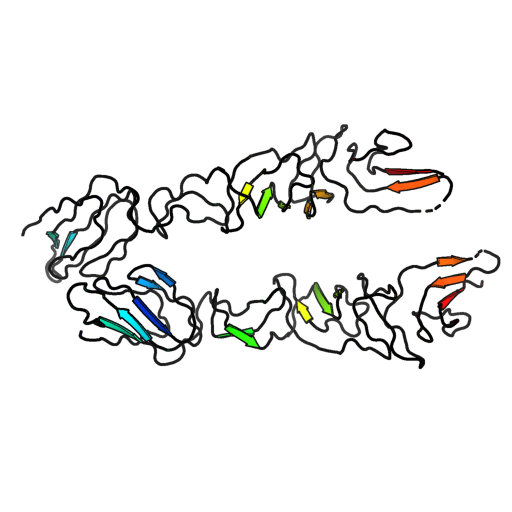0 LYS B C 1
ATOM 3150 O O . LYS B 1 303 ? 81.534 85.003 -15.044 1.00 54.30 660 LYS B O 1
ATOM 3156 N N . ASN B 1 304 ? 81.292 87.233 -15.183 1.00 52.22 661 ASN B N 1
ATOM 3157 C CA . ASN B 1 304 ? 82.290 87.488 -14.151 1.00 51.74 661 ASN B CA 1
ATOM 3158 C C . ASN B 1 304 ? 81.665 88.097 -12.906 1.00 45.50 661 ASN B C 1
ATOM 3159 O O . ASN B 1 304 ? 82.172 89.092 -12.378 1.00 48.78 661 ASN B O 1
ATOM 3164 N N . LYS B 1 305 ? 80.579 87.506 -12.422 1.00 43.86 662 LYS B N 1
ATOM 3165 C CA . LYS B 1 305 ? 79.834 88.047 -11.296 1.00 42.97 662 LYS B CA 1
ATOM 3166 C C . LYS B 1 305 ? 79.785 87.033 -10.162 1.00 38.37 662 LYS B C 1
ATOM 3167 O O . LYS B 1 305 ? 79.562 85.840 -10.390 1.00 37.93 662 LYS B O 1
ATOM 3173 N N . TYR B 1 306 ? 79.992 87.515 -8.939 1.00 38.31 663 TYR B N 1
ATOM 3174 C CA . TYR B 1 306 ? 79.997 86.678 -7.749 1.00 36.42 663 TYR B CA 1
ATOM 3175 C C . TYR B 1 306 ? 78.786 86.972 -6.872 1.00 36.18 663 TYR B C 1
ATOM 3176 O O . TYR B 1 306 ? 78.301 88.104 -6.807 1.00 40.31 663 TYR B O 1
ATOM 3185 N N . TYR B 1 307 ? 78.304 85.931 -6.196 1.00 35.64 664 TYR B N 1
ATOM 3186 C CA . TYR B 1 307 ? 77.180 86.026 -5.275 1.00 32.10 664 TYR B CA 1
ATOM 3187 C C . TYR B 1 307 ? 77.622 85.572 -3.893 1.00 37.38 664 TYR B C 1
ATOM 3188 O O . TYR B 1 307 ? 78.320 84.563 -3.754 1.00 38.59 664 TYR B O 1
ATOM 3191 N N . GLU B 1 308 ? 77.211 86.322 -2.874 1.00 37.65 665 GLU B N 1
ATOM 3192 C CA . GLU B 1 308 ? 77.601 86.006 -1.511 1.00 40.11 665 GLU B CA 1
ATOM 3193 C C . GLU B 1 308 ? 77.021 84.651 -1.100 1.00 48.75 665 GLU B C 1
ATOM 3194 O O . GLU B 1 308 ? 75.967 84.243 -1.597 1.00 52.33 665 GLU B O 1
ATOM 3200 N N . PRO B 1 309 ? 77.690 83.926 -0.187 1.00 48.45 666 PRO B N 1
ATOM 3201 C CA . PRO B 1 309 ? 78.936 84.269 0.500 1.00 43.86 666 PRO B CA 1
ATOM 3202 C C . PRO B 1 309 ? 80.156 83.531 -0.043 1.00 45.01 666 PRO B C 1
ATOM 3203 O O . PRO B 1 309 ? 80.020 82.657 -0.902 1.00 39.56 666 PRO B O 1
ATOM 3207 N N . ARG B 1 310 ? 81.335 83.876 0.471 1.00 50.63 667 ARG B N 1
ATOM 3208 C CA . ARG B 1 310 ? 82.564 83.228 0.044 1.00 57.48 667 ARG B CA 1
ATOM 3209 C C . ARG B 1 310 ? 82.651 81.809 0.594 1.00 59.54 667 ARG B C 1
ATOM 3210 O O . ARG B 1 310 ? 82.010 81.453 1.587 1.00 67.44 667 ARG B O 1
ATOM 3218 N N . ASP B 1 311 ? 83.471 80.999 -0.067 1.00 48.81 668 ASP B N 1
ATOM 3219 C CA . ASP B 1 311 ? 83.733 79.656 0.418 1.00 48.32 668 ASP B CA 1
ATOM 3220 C C . ASP B 1 311 ? 84.542 79.709 1.710 1.00 52.99 668 ASP B C 1
ATOM 3221 O O . ASP B 1 311 ? 85.166 80.719 2.049 1.00 46.98 668 ASP B O 1
ATOM 3226 N N . SER B 1 312 ? 84.524 78.593 2.436 1.00 56.40 669 SER B N 1
ATOM 3227 C CA . SER B 1 312 ? 85.208 78.539 3.721 1.00 56.48 669 SER B CA 1
ATOM 3228 C C . SER B 1 312 ? 86.688 78.220 3.551 1.00 55.17 669 SER B C 1
ATOM 3229 O O . SER B 1 312 ? 87.547 78.916 4.101 1.00 58.28 669 SER B O 1
ATOM 3232 N N . TYR B 1 313 ? 87.003 77.183 2.781 1.00 50.08 670 TYR B N 1
ATOM 3233 C CA . TYR B 1 313 ? 88.375 76.712 2.668 1.00 48.22 670 TYR B CA 1
ATOM 3234 C C . TYR B 1 313 ? 89.223 77.574 1.737 1.00 39.79 670 TYR B C 1
ATOM 3235 O O . TYR B 1 313 ? 90.416 77.296 1.582 1.00 42.23 670 TYR B O 1
ATOM 3244 N N . PHE B 1 314 ? 88.651 78.609 1.120 1.00 34.46 671 PHE B N 1
ATOM 3245 C CA . PHE B 1 314 ? 89.391 79.444 0.176 1.00 33.27 671 PHE B CA 1
ATOM 3246 C C . PHE B 1 314 ? 89.294 80.935 0.465 1.00 40.23 671 PHE B C 1
ATOM 3247 O O . PHE B 1 314 ? 90.281 81.651 0.268 1.00 42.57 671 PHE B O 1
ATOM 3255 N N . GLN B 1 315 ? 88.134 81.422 0.914 1.00 40.81 672 GLN B N 1
ATOM 3256 C CA . GLN B 1 315 ? 87.917 82.852 1.160 1.00 40.45 672 GLN B CA 1
ATOM 3257 C C . GLN B 1 315 ? 88.204 83.688 -0.086 1.00 42.55 672 GLN B C 1
ATOM 3258 O O . GLN B 1 315 ? 88.819 84.755 -0.019 1.00 36.32 672 GLN B O 1
ATOM 3264 N N . GLN B 1 316 ? 87.761 83.188 -1.234 1.00 49.97 673 GLN B N 1
ATOM 3265 C CA . GLN B 1 316 ? 87.792 83.955 -2.476 1.00 49.29 673 GLN B CA 1
ATOM 3266 C C . GLN B 1 316 ? 86.684 83.394 -3.353 1.00 52.58 673 GLN B C 1
ATOM 3267 O O . GLN B 1 316 ? 86.729 82.211 -3.708 1.00 50.54 673 GLN B O 1
ATOM 3273 N N . TYR B 1 317 ? 85.687 84.226 -3.670 1.00 51.53 674 TYR B N 1
ATOM 3274 C CA . TYR B 1 317 ? 84.537 83.788 -4.455 1.00 41.47 674 TYR B CA 1
ATOM 3275 C C . TYR B 1 317 ? 85.001 82.976 -5.650 1.00 39.12 674 TYR B C 1
ATOM 3276 O O . TYR B 1 317 ? 85.370 83.543 -6.684 1.00 40.68 674 TYR B O 1
ATOM 3285 N N . MET B 1 318 ? 85.013 81.653 -5.511 1.00 35.94 675 MET B N 1
ATOM 3286 C CA . MET B 1 318 ? 85.487 80.804 -6.594 1.00 37.28 675 MET B CA 1
ATOM 3287 C C . MET B 1 318 ? 84.655 81.026 -7.849 1.00 33.30 675 MET B C 1
ATOM 3288 O O . MET B 1 318 ? 83.821 80.192 -8.215 1.00 33.27 675 MET B O 1
ATOM 3293 N N . LEU B 1 319 ? 84.883 82.163 -8.504 1.00 31.20 676 LEU B N 1
ATOM 3294 C CA . LEU B 1 319 ? 84.296 82.462 -9.800 1.00 28.64 676 LEU B CA 1
ATOM 3295 C C . LEU B 1 319 ? 84.791 81.450 -10.822 1.00 27.92 676 LEU B C 1
ATOM 3296 O O . LEU B 1 319 ? 85.573 80.553 -10.492 1.00 23.51 676 LEU B O 1
ATOM 3301 N N . LYS B 1 320 ? 84.364 81.590 -12.070 1.00 24.63 677 LYS B N 1
ATOM 3302 C CA . LYS B 1 320 ? 84.787 80.642 -13.090 1.00 32.56 677 LYS B CA 1
ATOM 3303 C C . LYS B 1 320 ? 84.599 81.235 -14.475 1.00 35.96 677 LYS B C 1
ATOM 3304 O O . LYS B 1 320 ? 85.530 81.259 -15.285 1.00 39.15 677 LYS B O 1
ATOM 3310 N N . GLY B 1 321 ? 83.394 81.713 -14.748 1.00 33.64 678 GLY B N 1
ATOM 3311 C CA . GLY B 1 321 ? 83.077 82.245 -16.054 1.00 41.90 678 GLY B CA 1
ATOM 3312 C C . GLY B 1 321 ? 81.595 82.158 -16.338 1.00 46.43 678 GLY B C 1
ATOM 3313 O O . GLY B 1 321 ? 81.066 82.928 -17.143 1.00 60.18 678 GLY B O 1
ATOM 3314 N N . GLU B 1 322 ? 80.916 81.218 -15.685 1.00 38.99 679 GLU B N 1
ATOM 3315 C CA . GLU B 1 322 ? 79.473 81.083 -15.834 1.00 42.85 679 GLU B CA 1
ATOM 3316 C C . GLU B 1 322 ? 78.848 80.435 -14.606 1.00 43.21 679 GLU B C 1
ATOM 3317 O O . GLU B 1 322 ? 77.624 80.453 -14.448 1.00 41.49 679 GLU B O 1
ATOM 3323 N N . TYR B 1 323 ? 79.668 79.858 -13.731 1.00 42.10 680 TYR B N 1
ATOM 3324 C CA . TYR B 1 323 ? 79.151 79.190 -12.545 1.00 34.55 680 TYR B CA 1
ATOM 3325 C C . TYR B 1 323 ? 80.003 79.567 -11.345 1.00 35.76 680 TYR B C 1
ATOM 3326 O O . TYR B 1 323 ? 81.227 79.414 -11.381 1.00 38.30 680 TYR B O 1
ATOM 3335 N N . GLN B 1 324 ? 79.360 80.047 -10.284 1.00 34.06 681 GLN B N 1
ATOM 3336 C CA . GLN B 1 324 ? 80.036 80.262 -9.011 1.00 33.30 681 GLN B CA 1
ATOM 3337 C C . GLN B 1 324 ? 79.853 79.016 -8.155 1.00 33.10 681 GLN B C 1
ATOM 3338 O O . GLN B 1 324 ? 78.723 78.661 -7.801 1.00 37.49 681 GLN B O 1
ATOM 3344 N N . TYR B 1 325 ? 80.957 78.352 -7.830 1.00 31.54 682 TYR B N 1
ATOM 3345 C CA . TYR B 1 325 ? 80.897 77.064 -7.164 1.00 32.36 682 TYR B CA 1
ATOM 3346 C C . TYR B 1 325 ? 80.886 77.242 -5.649 1.00 39.18 682 TYR B C 1
ATOM 3347 O O . TYR B 1 325 ? 80.876 78.358 -5.125 1.00 40.80 682 TYR B O 1
ATOM 3356 N N . TRP B 1 326 ? 80.886 76.116 -4.938 1.00 45.11 683 TRP B N 1
ATOM 3357 C CA . TRP B 1 326 ? 80.967 76.111 -3.480 1.00 49.03 683 TRP B CA 1
ATOM 3358 C C . TRP B 1 326 ? 81.609 74.794 -3.066 1.00 44.67 683 TRP B C 1
ATOM 3359 O O . TRP B 1 326 ? 80.977 73.737 -3.154 1.00 42.44 683 TRP B O 1
ATOM 3370 N N . PHE B 1 327 ? 82.860 74.861 -2.621 1.00 46.72 684 PHE B N 1
ATOM 3371 C CA . PHE B 1 327 ? 83.653 73.679 -2.324 1.00 47.98 684 PHE B CA 1
ATOM 3372 C C . PHE B 1 327 ? 83.529 73.301 -0.852 1.00 57.15 684 PHE B C 1
ATOM 3373 O O . PHE B 1 327 ? 83.115 74.100 -0.008 1.00 62.13 684 PHE B O 1
ATOM 3381 N N . ASP B 1 328 ? 83.907 72.059 -0.553 1.00 60.11 685 ASP B N 1
ATOM 3382 C CA . ASP B 1 328 ? 83.925 71.550 0.814 1.00 67.22 685 ASP B CA 1
ATOM 3383 C C . ASP B 1 328 ? 84.719 70.255 0.815 1.00 69.46 685 ASP B C 1
ATOM 3384 O O . ASP B 1 328 ? 84.478 69.383 -0.023 1.00 73.93 685 ASP B O 1
ATOM 3389 N N . LEU B 1 329 ? 85.658 70.133 1.740 1.00 72.38 686 LEU B N 1
ATOM 3390 C CA . LEU B 1 329 ? 86.527 68.968 1.810 1.00 86.62 686 LEU B CA 1
ATOM 3391 C C . LEU B 1 329 ? 86.388 68.309 3.184 1.00 96.89 686 LEU B C 1
ATOM 3392 O O . LEU B 1 329 ? 85.526 68.672 3.990 1.00 99.02 686 LEU B O 1
ATOM 3397 N N . ASP B 1 330 ? 87.250 67.330 3.443 1.00 107.21 687 ASP B N 1
ATOM 3398 C CA . ASP B 1 330 ? 87.213 66.569 4.688 1.00 103.58 687 ASP B CA 1
ATOM 3399 C C . ASP B 1 330 ? 88.391 66.914 5.594 1.00 82.62 687 ASP B C 1
ATOM 3400 O O . ASP B 1 330 ? 88.987 66.034 6.218 1.00 72.40 687 ASP B O 1
#

Secondary structure (DSSP, 8-state):
--S--EE--TT--B---SSS--EEEEESSS--EEETTEEE----BT--EEEEEEE--SSS---EEEEEEEE-S-B---SS---EEEETTEEEE--B--TT--B--SPP--------EEEETTEEE--SSSSSSSS-SEEE-SSSSSB-------SEETTEE--SS-B--B-STTS-B-BB----S-EE--S-BS--EE---S-EEEE--BTTEE-S---TTTTS----SS-EEEE---/---------TT------SSS-----BSSS------SSS------TT---BEEEE---SSS----EEEEE---S-----SS--SB--BTTB-BBP-S-STTT----PBP----S-EEEEEETTEEE-SSTT-SSSS-SEEEESS-SSBEE-----S-SSS-B--SSSS--EEETTEEE--B----S-EEESSB-S--EE---EEEEE----TTEEES---TTT-S----SS--EEEEE-

Radius of gyration: 34.92 Å; Cα contacts (8 Å, |Δi|>4): 1049; chains: 2; bounding box: 86×104×44 Å

Foldseek 3Di:
DAEDEAQADLPDWWWDAPPFAQKDFDWDFDAWAGDHQIITGDFFQFIFDKIFRWHADPPDGPIGTHYIYGHDTTHHDDPQFQQWDADPAAIFGQPTTGDVGRPGDHFAEDDDDAFAWADDAAWIDGDQQADPGPPEAWTDHVPDRHIGGYHCDAQDDWQWGWHAPADFWFAGDHITTHTDGGDAPATEDRTAGDDWDWDVVWTKIKDFDAQHYAHDDDEVVVPDFDDDRTMTMGTDDD/DAEDEDAADQPDWWDWAPDLAAKDWDFDFDFFPQDSTTGGTAWQFQTAIKMFSKHADPPDGDIGGHYIYHDDDGHPGDPDFAQWDADPFFTFGQDGGGPPRRDGDHGAEDDDDDFAKADAQHDIDGDDFLDPDPDEHWTHHPPDRHIGGYYDDAQDQPFKGFHQDDDFWFDGPHDTGHIDGGDAEEEEDSGHFDDWDFDQAKGKIWGWAAARYAYDDDEDVPRDQCGDGTIGMHIDGD

InterPro domains:
  IPR000280 Pestivirus NS3, peptidase S31 [PF05578] (1590-1800)
  IPR000280 Pestivirus NS3, peptidase S31 [PR00729] (1644-1672)
  IPR000280 Pestivirus NS3, peptidase S31 [PR00729] (1681-1709)
  IPR000280 Pestivirus NS3, peptidase S31 [PR00729] (1738-1766)
  IPR000280 Pestivirus NS3, peptidase S31 [PS51535] (1590-1763)
  IPR001650 Helicase, C-terminal domain-like [PF00271] (1984-2099)
  IPR001650 Helicase, C-terminal domain-like [PS51194] (1978-2179)
  IPR001650 Helicase, C-terminal domain-like [SM00490] (2001-2100)
  IPR002166 RNA dependent RNA polymerase, hepatitis C virus [PF00998] (3460-3692)
  IPR007094 RNA-directed RNA polymerase, catalytic domain [PS50507] (3519-3642)
  IPR008751 Peptidase C53, pestivirus Npro [PF05550] (1-168)
  IPR008751 Peptidase C53, pestivirus Npro [PS51876] (1-168)
  IPR011492 Non-structural protein NS3-like, DEAD-box helicase, flavivirus [PF07652] (1807-1947)
  IPR014001 Helicase superfamily 1/2, ATP-binding domain [PS51192] (1802-1960)
  IPR014001 Helicase superfamily 1/2, ATP-binding domain [SM00487] (1777-1977)
  IPR021824 Capsid protein C, pestivirus [PF11889] (171-225)
  IPR022120 Pestivirus nonstructural protein 2 [PF12387] (1323-1522)
  IPR027417 P-loop containing nucleoside triphosphate hydrolase [G3DSA:3.40.50.300] (1802-1963)
  IPR027417 P-loop containing nucleoside triphosphate hydrolase [G3DSA:3.40.50.300] (1964-2114)
  IPR027417 P-loop containing nucleoside triphosphate hydrolase [SSF52540] (1809-2106)

Organism: NCBI:txid11096

Sequence (476 aa):
TNPSTEEMGDDFGFGLCPFDTSPVVKGKYNTTLLNGSAFYLVCPIGWTGVIECTAVSPTTLRTEVVKTFRREKPFPHRMDCVTTTVENEDLFYCKLGGNWTCVKGEPVVYTGGQVKQCKWCGFDFNEPDGLPHYPIGKCILANETGYRIVDSTDCNRDGVVISAKGSHECLIGNTTVKVHASDERLGPMPCRPKEIVSSTSCTFNYAKTLKNKYYEPRDSYFQQYMLKGEYQYWFDLDTNPSTEEMGDDFGFGLCPFDTSPVVKGKYNTTLLNGSAFYLVCPIGWTGVIECTAVSPTTLRTEVVKTFRREKPFPHRMDCVTTTVENEDLFYCKLGGNWTCVKGEPVVYTGGQVKQCKWCGFDFNEPDGLPHYPIGKCILANETGYRIVDSTDCNRDGVVISAKGSHECLIGNTTVKVHASDERLGPMPCRPKEIVSSTSCTFNYAKTLKNKYYEPRDSYFQQYMLKGEYQYWFDLD

Nearest PDB structures (foldseek):
  7egy-assembly1_B-2  TM=9.762E-01  e=2.557E-35  Hog cholera virus strain 'Chinese vaccine, Wuhan'
  4jnt-assembly1_B  TM=9.495E-01  e=7.897E-30  Bovine viral diarrhea virus 1
  4ild-assembly1_A  TM=9.390E-01  e=1.197E-29  Bovine viral diarrhea virus 1-NADL
  2yq2-assembly1_B  TM=7.869E-01  e=8.980E-28  Bovine viral diarrhea virus 1
  2yq3-assembly1_B  TM=7.877E-01  e=2.677E-27  Bovine viral diarrhea virus 1

B-factor: mean 66.47, std 20.82, range [23.16, 170.91]

Solvent-accessible surface area: 28348 Å² total; per-residue (Å²): 131,98,65,52,74,71,96,14,42,68,107,45,27,145,2,115,5,34,75,54,4,77,10,65,49,106,30,137,43,125,6,28,94,108,66,58,23,13,10,40,18,48,5,7,35,14,10,40,27,38,4,31,3,29,34,118,79,124,95,93,156,83,117,76,56,52,28,23,14,104,13,89,109,85,13,56,150,99,116,70,22,81,79,79,44,54,64,108,101,73,23,21,51,5,64,90,8,2,48,169,12,36,93,57,42,98,77,26,97,50,117,39,78,103,34,91,27,1,72,26,19,69,28,48,3,64,95,74,86,49,13,70,83,73,43,2,10,55,4,14,22,90,125,72,120,2,26,67,52,68,48,102,41,93,40,83,80,69,27,8,38,25,68,72,115,30,100,17,83,5,27,23,17,92,24,82,1,32,3,44,45,78,58,81,90,136,6,58,16,58,8,145,20,70,130,100,53,74,93,155,109,81,40,52,45,75,14,113,3,39,114,41,11,42,5,91,86,113,22,81,107,117,108,129,44,34,75,138,31,73,69,4,44,41,63,90,80,138,140,97,62,65,79,77,157,16,38,62,119,57,21,102,26,128,10,66,108,110,13,78,17,67,63,104,55,115,39,103,5,35,42,54,48,39,33,3,25,18,36,17,14,12,38,22,31,47,8,54,22,40,7,22,46,98,48,127,103,88,159,64,93,88,45,58,32,28,21,148,23,117,93,94,9,69,156,84,106,102,40,72,94,57,47,68,57,122,90,67,13,23,39,16,70,72,7,0,53,130,16,26,52,76,47,87,69,28,106,63,114,41,77,109,38,69,36,1,72,17,39,56,19,43,9,81,103,76,56,46,17,81,79,61,48,0,9,70,0,12,27,75,121,61,108,2,26,57,57,69,53,106,30,80,50,58,73,86,10,4,24,15,53,75,115,31,91,34,53,8,28,8,4,94,39,102,4,42,4,41,46,81,66,70,78,118,2,55,14,45,7,119,29,84,135,98,56,56,124,147,64,113,42,71,56,56,7,138,9,22,104,60,6,32,9,95,88,112,5,99,160,116,124,127,30,23,62,118,25,66,73,3,54,43,79,78,68,111